Protein 5KWO (pdb70)

Secondary structure (DSSP, 8-state):
-EEE---HHHHHHHHHH--EEE--

Nearest PDB structures (foldseek):
  6mtg-assembly1_B  TM=2.189E-01  e=7.912E+00  Escherichia coli K-12
  5kwo-assembly1_A  TM=7.601E-01  e=1.491E-02  synthetic construct
  5kwo-assembly1_A  TM=8.272E-01  e=1.924E-02  synthetic construct
  5kwo-assembly1_A  TM=7.836E-01  e=5.535E-03  synthetic construct
  6mtg-assembly1_B  TM=2.533E-01  e=7.912E+00  Escherichia coli K-12

Radius of gyration: 7.18 Å; Cα contacts (8 Å, |Δi|>4): 30; chains: 1; bounding box: 12×17×10 Å

Foldseek 3Di:
DAEACDDPVVQVVCVVPDPYHYDD

Solvent-accessible surface area: 2407 Å² total

Structure (mmCIF, N/CA/C/O backbone):
data_5KWO
#
_entry.id   5KWO
#
loop_
_atom_site.group_PDB
_atom_site.id
_atom_site.type_symbol
_atom_site.label_atom_id
_atom_site.label_alt_id
_atom_site.label_comp_id
_atom_site.label_asym_id
_atom_site.label_entity_id
_atom_site.label_seq_id
_atom_site.pdbx_PDB_ins_code
_atom_site.Cartn_x
_atom_site.Cartn_y
_atom_site.Cartn_z
_atom_site.occupancy
_atom_site.B_iso_or_equiv
_atom_site.auth_seq_id
_atom_site.auth_comp_id
_atom_site.auth_asym_id
_atom_site.auth_atom_id
_atom_site.pdbx_PDB_model_num
ATOM 1 N N . CYS A 1 1 ? -5.073 9.573 2.777 1.00 0.00 1 CYS A N 1
ATOM 2 C CA . CYS A 1 1 ? -4.411 8.292 2.815 1.00 0.00 1 CYS A CA 1
ATOM 3 C C . CYS A 1 1 ? -5.249 7.262 2.075 1.00 0.00 1 CYS A C 1
ATOM 4 O O . CYS A 1 1 ? -6.481 7.287 2.154 1.00 0.00 1 CYS A O 1
ATOM 13 N N . GLN A 1 2 ? -4.592 6.393 1.323 1.00 0.00 2 GLN A N 1
ATOM 14 C CA . GLN A 1 2 ? -5.274 5.334 0.581 1.00 0.00 2 GLN A CA 1
ATOM 15 C C . GLN A 1 2 ? -5.211 4.049 1.394 1.00 0.00 2 GLN A C 1
ATOM 16 O O . GLN A 1 2 ? -4.568 4.015 2.437 1.00 0.00 2 GLN A O 1
ATOM 30 N N . THR A 1 3 ? -5.904 3.036 0.984 1.00 0.00 3 THR A N 1
ATOM 31 C CA . THR A 1 3 ? -5.890 1.771 1.681 1.00 0.00 3 THR A CA 1
ATOM 32 C C . THR A 1 3 ? -5.850 0.615 0.686 1.00 0.00 3 THR A C 1
ATOM 33 O O . THR A 1 3 ? -6.677 0.533 -0.209 1.00 0.00 3 THR A O 1
ATOM 44 N N . TRP A 1 4 ? -4.881 -0.256 0.847 1.00 0.00 4 TRP A N 1
ATOM 45 C CA . TRP A 1 4 ? -4.699 -1.387 -0.041 1.00 0.00 4 TRP A CA 1
ATOM 46 C C . TRP A 1 4 ? -4.784 -2.621 0.792 1.00 0.00 4 TRP A C 1
ATOM 47 O O . TRP A 1 4 ? -4.156 -2.694 1.851 1.00 0.00 4 TRP A O 1
ATOM 68 N N . ARG A 1 5 ? -5.550 -3.576 0.363 1.00 0.00 5 ARG A N 1
ATOM 69 C CA . ARG A 1 5 ? -5.732 -4.785 1.125 1.00 0.00 5 ARG A CA 1
ATOM 70 C C . ARG A 1 5 ? -5.559 -5.993 0.247 1.00 0.00 5 ARG A C 1
ATOM 71 O O . ARG A 1 5 ? -5.939 -5.980 -0.929 1.00 0.00 5 ARG A O 1
ATOM 116 N N . VAL A 1 7 ? -2.891 -7.223 -0.955 1.00 0.00 7 VAL A N 1
ATOM 117 C CA . VAL A 1 7 ? -1.870 -7.057 -1.956 1.00 0.00 7 VAL A CA 1
ATOM 118 C C . VAL A 1 7 ? -0.571 -7.634 -1.432 1.00 0.00 7 VAL A C 1
ATOM 119 O O . VAL A 1 7 ? -0.440 -7.867 -0.229 1.00 0.00 7 VAL A O 1
ATOM 132 N N . SER A 1 8 ? 0.350 -7.892 -2.310 1.00 0.00 8 SER A N 1
ATOM 133 C CA . SER A 1 8 ? 1.620 -8.422 -1.926 1.00 0.00 8 SER A CA 1
ATOM 134 C C . SER A 1 8 ? 2.538 -7.297 -1.419 1.00 0.00 8 SER A C 1
ATOM 135 O O . SER A 1 8 ? 2.411 -6.148 -1.862 1.00 0.00 8 SER A O 1
ATOM 143 N N . PRO A 1 9 ? 3.453 -7.615 -0.475 1.00 0.00 9 PRO A N 1
ATOM 144 C CA . PRO A 1 9 ? 4.364 -6.645 0.149 1.00 0.00 9 PRO A CA 1
ATOM 145 C C . PRO A 1 9 ? 5.074 -5.702 -0.830 1.00 0.00 9 PRO A C 1
ATOM 146 O O . PRO A 1 9 ? 4.981 -4.502 -0.675 1.00 0.00 9 PRO A O 1
ATOM 157 N N . GLU A 1 10 ? 5.756 -6.231 -1.851 1.00 0.00 10 GLU A N 1
ATOM 158 C CA . GLU A 1 10 ? 6.459 -5.351 -2.800 1.00 0.00 10 GLU A CA 1
ATOM 159 C C . GLU A 1 10 ? 5.505 -4.459 -3.589 1.00 0.00 10 GLU A C 1
ATOM 160 O O . GLU A 1 10 ? 5.795 -3.290 -3.806 1.00 0.00 10 GLU A O 1
ATOM 172 N N . GLU A 1 11 ? 4.365 -5.011 -3.988 1.00 0.00 11 GLU A N 1
ATOM 173 C CA . GLU A 1 11 ? 3.292 -4.254 -4.661 1.00 0.00 11 GLU A CA 1
ATOM 174 C C . GLU A 1 11 ? 2.911 -3.082 -3.750 1.00 0.00 11 GLU A C 1
ATOM 175 O O . GLU A 1 11 ? 2.882 -1.910 -4.160 1.00 0.00 11 GLU A O 1
ATOM 187 N N . CYS A 1 12 ? 2.700 -3.428 -2.501 1.00 0.00 12 CYS A N 1
ATOM 188 C CA . CYS A 1 12 ? 2.370 -2.500 -1.456 1.00 0.00 12 CYS A CA 1
ATOM 189 C C . CYS A 1 12 ? 3.472 -1.445 -1.286 1.00 0.00 12 CYS A C 1
ATOM 190 O O . CYS A 1 12 ? 3.183 -0.272 -1.133 1.00 0.00 12 CYS A O 1
ATOM 197 N N . ARG A 1 13 ? 4.727 -1.877 -1.338 1.00 0.00 13 ARG A N 1
ATOM 198 C CA . ARG A 1 13 ? 5.888 -0.986 -1.227 1.00 0.00 13 ARG A CA 1
ATOM 199 C C . ARG A 1 13 ? 5.876 0.055 -2.328 1.00 0.00 13 ARG A C 1
ATOM 200 O O . ARG A 1 13 ? 6.144 1.228 -2.086 1.00 0.00 13 ARG A O 1
ATOM 221 N N . LYS A 1 14 ? 5.534 -0.380 -3.521 1.00 0.00 14 LYS A N 1
ATOM 222 C CA . LYS A 1 14 ? 5.440 0.506 -4.668 1.00 0.00 14 LYS A CA 1
ATOM 223 C C . LYS A 1 14 ? 4.340 1.528 -4.430 1.00 0.00 14 LYS A C 1
ATOM 224 O O . LYS A 1 14 ? 4.513 2.726 -4.708 1.00 0.00 14 LYS A O 1
ATOM 243 N N . TYR A 1 15 ? 3.225 1.060 -3.871 1.00 0.00 15 TYR A N 1
ATOM 244 C CA . TYR A 1 15 ? 2.125 1.948 -3.516 1.00 0.00 15 TYR A CA 1
ATOM 245 C C . TYR A 1 15 ? 2.558 2.951 -2.456 1.00 0.00 15 TYR A C 1
ATOM 246 O O . TYR A 1 15 ? 2.166 4.110 -2.510 1.00 0.00 15 TYR A O 1
ATOM 264 N N . LYS A 1 16 ? 3.366 2.501 -1.500 1.00 0.00 16 LYS A N 1
ATOM 265 C CA . LYS A 1 16 ? 3.865 3.375 -0.441 1.00 0.00 16 LYS A CA 1
ATOM 266 C C . LYS A 1 16 ? 4.658 4.496 -1.049 1.00 0.00 16 LYS A C 1
ATOM 267 O O . LYS A 1 16 ? 4.317 5.640 -0.894 1.00 0.00 16 LYS A O 1
ATOM 286 N N . GLU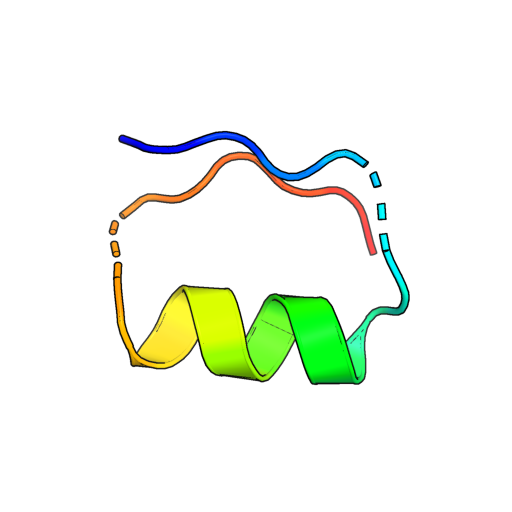 A 1 17 ? 5.673 4.140 -1.804 1.00 0.00 17 GLU A N 1
ATOM 287 C CA . GLU A 1 17 ? 6.582 5.114 -2.376 1.00 0.00 17 GLU A CA 1
ATOM 288 C C . GLU A 1 17 ? 5.871 6.086 -3.313 1.00 0.00 17 GLU A C 1
ATOM 289 O O . GLU A 1 17 ? 6.178 7.285 -3.327 1.00 0.00 17 GLU A O 1
ATOM 301 N N . GLU A 1 18 ? 4.910 5.585 -4.058 1.00 0.00 18 GLU A N 1
ATOM 302 C CA . GLU A 1 18 ? 4.201 6.396 -5.023 1.00 0.00 18 GLU A CA 1
ATOM 303 C C . GLU A 1 18 ? 3.092 7.272 -4.395 1.00 0.00 18 GLU A C 1
ATOM 304 O O . GLU A 1 18 ? 2.882 8.415 -4.825 1.00 0.00 18 GLU A O 1
ATOM 316 N N . TYR A 1 19 ? 2.407 6.773 -3.382 1.00 0.00 19 TYR A N 1
ATOM 317 C CA . TYR A 1 19 ? 1.267 7.510 -2.830 1.00 0.00 19 TYR A CA 1
ATOM 318 C C . TYR A 1 19 ? 1.530 8.137 -1.449 1.00 0.00 19 TYR A C 1
ATOM 319 O O . TYR A 1 19 ? 0.752 8.984 -1.001 1.00 0.00 19 TYR A O 1
ATOM 351 N N . CYS A 1 21 ? 1.118 8.190 2.196 1.00 0.00 21 CYS A N 1
ATOM 352 C CA . CYS A 1 21 ? 0.327 7.626 3.274 1.00 0.00 21 CYS A CA 1
ATOM 353 C C . CYS A 1 21 ? -0.708 6.649 2.746 1.00 0.00 21 CYS A C 1
ATOM 354 O O . CYS A 1 21 ? -1.733 7.052 2.168 1.00 0.00 21 CYS A O 1
ATOM 361 N N . VAL A 1 22 ? -0.440 5.366 2.899 1.00 0.00 22 VAL A N 1
ATOM 362 C CA . VAL A 1 22 ? -1.358 4.340 2.468 1.00 0.00 22 VAL A CA 1
ATOM 363 C C . VAL A 1 22 ? -1.443 3.236 3.522 1.00 0.00 22 VAL A C 1
ATOM 364 O O . VAL A 1 22 ? -0.433 2.789 4.046 1.00 0.00 22 VAL A O 1
ATOM 377 N N . ARG A 1 23 ? -2.639 2.846 3.855 1.00 0.00 23 ARG A N 1
ATOM 378 C CA . ARG A 1 23 ? -2.868 1.805 4.832 1.00 0.00 23 ARG A CA 1
ATOM 379 C C . ARG A 1 23 ? -2.781 0.463 4.141 1.00 0.00 23 ARG A C 1
ATOM 380 O O . ARG A 1 23 ? -3.603 0.145 3.277 1.00 0.00 23 ARG A O 1
ATOM 401 N N . CYS A 1 24 ? -1.770 -0.287 4.464 1.00 0.00 24 CYS A N 1
ATOM 402 C CA . CYS A 1 24 ? -1.524 -1.532 3.802 1.00 0.00 24 CYS A CA 1
ATOM 403 C C . CYS A 1 24 ? -0.816 -2.517 4.742 1.00 0.00 24 CYS A C 1
ATOM 404 O O . CYS A 1 24 ? -0.043 -2.102 5.621 1.00 0.00 24 CYS A O 1
ATOM 411 N N . THR A 1 25 ? -1.092 -3.791 4.587 1.00 0.00 25 THR A N 1
ATOM 412 C CA . THR A 1 25 ? -0.494 -4.811 5.412 1.00 0.00 25 THR A CA 1
ATOM 413 C C . THR A 1 25 ? 0.492 -5.638 4.585 1.00 0.00 25 THR A C 1
ATOM 414 O O . THR A 1 25 ? 0.157 -6.076 3.483 1.00 0.00 25 THR A O 1
ATOM 425 N N . GLU A 1 26 ? 1.682 -5.828 5.120 1.00 0.00 26 GLU A N 1
ATOM 426 C CA . GLU A 1 26 ? 2.723 -6.595 4.462 1.00 0.00 26 GLU A CA 1
ATOM 427 C C . GLU A 1 26 ? 2.461 -8.070 4.732 1.00 0.00 26 GLU A C 1
ATOM 428 O O . GLU A 1 26 ? 1.957 -8.794 3.855 1.00 0.00 26 GLU A O 1
ATOM 441 N N . CYS A 1 1 ? -5.247 9.054 1.589 1.00 0.00 1 CYS A N 2
ATOM 442 C CA . CYS A 1 1 ? -4.698 7.885 2.246 1.00 0.00 1 CYS A CA 2
ATOM 443 C C . CYS A 1 1 ? -5.542 6.669 1.927 1.00 0.00 1 CYS A C 2
ATOM 444 O O . CYS A 1 1 ? -6.607 6.468 2.511 1.00 0.00 1 CYS A O 2
ATOM 453 N N . GLN A 1 2 ? -5.093 5.880 0.968 1.00 0.00 2 GLN A N 2
ATOM 454 C CA . GLN A 1 2 ? -5.817 4.694 0.548 1.00 0.00 2 GLN A CA 2
ATOM 455 C C . GLN A 1 2 ? -5.426 3.521 1.433 1.00 0.00 2 GLN A C 2
ATOM 456 O O . GLN A 1 2 ? -4.400 3.574 2.098 1.00 0.00 2 GLN A O 2
ATOM 470 N N . THR A 1 3 ? -6.236 2.497 1.458 1.00 0.00 3 THR A N 2
ATOM 471 C CA . THR A 1 3 ? -5.964 1.318 2.245 1.00 0.00 3 THR A CA 2
ATOM 472 C C . THR A 1 3 ? -5.927 0.096 1.329 1.00 0.00 3 THR A C 2
ATOM 473 O O . THR A 1 3 ? -6.940 -0.282 0.726 1.00 0.00 3 THR A O 2
ATOM 484 N N . TRP A 1 4 ? -4.764 -0.477 1.205 1.00 0.00 4 TRP A N 2
ATOM 485 C CA . TRP A 1 4 ? -4.528 -1.607 0.345 1.00 0.00 4 TRP A CA 2
ATOM 486 C C . TRP A 1 4 ? -4.532 -2.873 1.183 1.00 0.00 4 TRP A C 2
ATOM 487 O O . TRP A 1 4 ? -3.636 -3.083 2.012 1.00 0.00 4 TRP A O 2
ATOM 508 N N . ARG A 1 5 ? -5.528 -3.699 0.988 1.00 0.00 5 ARG A N 2
ATOM 509 C CA . ARG A 1 5 ? -5.670 -4.910 1.772 1.00 0.00 5 ARG A CA 2
ATOM 510 C C . ARG A 1 5 ? -5.420 -6.121 0.916 1.00 0.00 5 ARG A C 2
ATOM 511 O O . ARG A 1 5 ? -5.991 -6.237 -0.159 1.00 0.00 5 ARG A O 2
ATOM 556 N N . VAL A 1 7 ? -2.700 -7.103 -0.741 1.00 0.00 7 VAL A N 2
ATOM 557 C CA . VAL A 1 7 ? -2.015 -6.809 -1.956 1.00 0.00 7 VAL A CA 2
ATOM 558 C C . VAL A 1 7 ? -0.639 -7.443 -1.884 1.00 0.00 7 VAL A C 2
ATOM 559 O O . VAL A 1 7 ? -0.160 -7.776 -0.770 1.00 0.00 7 VAL A O 2
ATOM 572 N N . SER A 1 8 ? -0.026 -7.628 -3.020 1.00 0.00 8 SER A N 2
ATOM 573 C CA . SER A 1 8 ? 1.276 -8.243 -3.108 1.00 0.00 8 SER A CA 2
ATOM 574 C C . SER A 1 8 ? 2.329 -7.373 -2.380 1.00 0.00 8 SER A C 2
ATOM 575 O O . SER A 1 8 ? 2.276 -6.161 -2.469 1.00 0.00 8 SER A O 2
ATOM 583 N N . PRO A 1 9 ? 3.256 -7.991 -1.614 1.00 0.00 9 PRO A N 2
ATOM 584 C CA . PRO A 1 9 ? 4.313 -7.278 -0.852 1.00 0.00 9 PRO A CA 2
ATOM 585 C C . PRO A 1 9 ? 5.078 -6.224 -1.666 1.00 0.00 9 PRO A C 2
ATOM 586 O O . PRO A 1 9 ? 5.224 -5.077 -1.220 1.00 0.00 9 PRO A O 2
ATOM 597 N N . GLU A 1 10 ? 5.537 -6.590 -2.859 1.00 0.00 10 GLU A N 2
ATOM 598 C CA . GLU A 1 10 ? 6.293 -5.655 -3.683 1.00 0.00 10 GLU A CA 2
ATOM 599 C C . GLU A 1 10 ? 5.393 -4.505 -4.113 1.00 0.00 10 GLU A C 2
ATOM 600 O O . GLU A 1 10 ? 5.776 -3.336 -4.005 1.00 0.00 10 GLU A O 2
ATOM 612 N N . GLU A 1 11 ? 4.176 -4.849 -4.546 1.00 0.00 11 GLU A N 2
ATOM 613 C CA . GLU A 1 11 ? 3.135 -3.865 -4.855 1.00 0.00 11 GLU A CA 2
ATOM 614 C C . GLU A 1 11 ? 2.915 -2.945 -3.670 1.00 0.00 11 GLU A C 2
ATOM 615 O O . GLU A 1 11 ? 2.859 -1.739 -3.820 1.00 0.00 11 GLU A O 2
ATOM 627 N N . CYS A 1 12 ? 2.828 -3.542 -2.497 1.00 0.00 12 CYS A N 2
ATOM 628 C CA . CYS A 1 12 ? 2.608 -2.837 -1.253 1.00 0.00 12 CYS A CA 2
ATOM 629 C C . CYS A 1 12 ? 3.664 -1.762 -1.039 1.00 0.00 12 CYS A C 2
ATOM 630 O O . CYS A 1 12 ? 3.326 -0.605 -0.736 1.00 0.00 12 CYS A O 2
ATOM 637 N N . ARG A 1 13 ? 4.944 -2.115 -1.225 1.00 0.00 13 ARG A N 2
ATOM 638 C CA . ARG A 1 13 ? 5.989 -1.116 -1.099 1.00 0.00 13 ARG A CA 2
ATOM 639 C C . ARG A 1 13 ? 5.824 -0.037 -2.156 1.00 0.00 13 ARG A C 2
ATOM 640 O O . ARG A 1 13 ? 5.949 1.141 -1.849 1.00 0.00 13 ARG A O 2
ATOM 661 N N . LYS A 1 14 ? 5.499 -0.443 -3.382 1.00 0.00 14 LYS A N 2
ATOM 662 C CA . LYS A 1 14 ? 5.296 0.504 -4.481 1.00 0.00 14 LYS A CA 2
ATOM 663 C C . LYS A 1 14 ? 4.215 1.519 -4.119 1.00 0.00 14 LYS A C 2
ATOM 664 O O . LYS A 1 14 ? 4.356 2.708 -4.389 1.00 0.00 14 LYS A O 2
ATOM 683 N N . TYR A 1 15 ? 3.157 1.047 -3.488 1.00 0.00 15 TYR A N 2
ATOM 684 C CA . TYR A 1 15 ? 2.072 1.911 -3.069 1.00 0.00 15 TYR A CA 2
ATOM 685 C C . TYR A 1 15 ? 2.552 2.883 -1.986 1.00 0.00 15 TYR A C 2
ATOM 686 O O . TYR A 1 15 ? 2.333 4.097 -2.088 1.00 0.00 15 TYR A O 2
ATOM 704 N N . LYS A 1 16 ? 3.240 2.350 -0.977 1.00 0.00 16 LYS A N 2
ATOM 705 C CA . LYS A 1 16 ? 3.734 3.157 0.150 1.00 0.00 16 LYS A CA 2
ATOM 706 C C . LYS A 1 16 ? 4.743 4.202 -0.314 1.00 0.00 16 LYS A C 2
ATOM 707 O O . LYS A 1 16 ? 4.708 5.357 0.109 1.00 0.00 16 LYS A O 2
ATOM 726 N N . GLU A 1 17 ? 5.621 3.791 -1.184 1.00 0.00 17 GLU A N 2
ATOM 727 C CA . GLU A 1 17 ? 6.713 4.619 -1.624 1.00 0.00 17 GLU A CA 2
ATOM 728 C C . GLU A 1 17 ? 6.269 5.658 -2.668 1.00 0.00 17 GLU A C 2
ATOM 729 O O . GLU A 1 17 ? 6.806 6.768 -2.710 1.00 0.00 17 GLU A O 2
ATOM 741 N N . GLU A 1 18 ? 5.281 5.322 -3.483 1.00 0.00 18 GLU A N 2
ATOM 742 C CA . GLU A 1 18 ? 4.810 6.250 -4.499 1.00 0.00 18 GLU A CA 2
ATOM 743 C C . GLU A 1 18 ? 3.750 7.220 -3.944 1.00 0.00 18 GLU A C 2
ATOM 744 O O . GLU A 1 18 ? 3.919 8.438 -4.018 1.00 0.00 18 GLU A O 2
ATOM 756 N N . TYR A 1 19 ? 2.690 6.688 -3.355 1.00 0.00 19 TYR A N 2
ATOM 757 C CA . TYR A 1 19 ? 1.564 7.527 -2.932 1.00 0.00 19 TYR A CA 2
ATOM 758 C C . TYR A 1 19 ? 1.856 8.333 -1.677 1.00 0.00 19 TYR A C 2
ATOM 759 O O . TYR A 1 19 ? 1.443 9.485 -1.565 1.00 0.00 19 TYR A O 2
ATOM 791 N N . CYS A 1 21 ? 0.977 8.579 2.008 1.00 0.00 21 CYS A N 2
ATOM 792 C CA . CYS A 1 21 ? 0.096 8.145 3.068 1.00 0.00 21 CYS A CA 2
ATOM 793 C C . CYS A 1 21 ? -0.863 7.088 2.563 1.00 0.00 21 CYS A C 2
ATOM 794 O O . CYS A 1 21 ? -1.874 7.396 1.953 1.00 0.00 21 CYS A O 2
ATOM 801 N N . VAL A 1 22 ? -0.514 5.849 2.748 1.00 0.00 22 VAL A N 2
ATOM 802 C CA . VAL A 1 22 ? -1.373 4.750 2.391 1.00 0.00 22 VAL A CA 2
ATOM 803 C C . VAL A 1 22 ? -1.243 3.659 3.414 1.00 0.00 22 VAL A C 2
ATOM 804 O O . VAL A 1 22 ? -0.158 3.418 3.950 1.00 0.00 22 VAL A O 2
ATOM 817 N N . ARG A 1 23 ? -2.327 3.039 3.707 1.00 0.00 23 ARG A N 2
ATOM 818 C CA . ARG A 1 23 ? -2.343 1.929 4.594 1.00 0.00 23 ARG A CA 2
ATOM 819 C C . ARG A 1 23 ? -2.191 0.720 3.728 1.00 0.00 23 ARG A C 2
ATOM 820 O O . ARG A 1 23 ? -2.811 0.642 2.675 1.00 0.00 23 ARG A O 2
ATOM 841 N N . CYS A 1 24 ? -1.386 -0.183 4.113 1.00 0.00 24 CYS A N 2
ATOM 842 C CA . CYS A 1 24 ? -1.155 -1.328 3.308 1.00 0.00 24 CYS A CA 2
ATOM 843 C C . CYS A 1 24 ? -0.857 -2.494 4.198 1.00 0.00 24 CYS A C 2
ATOM 844 O O . CYS A 1 24 ? -0.060 -2.377 5.140 1.00 0.00 24 CYS A O 2
ATOM 851 N N . THR A 1 25 ? -1.506 -3.596 3.942 1.00 0.00 25 THR A N 2
ATOM 852 C CA . THR A 1 25 ? -1.338 -4.766 4.737 1.00 0.00 25 THR A CA 2
ATOM 853 C C . THR A 1 25 ? -0.011 -5.468 4.428 1.00 0.00 25 THR A C 2
ATOM 854 O O . THR A 1 25 ? 0.060 -6.322 3.518 1.00 0.00 25 THR A O 2
ATOM 865 N N . GLU A 1 26 ? 1.015 -5.061 5.150 1.00 0.00 26 GLU A N 2
ATOM 866 C CA . GLU A 1 26 ? 2.370 -5.589 5.098 1.00 0.00 26 GLU A CA 2
ATOM 867 C C . GLU A 1 26 ? 3.212 -4.652 5.955 1.00 0.00 26 GLU A C 2
ATOM 868 O O . GLU A 1 26 ? 3.870 -3.751 5.418 1.00 0.00 26 GLU A O 2
ATOM 881 N N . CYS A 1 1 ? -6.000 8.130 3.805 1.00 0.00 1 CYS A N 3
ATOM 882 C CA . CYS A 1 1 ? -4.972 7.484 3.021 1.00 0.00 1 CYS A CA 3
ATOM 883 C C . CYS A 1 1 ? -5.510 6.150 2.519 1.00 0.00 1 CYS A C 3
ATOM 884 O O . CYS A 1 1 ? -6.341 5.536 3.186 1.00 0.00 1 CYS A O 3
ATOM 893 N N . GLN A 1 2 ? -5.107 5.720 1.320 1.00 0.00 2 GLN A N 3
ATOM 894 C CA . GLN A 1 2 ? -5.587 4.442 0.797 1.00 0.00 2 GLN A CA 3
ATOM 895 C C . GLN A 1 2 ? -5.065 3.291 1.625 1.00 0.00 2 GLN A C 3
ATOM 896 O O . GLN A 1 2 ? -3.895 3.269 2.024 1.00 0.00 2 GLN A O 3
ATOM 910 N N . THR A 1 3 ? -5.937 2.386 1.922 1.00 0.00 3 THR A N 3
ATOM 911 C CA . THR A 1 3 ? -5.605 1.226 2.666 1.00 0.00 3 THR A CA 3
ATOM 912 C C . THR A 1 3 ? -5.636 0.026 1.715 1.00 0.00 3 THR A C 3
ATOM 913 O O . THR A 1 3 ? -6.685 -0.354 1.203 1.00 0.00 3 THR A O 3
ATOM 924 N N . TRP A 1 4 ? -4.491 -0.512 1.457 1.00 0.00 4 TRP A N 3
ATOM 925 C CA . TRP A 1 4 ? -4.322 -1.575 0.503 1.00 0.00 4 TRP A CA 3
ATOM 926 C C . TRP A 1 4 ? -4.415 -2.922 1.178 1.00 0.00 4 TRP A C 3
ATOM 927 O O . TRP A 1 4 ? -3.592 -3.264 2.027 1.00 0.00 4 TRP A O 3
ATOM 948 N N . ARG A 1 5 ? -5.404 -3.678 0.827 1.00 0.00 5 ARG A N 3
ATOM 949 C CA . ARG A 1 5 ? -5.584 -4.984 1.398 1.00 0.00 5 ARG A CA 3
ATOM 950 C C . ARG A 1 5 ? -5.275 -6.062 0.389 1.00 0.00 5 ARG A C 3
ATOM 951 O O . ARG A 1 5 ? -5.522 -5.890 -0.814 1.00 0.00 5 ARG A O 3
ATOM 996 N N . VAL A 1 7 ? -2.423 -7.041 -0.689 1.00 0.00 7 VAL A N 3
ATOM 997 C CA . VAL A 1 7 ? -1.401 -6.651 -1.631 1.00 0.00 7 VAL A CA 3
ATOM 998 C C . VAL A 1 7 ? -0.072 -7.286 -1.294 1.00 0.00 7 VAL A C 3
ATOM 999 O O . VAL A 1 7 ? 0.252 -7.484 -0.116 1.00 0.00 7 VAL A O 3
ATOM 1012 N N . SER A 1 8 ? 0.664 -7.635 -2.320 1.00 0.00 8 SER A N 3
ATOM 1013 C CA . SER A 1 8 ? 1.984 -8.188 -2.186 1.00 0.00 8 SER A CA 3
ATOM 1014 C C . SER A 1 8 ? 2.923 -7.116 -1.616 1.00 0.00 8 SER A C 3
ATOM 1015 O O . SER A 1 8 ? 2.712 -5.922 -1.867 1.00 0.00 8 SER A O 3
ATOM 1023 N N . PRO A 1 9 ? 3.967 -7.513 -0.855 1.00 0.00 9 PRO A N 3
ATOM 1024 C CA . PRO A 1 9 ? 4.917 -6.569 -0.244 1.00 0.00 9 PRO A CA 3
ATOM 1025 C C . PRO A 1 9 ? 5.568 -5.643 -1.278 1.00 0.00 9 PRO A C 3
ATOM 1026 O O . PRO A 1 9 ? 5.781 -4.457 -1.014 1.00 0.00 9 PRO A O 3
ATOM 1037 N N . GLU A 1 10 ? 5.831 -6.181 -2.468 1.00 0.00 10 GLU A N 3
ATOM 1038 C CA . GLU A 1 10 ? 6.440 -5.413 -3.539 1.00 0.00 10 GLU A CA 3
ATOM 1039 C C . GLU A 1 10 ? 5.490 -4.329 -4.029 1.00 0.00 10 GLU A C 3
ATOM 1040 O O . GLU A 1 10 ? 5.864 -3.152 -4.080 1.00 0.00 10 GLU A O 3
ATOM 1052 N N . GLU A 1 11 ? 4.253 -4.722 -4.351 1.00 0.00 11 GLU A N 3
ATOM 1053 C CA . GLU A 1 11 ? 3.227 -3.772 -4.768 1.00 0.00 11 GLU A CA 3
ATOM 1054 C C . GLU A 1 11 ? 2.961 -2.758 -3.668 1.00 0.00 11 GLU A C 3
ATOM 1055 O O . GLU A 1 11 ? 2.817 -1.587 -3.934 1.00 0.00 11 GLU A O 3
ATOM 1067 N N . CYS A 1 12 ? 2.933 -3.222 -2.432 1.00 0.00 12 CYS A N 3
ATOM 1068 C CA . CYS A 1 12 ? 2.741 -2.340 -1.288 1.00 0.00 12 CYS A CA 3
ATOM 1069 C C . CYS A 1 12 ? 3.827 -1.265 -1.236 1.00 0.00 12 CYS A C 3
ATOM 1070 O O . CYS A 1 12 ? 3.519 -0.077 -1.200 1.00 0.00 12 CYS A O 3
ATOM 1077 N N . ARG A 1 13 ? 5.097 -1.694 -1.287 1.00 0.00 13 ARG A N 3
ATOM 1078 C CA . ARG A 1 13 ? 6.252 -0.783 -1.284 1.00 0.00 13 ARG A CA 3
ATOM 1079 C C . ARG A 1 13 ? 6.120 0.232 -2.427 1.00 0.00 13 ARG A C 3
ATOM 1080 O O . ARG A 1 13 ? 6.358 1.422 -2.252 1.00 0.00 13 ARG A O 3
ATOM 1101 N N . LYS A 1 14 ? 5.696 -0.273 -3.556 1.00 0.00 14 LYS A N 3
ATOM 1102 C CA . LYS A 1 14 ? 5.448 0.486 -4.768 1.00 0.00 14 LYS A CA 3
ATOM 1103 C C . LYS A 1 14 ? 4.408 1.587 -4.528 1.00 0.00 14 LYS A C 3
ATOM 1104 O O . LYS A 1 14 ? 4.686 2.766 -4.743 1.00 0.00 14 LYS A O 3
ATOM 1123 N N . TYR A 1 15 ? 3.236 1.203 -4.030 1.00 0.00 15 TYR A N 3
ATOM 1124 C CA . TYR A 1 15 ? 2.152 2.155 -3.793 1.00 0.00 15 TYR A CA 3
ATOM 1125 C C . TYR A 1 15 ? 2.548 3.166 -2.727 1.00 0.00 15 TYR A C 3
ATOM 1126 O O . TYR A 1 15 ? 2.212 4.353 -2.823 1.00 0.00 15 TYR A O 3
ATOM 1144 N N . LYS A 1 16 ? 3.283 2.703 -1.728 1.00 0.00 16 LYS A N 3
ATOM 1145 C CA . LYS A 1 16 ? 3.750 3.567 -0.659 1.00 0.00 16 LYS A CA 3
ATOM 1146 C C . LYS A 1 16 ? 4.694 4.628 -1.183 1.00 0.00 16 LYS A C 3
ATOM 1147 O O . LYS A 1 16 ? 4.525 5.794 -0.879 1.00 0.00 16 LYS A O 3
ATOM 1166 N N . GLU A 1 17 ? 5.645 4.225 -2.011 1.00 0.00 17 GLU A N 3
ATOM 1167 C CA . GLU A 1 17 ? 6.606 5.162 -2.586 1.00 0.00 17 GLU A CA 3
ATOM 1168 C C . GLU A 1 17 ? 5.950 6.079 -3.622 1.00 0.00 17 GLU A C 3
ATOM 1169 O O . GLU A 1 17 ? 6.404 7.212 -3.844 1.00 0.00 17 GLU A O 3
ATOM 1181 N N . GLU A 1 18 ? 4.907 5.582 -4.257 1.00 0.00 18 GLU A N 3
ATOM 1182 C CA . GLU A 1 18 ? 4.176 6.332 -5.257 1.00 0.00 18 GLU A CA 3
ATOM 1183 C C . GLU A 1 18 ? 3.311 7.419 -4.619 1.00 0.00 18 GLU A C 3
ATOM 1184 O O . GLU A 1 18 ? 3.413 8.598 -4.969 1.00 0.00 18 GLU A O 3
ATOM 1196 N N . TYR A 1 19 ? 2.493 7.033 -3.675 1.00 0.00 19 TYR A N 3
ATOM 1197 C CA . TYR A 1 19 ? 1.541 7.955 -3.086 1.00 0.00 19 TYR A CA 3
ATOM 1198 C C . TYR A 1 19 ? 2.075 8.712 -1.893 1.00 0.00 19 TYR A C 3
ATOM 1199 O O . TYR A 1 19 ? 1.932 9.934 -1.814 1.00 0.00 19 TYR A O 3
ATOM 1231 N N . CYS A 1 21 ? 1.367 8.582 1.920 1.00 0.00 21 CYS A N 3
ATOM 1232 C CA . CYS 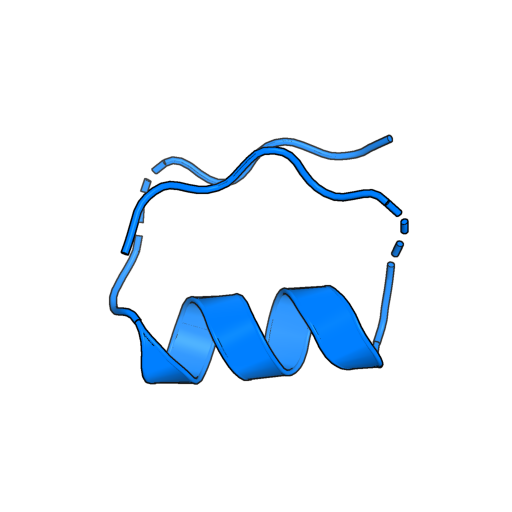A 1 21 ? 0.603 8.013 2.983 1.00 0.00 21 CYS A CA 3
ATOM 1233 C C . CYS A 1 21 ? -0.425 7.058 2.436 1.00 0.00 21 CYS A C 3
ATOM 1234 O O . CYS A 1 21 ? -1.458 7.471 1.902 1.00 0.00 21 CYS A O 3
ATOM 1241 N N . VAL A 1 22 ? -0.086 5.801 2.480 1.00 0.00 22 VAL A N 3
ATOM 1242 C CA . VAL A 1 22 ? -0.958 4.702 2.155 1.00 0.00 22 VAL A CA 3
ATOM 1243 C C . VAL A 1 22 ? -0.555 3.543 3.035 1.00 0.00 22 VAL A C 3
ATOM 1244 O O . VAL A 1 22 ? 0.653 3.315 3.263 1.00 0.00 22 VAL A O 3
ATOM 1257 N N . ARG A 1 23 ? -1.515 2.849 3.556 1.00 0.00 23 ARG A N 3
ATOM 1258 C CA . ARG A 1 23 ? -1.249 1.787 4.473 1.00 0.00 23 ARG A CA 3
ATOM 1259 C C . ARG A 1 23 ? -1.673 0.480 3.857 1.00 0.00 23 ARG A C 3
ATOM 1260 O O . ARG A 1 23 ? -2.697 0.415 3.210 1.00 0.00 23 ARG A O 3
ATOM 1281 N N . CYS A 1 24 ? -0.894 -0.536 4.038 1.00 0.00 24 CYS A N 3
ATOM 1282 C CA . CYS A 1 24 ? -1.246 -1.835 3.543 1.00 0.00 24 CYS A CA 3
ATOM 1283 C C . CYS A 1 24 ? -1.661 -2.694 4.710 1.00 0.00 24 CYS A C 3
ATOM 1284 O O . CYS A 1 24 ? -1.274 -2.436 5.842 1.00 0.00 24 CYS A O 3
ATOM 1291 N N . THR A 1 25 ? -2.489 -3.654 4.469 1.00 0.00 25 THR A N 3
ATOM 1292 C CA . THR A 1 25 ? -2.859 -4.581 5.481 1.00 0.00 25 THR A CA 3
ATOM 1293 C C . THR A 1 25 ? -2.226 -5.925 5.152 1.00 0.00 25 THR A C 3
ATOM 1294 O O . THR A 1 25 ? -2.772 -6.727 4.378 1.00 0.00 25 THR A O 3
ATOM 1305 N N . GLU A 1 26 ? -1.040 -6.106 5.651 1.00 0.00 26 GLU A N 3
ATOM 1306 C CA . GLU A 1 26 ? -0.285 -7.294 5.427 1.00 0.00 26 GLU A CA 3
ATOM 1307 C C . GLU A 1 26 ? -0.547 -8.239 6.578 1.00 0.00 26 GLU A C 3
ATOM 1308 O O . GLU A 1 26 ? -1.441 -9.111 6.457 1.00 0.00 26 GLU A O 3
ATOM 1321 N N . CYS A 1 1 ? -5.139 8.070 3.974 1.00 0.00 1 CYS A N 4
ATOM 1322 C CA . CYS A 1 1 ? -4.293 7.113 3.274 1.00 0.00 1 CYS A CA 4
ATOM 1323 C C . CYS A 1 1 ? -5.118 5.964 2.703 1.00 0.00 1 CYS A C 4
ATOM 1324 O O . CYS A 1 1 ? -5.900 5.348 3.427 1.00 0.00 1 CYS A O 4
ATOM 1333 N N . GLN A 1 2 ? -4.956 5.670 1.402 1.00 0.00 2 GLN A N 4
ATOM 1334 C CA . GLN A 1 2 ? -5.639 4.521 0.791 1.00 0.00 2 GLN A CA 4
ATOM 1335 C C . GLN A 1 2 ? -5.172 3.243 1.460 1.00 0.00 2 GLN A C 4
ATOM 1336 O O . GLN A 1 2 ? -3.981 2.989 1.542 1.00 0.00 2 GLN A O 4
ATOM 1350 N N . THR A 1 3 ? -6.089 2.478 1.968 1.00 0.00 3 THR A N 4
ATOM 1351 C CA . THR A 1 3 ? -5.754 1.262 2.651 1.00 0.00 3 THR A CA 4
ATOM 1352 C C . THR A 1 3 ? -5.853 0.079 1.684 1.00 0.00 3 THR A C 4
ATOM 1353 O O . THR A 1 3 ? -6.874 -0.099 1.001 1.00 0.00 3 THR A O 4
ATOM 1364 N N . TRP A 1 4 ? -4.797 -0.686 1.602 1.00 0.00 4 TRP A N 4
ATOM 1365 C CA . TRP A 1 4 ? -4.729 -1.813 0.707 1.00 0.00 4 TRP A CA 4
ATOM 1366 C C . TRP A 1 4 ? -4.647 -3.084 1.522 1.00 0.00 4 TRP A C 4
ATOM 1367 O O . TRP A 1 4 ? -3.656 -3.306 2.227 1.00 0.00 4 TRP A O 4
ATOM 1388 N N . ARG A 1 5 ? -5.660 -3.903 1.462 1.00 0.00 5 ARG A N 4
ATOM 1389 C CA . ARG A 1 5 ? -5.617 -5.166 2.153 1.00 0.00 5 ARG A CA 4
ATOM 1390 C C . ARG A 1 5 ? -5.279 -6.267 1.174 1.00 0.00 5 ARG A C 4
ATOM 1391 O O . ARG A 1 5 ? -5.918 -6.386 0.118 1.00 0.00 5 ARG A O 4
ATOM 1436 N N . VAL A 1 7 ? -2.256 -6.999 -0.600 1.00 0.00 7 VAL A N 4
ATOM 1437 C CA . VAL A 1 7 ? -1.478 -6.689 -1.757 1.00 0.00 7 VAL A CA 4
ATOM 1438 C C . VAL A 1 7 ? -0.141 -7.365 -1.549 1.00 0.00 7 VAL A C 4
ATOM 1439 O O . VAL A 1 7 ? 0.173 -7.751 -0.402 1.00 0.00 7 VAL A O 4
ATOM 1452 N N . SER A 1 8 ? 0.620 -7.559 -2.588 1.00 0.00 8 SER A N 4
ATOM 1453 C CA . SER A 1 8 ? 1.891 -8.202 -2.423 1.00 0.00 8 SER A CA 4
ATOM 1454 C C . SER A 1 8 ? 2.928 -7.192 -1.888 1.00 0.00 8 SER A C 4
ATOM 1455 O O . SER A 1 8 ? 2.732 -5.965 -2.038 1.00 0.00 8 SER A O 4
ATOM 1463 N N . PRO A 1 9 ? 4.023 -7.680 -1.243 1.00 0.00 9 PRO A N 4
ATOM 1464 C CA . PRO A 1 9 ? 5.041 -6.821 -0.605 1.00 0.00 9 PRO A CA 4
ATOM 1465 C C . PRO A 1 9 ? 5.552 -5.701 -1.512 1.00 0.00 9 PRO A C 4
ATOM 1466 O O . PRO A 1 9 ? 5.622 -4.539 -1.106 1.00 0.00 9 PRO A O 4
ATOM 1477 N N . GLU A 1 10 ? 5.853 -6.038 -2.755 1.00 0.00 10 GLU A N 4
ATOM 1478 C CA . GLU A 1 10 ? 6.402 -5.060 -3.673 1.00 0.00 10 GLU A CA 4
ATOM 1479 C C . GLU A 1 10 ? 5.373 -4.047 -4.115 1.00 0.00 10 GLU A C 4
ATOM 1480 O O . GLU A 1 10 ? 5.713 -2.893 -4.351 1.00 0.00 10 GLU A O 4
ATOM 1492 N N . GLU A 1 11 ? 4.113 -4.459 -4.199 1.00 0.00 11 GLU A N 4
ATOM 1493 C CA . GLU A 1 11 ? 3.049 -3.522 -4.531 1.00 0.00 11 GLU A CA 4
ATOM 1494 C C . GLU A 1 11 ? 2.925 -2.534 -3.403 1.00 0.00 11 GLU A C 4
ATOM 1495 O O . GLU A 1 11 ? 2.892 -1.336 -3.627 1.00 0.00 11 GLU A O 4
ATOM 1507 N N . CYS A 1 12 ? 2.928 -3.063 -2.185 1.00 0.00 12 CYS A N 4
ATOM 1508 C CA . CYS A 1 12 ? 2.896 -2.257 -0.974 1.00 0.00 12 CYS A CA 4
ATOM 1509 C C . CYS A 1 12 ? 4.038 -1.245 -0.977 1.00 0.00 12 CYS A C 4
ATOM 1510 O O . CYS A 1 12 ? 3.812 -0.051 -0.762 1.00 0.00 12 CYS A O 4
ATOM 1517 N N . ARG A 1 13 ? 5.256 -1.723 -1.268 1.00 0.00 13 ARG A N 4
ATOM 1518 C CA . ARG A 1 13 ? 6.425 -0.864 -1.363 1.00 0.00 13 ARG A CA 4
ATOM 1519 C C . ARG A 1 13 ? 6.178 0.277 -2.347 1.00 0.00 13 ARG A C 4
ATOM 1520 O O . ARG A 1 13 ? 6.342 1.458 -2.010 1.00 0.00 13 ARG A O 4
ATOM 1541 N N . LYS A 1 14 ? 5.763 -0.087 -3.548 1.00 0.00 14 LYS A N 4
ATOM 1542 C CA . LYS A 1 14 ? 5.542 0.868 -4.602 1.00 0.00 14 LYS A CA 4
ATOM 1543 C C . LYS A 1 14 ? 4.460 1.860 -4.236 1.00 0.00 14 LYS A C 4
ATOM 1544 O O . LYS A 1 14 ? 4.601 3.021 -4.500 1.00 0.00 14 LYS A O 4
ATOM 1563 N N . TYR A 1 15 ? 3.414 1.411 -3.576 1.00 0.00 15 TYR A N 4
ATOM 1564 C CA . TYR A 1 15 ? 2.359 2.315 -3.146 1.00 0.00 15 TYR A CA 4
ATOM 1565 C C . TYR A 1 15 ? 2.885 3.286 -2.087 1.00 0.00 15 TYR A C 4
ATOM 1566 O O . TYR A 1 15 ? 2.633 4.504 -2.160 1.00 0.00 15 TYR A O 4
ATOM 1584 N N . LYS A 1 16 ? 3.665 2.754 -1.147 1.00 0.00 16 LYS A N 4
ATOM 1585 C CA . LYS A 1 16 ? 4.228 3.539 -0.046 1.00 0.00 16 LYS A CA 4
ATOM 1586 C C . LYS A 1 16 ? 5.330 4.476 -0.506 1.00 0.00 16 LYS A C 4
ATOM 1587 O O . LYS A 1 16 ? 5.719 5.374 0.228 1.00 0.00 16 LYS A O 4
ATOM 1606 N N . GLU A 1 17 ? 5.883 4.227 -1.665 1.00 0.00 17 GLU A N 4
ATOM 1607 C CA . GLU A 1 17 ? 6.874 5.129 -2.213 1.00 0.00 17 GLU A CA 4
ATOM 1608 C C . GLU A 1 17 ? 6.290 6.067 -3.275 1.00 0.00 17 GLU A C 4
ATOM 1609 O O . GLU A 1 17 ? 6.737 7.198 -3.413 1.00 0.00 17 GLU A O 4
ATOM 1621 N N . GLU A 1 18 ? 5.293 5.602 -4.003 1.00 0.00 18 GLU A N 4
ATOM 1622 C CA . GLU A 1 18 ? 4.698 6.378 -5.084 1.00 0.00 18 GLU A CA 4
ATOM 1623 C C . GLU A 1 18 ? 3.577 7.293 -4.581 1.00 0.00 18 GLU A C 4
ATOM 1624 O O . GLU A 1 18 ? 3.656 8.515 -4.712 1.00 0.00 18 GLU A O 4
ATOM 1636 N N . TYR A 1 19 ? 2.542 6.703 -3.989 1.00 0.00 19 TYR A N 4
ATOM 1637 C CA . TYR A 1 19 ? 1.366 7.476 -3.597 1.00 0.00 19 TYR A CA 4
ATOM 1638 C C . TYR A 1 19 ? 1.629 8.240 -2.331 1.00 0.00 19 TYR A C 4
ATOM 1639 O O . TYR A 1 19 ? 1.103 9.335 -2.120 1.00 0.00 19 TYR A O 4
ATOM 1671 N N . CYS A 1 21 ? 0.858 8.548 1.076 1.00 0.00 21 CYS A N 4
ATOM 1672 C CA . CYS A 1 21 ? -0.099 8.258 2.125 1.00 0.00 21 CYS A CA 4
ATOM 1673 C C . CYS A 1 21 ? -1.004 7.094 1.737 1.00 0.00 21 CYS A C 4
ATOM 1674 O O . CYS A 1 21 ? -2.065 7.263 1.128 1.00 0.00 21 CYS A O 4
ATOM 1681 N N . VAL A 1 22 ? -0.559 5.908 2.076 1.00 0.00 22 VAL A N 4
ATOM 1682 C CA . VAL A 1 22 ? -1.302 4.687 1.879 1.00 0.00 22 VAL A CA 4
ATOM 1683 C C . VAL A 1 22 ? -1.080 3.794 3.087 1.00 0.00 22 VAL A C 4
ATOM 1684 O O . VAL A 1 22 ? -0.144 4.016 3.857 1.00 0.00 22 VAL A O 4
ATOM 1697 N N . ARG A 1 23 ? -1.943 2.850 3.284 1.00 0.00 23 ARG A N 4
ATOM 1698 C CA . ARG A 1 23 ? -1.813 1.915 4.371 1.00 0.00 23 ARG A CA 4
ATOM 1699 C C . ARG A 1 23 ? -1.765 0.518 3.829 1.00 0.00 23 ARG A C 4
ATOM 1700 O O . ARG A 1 23 ? -2.629 0.124 3.050 1.00 0.00 23 ARG A O 4
ATOM 1721 N N . CYS A 1 24 ? -0.780 -0.216 4.217 1.00 0.00 24 CYS A N 4
ATOM 1722 C CA . CYS A 1 24 ? -0.672 -1.587 3.804 1.00 0.00 24 CYS A CA 4
ATOM 1723 C C . CYS A 1 24 ? -1.214 -2.470 4.884 1.00 0.00 24 CYS A C 4
ATOM 1724 O O . CYS A 1 24 ? -0.970 -2.239 6.072 1.00 0.00 24 CYS A O 4
ATOM 1731 N N . THR A 1 25 ? -2.009 -3.407 4.505 1.00 0.00 25 THR A N 4
ATOM 1732 C CA . THR A 1 25 ? -2.499 -4.382 5.402 1.00 0.00 25 THR A CA 4
ATOM 1733 C C . THR A 1 25 ? -2.422 -5.737 4.701 1.00 0.00 25 THR A C 4
ATOM 1734 O O . THR A 1 25 ? -3.310 -6.125 3.940 1.00 0.00 25 THR A O 4
ATOM 1745 N N . GLU A 1 26 ? -1.304 -6.376 4.869 1.00 0.00 26 GLU A N 4
ATOM 1746 C CA . GLU A 1 26 ? -1.030 -7.633 4.238 1.00 0.00 26 GLU A CA 4
ATOM 1747 C C . GLU A 1 26 ? -1.407 -8.758 5.174 1.00 0.00 26 GLU A C 4
ATOM 1748 O O . GLU A 1 26 ? -0.580 -9.127 6.033 1.00 0.00 26 GLU A O 4
ATOM 1761 N N . CYS A 1 1 ? -5.802 8.440 3.641 1.00 0.00 1 CYS A N 5
ATOM 1762 C CA . CYS A 1 1 ? -4.735 7.622 3.107 1.00 0.00 1 CYS A CA 5
ATOM 1763 C C . CYS A 1 1 ? -5.313 6.283 2.689 1.00 0.00 1 CYS A C 5
ATOM 1764 O O . CYS A 1 1 ? -6.061 5.668 3.457 1.00 0.00 1 CYS A O 5
ATOM 1773 N N . GLN A 1 2 ? -4.997 5.846 1.478 1.00 0.00 2 GLN A N 5
ATOM 1774 C CA . GLN A 1 2 ? -5.541 4.612 0.927 1.00 0.00 2 GLN A CA 5
ATOM 1775 C C . GLN A 1 2 ? -5.148 3.391 1.729 1.00 0.00 2 GLN A C 5
ATOM 1776 O O . GLN A 1 2 ? -4.010 3.273 2.194 1.00 0.00 2 GLN A O 5
ATOM 1790 N N . THR A 1 3 ? -6.092 2.520 1.923 1.00 0.00 3 THR A N 5
ATOM 1791 C CA . THR A 1 3 ? -5.846 1.279 2.577 1.00 0.00 3 THR A CA 5
ATOM 1792 C C . THR A 1 3 ? -5.772 0.184 1.497 1.00 0.00 3 THR A C 5
ATOM 1793 O O . THR A 1 3 ? -6.571 0.186 0.528 1.00 0.00 3 THR A O 5
ATOM 1804 N N . TRP A 1 4 ? -4.799 -0.691 1.609 1.00 0.00 4 TRP A N 5
ATOM 1805 C CA . TRP A 1 4 ? -4.596 -1.729 0.625 1.00 0.00 4 TRP A CA 5
ATOM 1806 C C . TRP A 1 4 ? -4.685 -3.109 1.257 1.00 0.00 4 TRP A C 5
ATOM 1807 O O . TRP A 1 4 ? -3.806 -3.505 2.024 1.00 0.00 4 TRP A O 5
ATOM 1828 N N . ARG A 1 5 ? -5.725 -3.835 0.956 1.00 0.00 5 ARG A N 5
ATOM 1829 C CA . ARG A 1 5 ? -5.851 -5.199 1.439 1.00 0.00 5 ARG A CA 5
ATOM 1830 C C . ARG A 1 5 ? -5.365 -6.177 0.392 1.00 0.00 5 ARG A C 5
ATOM 1831 O O . ARG A 1 5 ? -5.519 -5.931 -0.808 1.00 0.00 5 ARG A O 5
ATOM 1876 N N . VAL A 1 7 ? -2.476 -6.970 -0.781 1.00 0.00 7 VAL A N 5
ATOM 1877 C CA . VAL A 1 7 ? -1.494 -6.528 -1.740 1.00 0.00 7 VAL A CA 5
ATOM 1878 C C . VAL A 1 7 ? -0.161 -7.196 -1.498 1.00 0.00 7 VAL A C 5
ATOM 1879 O O . VAL A 1 7 ? 0.214 -7.459 -0.340 1.00 0.00 7 VAL A O 5
ATOM 1892 N N . SER A 1 8 ? 0.526 -7.485 -2.571 1.00 0.00 8 SER A N 5
ATOM 1893 C CA . SER A 1 8 ? 1.808 -8.124 -2.519 1.00 0.00 8 SER A CA 5
ATOM 1894 C C . SER A 1 8 ? 2.852 -7.146 -1.959 1.00 0.00 8 SER A C 5
ATOM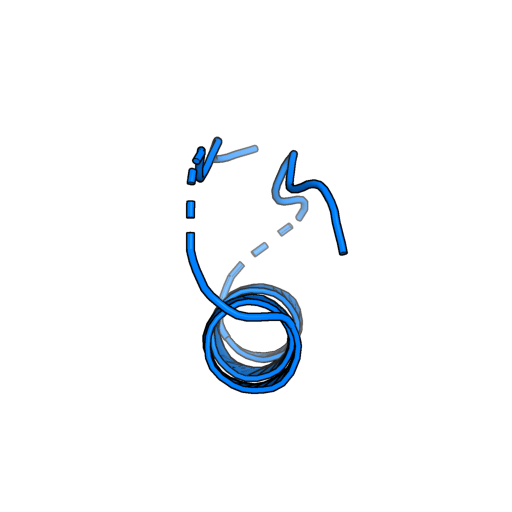 1895 O O . SER A 1 8 ? 2.734 -5.933 -2.186 1.00 0.00 8 SER A O 5
ATOM 1903 N N . PRO A 1 9 ? 3.862 -7.650 -1.201 1.00 0.00 9 PRO A N 5
ATOM 1904 C CA . PRO A 1 9 ? 4.919 -6.827 -0.590 1.00 0.00 9 PRO A CA 5
ATOM 1905 C C . PRO A 1 9 ? 5.512 -5.775 -1.545 1.00 0.00 9 PRO A C 5
ATOM 1906 O O . PRO A 1 9 ? 5.579 -4.592 -1.198 1.00 0.00 9 PRO A O 5
ATOM 1917 N N . GLU A 1 10 ? 5.895 -6.206 -2.748 1.00 0.00 10 GLU A N 5
ATOM 1918 C CA . GLU A 1 10 ? 6.469 -5.315 -3.751 1.00 0.00 10 GLU A CA 5
ATOM 1919 C C . GLU A 1 10 ? 5.485 -4.201 -4.105 1.00 0.00 10 GLU A C 5
ATOM 1920 O O . GLU A 1 10 ? 5.825 -3.024 -4.005 1.00 0.00 10 GLU A O 5
ATOM 1932 N N . GLU A 1 11 ? 4.262 -4.583 -4.495 1.00 0.00 11 GLU A N 5
ATOM 1933 C CA . GLU A 1 11 ? 3.197 -3.623 -4.792 1.00 0.00 11 GLU A CA 5
ATOM 1934 C C . GLU A 1 11 ? 2.958 -2.679 -3.640 1.00 0.00 11 GLU A C 5
ATOM 1935 O O . GLU A 1 11 ? 2.892 -1.485 -3.840 1.00 0.00 11 GLU A O 5
ATOM 1947 N N . CYS A 1 12 ? 2.876 -3.220 -2.442 1.00 0.00 12 CYS A N 5
ATOM 1948 C CA . CYS A 1 12 ? 2.646 -2.431 -1.242 1.00 0.00 12 CYS A CA 5
ATOM 1949 C C . CYS A 1 12 ? 3.725 -1.365 -1.048 1.00 0.00 12 CYS A C 5
ATOM 1950 O O . CYS A 1 12 ? 3.409 -0.184 -0.852 1.00 0.00 12 CYS A O 5
ATOM 1957 N N . ARG A 1 13 ? 4.993 -1.764 -1.153 1.00 0.00 13 ARG A N 5
ATOM 1958 C CA . ARG A 1 13 ? 6.099 -0.822 -0.989 1.00 0.00 13 ARG A CA 5
ATOM 1959 C C . ARG A 1 13 ? 6.072 0.204 -2.107 1.00 0.00 13 ARG A C 5
ATOM 1960 O O . ARG A 1 13 ? 6.345 1.381 -1.888 1.00 0.00 13 ARG A O 5
ATOM 1981 N N . LYS A 1 14 ? 5.717 -0.259 -3.291 1.00 0.00 14 LYS A N 5
ATOM 1982 C CA . LYS A 1 14 ? 5.590 0.571 -4.475 1.00 0.00 14 LYS A CA 5
ATOM 1983 C C . LYS A 1 14 ? 4.479 1.610 -4.302 1.00 0.00 14 LYS A C 5
ATOM 1984 O O . LYS A 1 14 ? 4.678 2.781 -4.603 1.00 0.00 14 LYS A O 5
ATOM 2003 N N . TYR A 1 15 ? 3.330 1.189 -3.783 1.00 0.00 15 TYR A N 5
ATOM 2004 C CA . TYR A 1 15 ? 2.235 2.114 -3.516 1.00 0.00 15 TYR A CA 5
ATOM 2005 C C . TYR A 1 15 ? 2.676 3.159 -2.502 1.00 0.00 15 TYR A C 5
ATOM 2006 O O . TYR A 1 15 ? 2.464 4.349 -2.698 1.00 0.00 15 TYR A O 5
ATOM 2024 N N . LYS A 1 16 ? 3.339 2.710 -1.450 1.00 0.00 16 LYS A N 5
ATOM 2025 C CA . LYS A 1 16 ? 3.859 3.604 -0.414 1.00 0.00 16 LYS A CA 5
ATOM 2026 C C . LYS A 1 16 ? 4.872 4.587 -1.001 1.00 0.00 16 LYS A C 5
ATOM 2027 O O . LYS A 1 16 ? 4.859 5.770 -0.685 1.00 0.00 16 LYS A O 5
ATOM 2046 N N . GLU A 1 17 ? 5.686 4.091 -1.897 1.00 0.00 17 GLU A N 5
ATOM 2047 C CA . GLU A 1 17 ? 6.716 4.861 -2.563 1.00 0.00 17 GLU A CA 5
ATOM 2048 C C . GLU A 1 17 ? 6.116 5.963 -3.454 1.00 0.00 17 GLU A C 5
ATOM 2049 O O . GLU A 1 17 ? 6.500 7.135 -3.354 1.00 0.00 17 GLU A O 5
ATOM 2061 N N . GLU A 1 18 ? 5.178 5.587 -4.305 1.00 0.00 18 GLU A N 5
ATOM 2062 C CA . GLU A 1 18 ? 4.627 6.511 -5.293 1.00 0.00 18 GLU A CA 5
ATOM 2063 C C . GLU A 1 18 ? 3.545 7.417 -4.708 1.00 0.00 18 GLU A C 5
ATOM 2064 O O . GLU A 1 18 ? 3.522 8.620 -4.963 1.00 0.00 18 GLU A O 5
ATOM 2076 N N . TYR A 1 19 ? 2.679 6.845 -3.908 1.00 0.00 19 TYR A N 5
ATOM 2077 C CA . TYR A 1 19 ? 1.510 7.561 -3.415 1.00 0.00 19 TYR A CA 5
ATOM 2078 C C . TYR A 1 19 ? 1.809 8.398 -2.188 1.00 0.00 19 TYR A C 5
ATOM 2079 O O . TYR A 1 19 ? 1.302 9.512 -2.057 1.00 0.00 19 TYR A O 5
ATOM 2111 N N . CYS A 1 21 ? 1.264 8.509 1.623 1.00 0.00 21 CYS A N 5
ATOM 2112 C CA . CYS A 1 21 ? 0.598 7.993 2.787 1.00 0.00 21 CYS A CA 5
ATOM 2113 C C . CYS A 1 21 ? -0.452 6.977 2.389 1.00 0.00 21 CYS A C 5
ATOM 2114 O O . CYS A 1 21 ? -1.531 7.342 1.909 1.00 0.00 21 CYS A O 5
ATOM 2121 N N . VAL A 1 22 ? -0.117 5.715 2.534 1.00 0.00 22 VAL A N 5
ATOM 2122 C CA . VAL A 1 22 ? -1.019 4.607 2.270 1.00 0.00 22 VAL A CA 5
ATOM 2123 C C . VAL A 1 22 ? -0.706 3.485 3.255 1.00 0.00 22 VAL A C 5
ATOM 2124 O O . VAL A 1 22 ? 0.434 3.363 3.719 1.00 0.00 22 VAL A O 5
ATOM 2137 N N . ARG A 1 23 ? -1.682 2.690 3.575 1.00 0.00 23 ARG A N 5
ATOM 2138 C CA . ARG A 1 23 ? -1.511 1.641 4.543 1.00 0.00 23 ARG A CA 5
ATOM 2139 C C . ARG A 1 23 ? -2.002 0.326 4.011 1.00 0.00 23 ARG A C 5
ATOM 2140 O O . ARG A 1 23 ? -3.134 0.204 3.577 1.00 0.00 23 ARG A O 5
ATOM 2161 N N . CYS A 1 24 ? -1.152 -0.640 4.027 1.00 0.00 24 CYS A N 5
ATOM 2162 C CA . CYS A 1 24 ? -1.500 -1.942 3.558 1.00 0.00 24 CYS A CA 5
ATOM 2163 C C . CYS A 1 24 ? -1.870 -2.802 4.734 1.00 0.00 24 CYS A C 5
ATOM 2164 O O . CYS A 1 24 ? -1.459 -2.526 5.878 1.00 0.00 24 CYS A O 5
ATOM 2171 N N . THR A 1 25 ? -2.670 -3.794 4.489 1.00 0.00 25 THR A N 5
ATOM 2172 C CA . THR A 1 25 ? -2.869 -4.806 5.444 1.00 0.00 25 THR A CA 5
ATOM 2173 C C . THR A 1 25 ? -1.659 -5.729 5.276 1.00 0.00 25 THR A C 5
ATOM 2174 O O . THR A 1 25 ? -1.573 -6.501 4.304 1.00 0.00 25 THR A O 5
ATOM 2185 N N . GLU A 1 26 ? -0.685 -5.511 6.137 1.00 0.00 26 GLU A N 5
ATOM 2186 C CA . GLU A 1 26 ? 0.621 -6.132 6.070 1.00 0.00 26 GLU A CA 5
ATOM 2187 C C . GLU A 1 26 ? 0.528 -7.655 6.112 1.00 0.00 26 GLU A C 5
ATOM 2188 O O . GLU A 1 26 ? 0.713 -8.292 5.064 1.00 0.00 26 GLU A O 5
ATOM 2201 N N . CYS A 1 1 ? -5.721 9.519 2.286 1.00 0.00 1 CYS A N 6
ATOM 2202 C CA . CYS A 1 1 ? -4.871 8.355 2.419 1.00 0.00 1 CYS A CA 6
ATOM 2203 C C . CYS A 1 1 ? -5.605 7.152 1.857 1.00 0.00 1 CYS A C 6
ATOM 2204 O O . CYS A 1 1 ? -6.828 7.204 1.677 1.00 0.00 1 CYS A O 6
ATOM 2213 N N . GLN A 1 2 ? -4.888 6.097 1.529 1.00 0.00 2 GLN A N 6
ATOM 2214 C CA . GLN A 1 2 ? -5.517 4.901 0.996 1.00 0.00 2 GLN A CA 6
ATOM 2215 C C . GLN A 1 2 ? -5.156 3.692 1.820 1.00 0.00 2 GLN A C 6
ATOM 2216 O O . GLN A 1 2 ? -4.135 3.683 2.489 1.00 0.00 2 GLN A O 6
ATOM 2230 N N . THR A 1 3 ? -6.004 2.703 1.798 1.00 0.00 3 THR A N 6
ATOM 2231 C CA . THR A 1 3 ? -5.763 1.477 2.506 1.00 0.00 3 THR A CA 6
ATOM 2232 C C . THR A 1 3 ? -5.667 0.341 1.486 1.00 0.00 3 THR A C 6
ATOM 2233 O O . THR A 1 3 ? -6.451 0.291 0.525 1.00 0.00 3 THR A O 6
ATOM 2244 N N . TRP A 1 4 ? -4.709 -0.525 1.663 1.00 0.00 4 TRP A N 6
ATOM 2245 C CA . TRP A 1 4 ? -4.483 -1.623 0.755 1.00 0.00 4 TRP A CA 6
ATOM 2246 C C . TRP A 1 4 ? -4.575 -2.921 1.510 1.00 0.00 4 TRP A C 6
ATOM 2247 O O . TRP A 1 4 ? -3.946 -3.072 2.548 1.00 0.00 4 TRP A O 6
ATOM 2268 N N . ARG A 1 5 ? -5.357 -3.836 1.011 1.00 0.00 5 ARG A N 6
ATOM 2269 C CA . ARG A 1 5 ? -5.539 -5.124 1.642 1.00 0.00 5 ARG A CA 6
ATOM 2270 C C . ARG A 1 5 ? -5.344 -6.213 0.606 1.00 0.00 5 ARG A C 6
ATOM 2271 O O . ARG A 1 5 ? -5.918 -6.144 -0.490 1.00 0.00 5 ARG A O 6
ATOM 2316 N N . VAL A 1 7 ? -2.179 -7.265 -0.735 1.00 0.00 7 VAL A N 6
ATOM 2317 C CA . VAL A 1 7 ? -1.189 -6.783 -1.661 1.00 0.00 7 VAL A CA 6
ATOM 2318 C C . VAL A 1 7 ? 0.119 -7.489 -1.381 1.00 0.00 7 VAL A C 6
ATOM 2319 O O . VAL A 1 7 ? 0.365 -7.919 -0.249 1.00 0.00 7 VAL A O 6
ATOM 2332 N N . SER A 1 8 ? 0.916 -7.651 -2.386 1.00 0.00 8 SER A N 6
ATOM 2333 C CA . SER A 1 8 ? 2.205 -8.296 -2.254 1.00 0.00 8 SER A CA 6
ATOM 2334 C C . SER A 1 8 ? 3.218 -7.259 -1.716 1.00 0.00 8 SER A C 6
ATOM 2335 O O . SER A 1 8 ? 2.996 -6.064 -1.887 1.00 0.00 8 SER A O 6
ATOM 2343 N N . PRO A 1 9 ? 4.321 -7.685 -1.043 1.00 0.00 9 PRO A N 6
ATOM 2344 C CA . PRO A 1 9 ? 5.352 -6.757 -0.505 1.00 0.00 9 PRO A CA 6
ATOM 2345 C C . PRO A 1 9 ? 5.862 -5.750 -1.559 1.00 0.00 9 PRO A C 6
ATOM 2346 O O . PRO A 1 9 ? 6.006 -4.553 -1.272 1.00 0.00 9 PRO A O 6
ATOM 2357 N N . GLU A 1 10 ? 6.084 -6.234 -2.784 1.00 0.00 10 GLU A N 6
ATOM 2358 C CA . GLU A 1 10 ? 6.523 -5.383 -3.896 1.00 0.00 10 GLU A CA 6
ATOM 2359 C C . GLU A 1 10 ? 5.503 -4.294 -4.171 1.00 0.00 10 GLU A C 6
ATOM 2360 O O . GLU A 1 10 ? 5.863 -3.125 -4.351 1.00 0.00 10 GLU A O 6
ATOM 2372 N N . GLU A 1 11 ? 4.235 -4.682 -4.174 1.00 0.00 11 GLU A N 6
ATOM 2373 C CA . GLU A 1 11 ? 3.137 -3.758 -4.397 1.00 0.00 11 GLU A CA 6
ATOM 2374 C C . GLU A 1 11 ? 3.032 -2.812 -3.224 1.00 0.00 11 GLU A C 6
ATOM 2375 O O . GLU A 1 11 ? 2.835 -1.634 -3.398 1.00 0.00 11 GLU A O 6
ATOM 2387 N N . CYS A 1 12 ? 3.190 -3.360 -2.041 1.00 0.00 12 CYS A N 6
ATOM 2388 C CA . CYS A 1 12 ? 3.102 -2.624 -0.793 1.00 0.00 12 CYS A CA 6
ATOM 2389 C C . CYS A 1 12 ? 4.078 -1.450 -0.796 1.00 0.00 12 CYS A C 6
ATOM 2390 O O . CYS A 1 12 ? 3.676 -0.277 -0.589 1.00 0.00 12 CYS A O 6
ATOM 2397 N N . ARG A 1 13 ? 5.346 -1.737 -1.092 1.00 0.00 13 ARG A N 6
ATOM 2398 C CA . ARG A 1 13 ? 6.332 -0.690 -1.151 1.00 0.00 13 ARG A CA 6
ATOM 2399 C C . ARG A 1 13 ? 6.053 0.215 -2.336 1.00 0.00 13 ARG A C 6
ATOM 2400 O O . ARG A 1 13 ? 6.207 1.415 -2.228 1.00 0.00 13 ARG A O 6
ATOM 2421 N N . LYS A 1 14 ? 5.595 -0.365 -3.444 1.00 0.00 14 LYS A N 6
ATOM 2422 C CA . LYS A 1 14 ? 5.220 0.408 -4.622 1.00 0.00 14 LYS A CA 6
ATOM 2423 C C . LYS A 1 14 ? 4.172 1.455 -4.275 1.00 0.00 14 LYS A C 6
ATOM 2424 O O . LYS A 1 14 ? 4.336 2.607 -4.614 1.00 0.00 14 LYS A O 6
ATOM 2443 N N . TYR A 1 15 ? 3.124 1.055 -3.579 1.00 0.00 15 TYR A N 6
ATOM 2444 C CA . TYR A 1 15 ? 2.081 1.986 -3.183 1.00 0.00 15 TYR A CA 6
ATOM 2445 C C . TYR A 1 15 ? 2.620 3.035 -2.230 1.00 0.00 15 TYR A C 6
ATOM 2446 O O . TYR A 1 15 ? 2.236 4.211 -2.308 1.00 0.00 15 TYR A O 6
ATOM 2464 N N . LYS A 1 16 ? 3.516 2.625 -1.342 1.00 0.00 16 LYS A N 6
ATOM 2465 C CA . LYS A 1 16 ? 4.164 3.568 -0.443 1.00 0.00 16 LYS A CA 6
ATOM 2466 C C . LYS A 1 16 ? 4.994 4.581 -1.218 1.00 0.00 16 LYS A C 6
ATOM 2467 O O . LYS A 1 16 ? 4.876 5.768 -0.993 1.00 0.00 16 LYS A O 6
ATOM 2486 N N . GLU A 1 17 ? 5.786 4.103 -2.150 1.00 0.00 17 GLU A N 6
ATOM 2487 C CA . GLU A 1 17 ? 6.620 4.954 -2.987 1.00 0.00 17 GLU A CA 6
ATOM 2488 C C . GLU A 1 17 ? 5.769 5.859 -3.869 1.00 0.00 17 GLU A C 6
ATOM 2489 O O . GLU A 1 17 ? 6.017 7.059 -3.968 1.00 0.00 17 GLU A O 6
ATOM 2501 N N . GLU A 1 18 ? 4.759 5.275 -4.476 1.00 0.00 18 GLU A N 6
ATOM 2502 C CA . GLU A 1 18 ? 3.903 5.949 -5.430 1.00 0.00 18 GLU A CA 6
ATOM 2503 C C . GLU A 1 18 ? 3.070 7.052 -4.773 1.00 0.00 18 GLU A C 6
ATOM 2504 O O . GLU A 1 18 ? 3.024 8.182 -5.267 1.00 0.00 18 GLU A O 6
ATOM 2516 N N . TYR A 1 19 ? 2.438 6.736 -3.667 1.00 0.00 19 TYR A N 6
ATOM 2517 C CA . TYR A 1 19 ? 1.494 7.661 -3.071 1.00 0.00 19 TYR A CA 6
ATOM 2518 C C . TYR A 1 19 ? 2.014 8.393 -1.836 1.00 0.00 19 TYR A C 6
ATOM 2519 O O . TYR A 1 19 ? 2.089 9.625 -1.829 1.00 0.00 19 TYR A O 6
ATOM 2551 N N . CYS A 1 21 ? 0.948 8.452 2.042 1.00 0.00 21 CYS A N 6
ATOM 2552 C CA . CYS A 1 21 ? 0.099 8.041 3.145 1.00 0.00 21 CYS A CA 6
ATOM 2553 C C . CYS A 1 21 ? -0.837 6.919 2.718 1.00 0.00 21 CYS A C 6
ATOM 2554 O O . CYS A 1 21 ? -1.935 7.161 2.180 1.00 0.00 21 CYS A O 6
ATOM 2561 N N . VAL A 1 22 ? -0.394 5.699 2.906 1.00 0.00 22 VAL A N 6
ATOM 2562 C CA . VAL A 1 22 ? -1.157 4.535 2.549 1.00 0.00 22 VAL A CA 6
ATOM 2563 C C . VAL A 1 22 ? -0.966 3.433 3.588 1.00 0.00 22 VAL A C 6
ATOM 2564 O O . VAL A 1 22 ? 0.172 3.068 3.937 1.00 0.00 22 VAL A O 6
ATOM 2577 N N . ARG A 1 23 ? -2.062 2.938 4.102 1.00 0.00 23 ARG A N 6
ATOM 2578 C CA . ARG A 1 23 ? -2.024 1.861 5.053 1.00 0.00 23 ARG A CA 6
ATOM 2579 C C . ARG A 1 23 ? -1.992 0.565 4.303 1.00 0.00 23 ARG A C 6
ATOM 2580 O O . ARG A 1 23 ? -2.981 0.160 3.687 1.00 0.00 23 ARG A O 6
ATOM 2601 N N . CYS A 1 24 ? -0.872 -0.051 4.310 1.00 0.00 24 CYS A N 6
ATOM 2602 C CA . CYS A 1 24 ? -0.688 -1.273 3.613 1.00 0.00 24 CYS A CA 6
ATOM 2603 C C . CYS A 1 24 ? -0.852 -2.439 4.561 1.00 0.00 24 CYS A C 6
ATOM 2604 O O . CYS A 1 24 ? -0.044 -2.637 5.471 1.00 0.00 24 CYS A O 6
ATOM 2611 N N . THR A 1 25 ? -1.910 -3.171 4.392 1.00 0.00 25 THR A N 6
ATOM 2612 C CA . THR A 1 25 ? -2.166 -4.313 5.192 1.00 0.00 25 THR A CA 6
ATOM 2613 C C . THR A 1 25 ? -1.942 -5.561 4.346 1.00 0.00 25 THR A C 6
ATOM 2614 O O . THR A 1 25 ? -2.621 -5.762 3.320 1.00 0.00 25 THR A O 6
ATOM 2625 N N . GLU A 1 26 ? -1.003 -6.367 4.733 1.00 0.00 26 GLU A N 6
ATOM 2626 C CA . GLU A 1 26 ? -0.765 -7.605 4.059 1.00 0.00 26 GLU A CA 6
ATOM 2627 C C . GLU A 1 26 ? -1.436 -8.657 4.920 1.00 0.00 26 GLU A C 6
ATOM 2628 O O . GLU A 1 26 ? -2.581 -9.010 4.643 1.00 0.00 26 GLU A O 6
ATOM 2641 N N . CYS A 1 1 ? -4.960 8.373 3.726 1.00 0.00 1 CYS A N 7
ATOM 2642 C CA . CYS A 1 1 ? -4.032 7.331 3.344 1.00 0.00 1 CYS A CA 7
ATOM 2643 C C . CYS A 1 1 ? -4.815 6.134 2.819 1.00 0.00 1 CYS A C 7
ATOM 2644 O O . CYS A 1 1 ? -5.604 5.531 3.558 1.00 0.00 1 CYS A O 7
ATOM 2653 N N . GLN A 1 2 ? -4.652 5.830 1.536 1.00 0.00 2 GLN A N 7
ATOM 2654 C CA . GLN A 1 2 ? -5.325 4.693 0.896 1.00 0.00 2 GLN A CA 7
ATOM 2655 C C . GLN A 1 2 ? -4.940 3.381 1.552 1.00 0.00 2 GLN A C 7
ATOM 2656 O O . GLN A 1 2 ? -3.784 3.176 1.878 1.00 0.00 2 GLN A O 7
ATOM 2670 N N . THR A 1 3 ? -5.901 2.524 1.780 1.00 0.00 3 THR A N 7
ATOM 2671 C CA . THR A 1 3 ? -5.625 1.231 2.354 1.00 0.00 3 THR A CA 7
ATOM 2672 C C . THR A 1 3 ? -5.707 0.147 1.282 1.00 0.00 3 THR A C 7
ATOM 2673 O O . THR A 1 3 ? -6.744 -0.053 0.649 1.00 0.00 3 THR A O 7
ATOM 2684 N N . TRP A 1 4 ? -4.615 -0.509 1.065 1.00 0.00 4 TRP A N 7
ATOM 2685 C CA . TRP A 1 4 ? -4.524 -1.539 0.081 1.00 0.00 4 TRP A CA 7
ATOM 2686 C C . TRP A 1 4 ? -4.645 -2.863 0.768 1.00 0.00 4 TRP A C 7
ATOM 2687 O O . TRP A 1 4 ? -3.751 -3.284 1.528 1.00 0.00 4 TRP A O 7
ATOM 2708 N N . ARG A 1 5 ? -5.737 -3.508 0.548 1.00 0.00 5 ARG A N 7
ATOM 2709 C CA . ARG A 1 5 ? -6.012 -4.731 1.218 1.00 0.00 5 ARG A CA 7
ATOM 2710 C C . ARG A 1 5 ? -5.670 -5.911 0.339 1.00 0.00 5 ARG A C 7
ATOM 2711 O O . ARG A 1 5 ? -6.213 -6.064 -0.751 1.00 0.00 5 ARG A O 7
ATOM 2756 N N . VAL A 1 7 ? -2.183 -6.977 -0.574 1.00 0.00 7 VAL A N 7
ATOM 2757 C CA . VAL A 1 7 ? -1.119 -6.608 -1.486 1.00 0.00 7 VAL A CA 7
ATOM 2758 C C . VAL A 1 7 ? 0.212 -7.103 -0.952 1.00 0.00 7 VAL A C 7
ATOM 2759 O O . VAL A 1 7 ? 0.448 -7.056 0.260 1.00 0.00 7 VAL A O 7
ATOM 2772 N N . SER A 1 8 ? 1.054 -7.582 -1.829 1.00 0.00 8 SER A N 7
ATOM 2773 C CA . SER A 1 8 ? 2.350 -8.104 -1.449 1.00 0.00 8 SER A CA 7
ATOM 2774 C C . SER A 1 8 ? 3.305 -6.952 -1.046 1.00 0.00 8 SER A C 7
ATOM 2775 O O . SER A 1 8 ? 3.025 -5.783 -1.368 1.00 0.00 8 SER A O 7
ATOM 2783 N N . PRO A 1 9 ? 4.407 -7.255 -0.299 1.00 0.00 9 PRO A N 7
ATOM 2784 C CA . PRO A 1 9 ? 5.400 -6.256 0.138 1.00 0.00 9 PRO A CA 7
ATOM 2785 C C . PRO A 1 9 ? 5.829 -5.279 -0.957 1.00 0.00 9 PRO A C 7
ATOM 2786 O O . PRO A 1 9 ? 5.858 -4.070 -0.725 1.00 0.00 9 PRO A O 7
ATOM 2797 N N . GLU A 1 10 ? 6.121 -5.785 -2.157 1.00 0.00 10 GLU A N 7
ATOM 2798 C CA . GLU A 1 10 ? 6.541 -4.904 -3.240 1.00 0.00 10 GLU A CA 7
ATOM 2799 C C . GLU A 1 10 ? 5.422 -4.029 -3.724 1.00 0.00 10 GLU A C 7
ATOM 2800 O O . GLU A 1 10 ? 5.654 -2.873 -4.053 1.00 0.00 10 GLU A O 7
ATOM 2812 N N . GLU A 1 11 ? 4.209 -4.569 -3.754 1.00 0.00 11 GLU A N 7
ATOM 2813 C CA . GLU A 1 11 ? 3.050 -3.784 -4.142 1.00 0.00 11 GLU A CA 7
ATOM 2814 C C . GLU A 1 11 ? 2.879 -2.660 -3.163 1.00 0.00 11 GLU A C 7
ATOM 2815 O O . GLU A 1 11 ? 2.788 -1.507 -3.548 1.00 0.00 11 GLU A O 7
ATOM 2827 N N . CYS A 1 12 ? 2.888 -3.011 -1.890 1.00 0.00 12 CYS A N 7
ATOM 2828 C CA . CYS A 1 12 ? 2.749 -2.049 -0.816 1.00 0.00 12 CYS A CA 7
ATOM 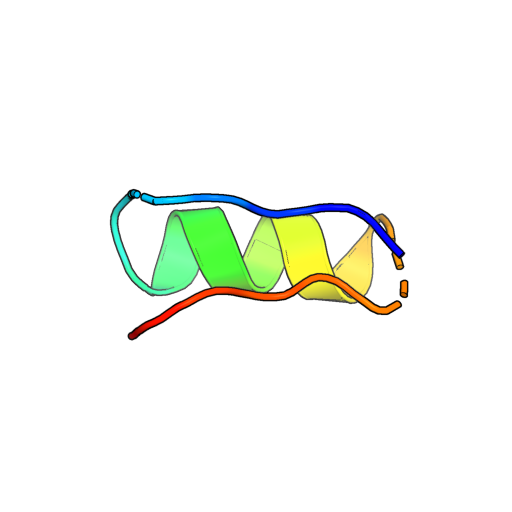2829 C C . CYS A 1 12 ? 3.833 -0.979 -0.913 1.00 0.00 12 CYS A C 7
ATOM 2830 O O . CYS A 1 12 ? 3.536 0.216 -0.870 1.00 0.00 12 CYS A O 7
ATOM 2837 N N . ARG A 1 13 ? 5.073 -1.417 -1.118 1.00 0.00 13 ARG A N 7
ATOM 2838 C CA . ARG A 1 13 ? 6.208 -0.520 -1.239 1.00 0.00 13 ARG A CA 7
ATOM 2839 C C . ARG A 1 13 ? 6.015 0.427 -2.414 1.00 0.00 13 ARG A C 7
ATOM 2840 O O . ARG A 1 13 ? 6.239 1.626 -2.295 1.00 0.00 13 ARG A O 7
ATOM 2861 N N . LYS A 1 14 ? 5.561 -0.108 -3.529 1.00 0.00 14 LYS A N 7
ATOM 2862 C CA . LYS A 1 14 ? 5.381 0.683 -4.720 1.00 0.00 14 LYS A CA 7
ATOM 2863 C C . LYS A 1 14 ? 4.172 1.629 -4.592 1.00 0.00 14 LYS A C 7
ATOM 2864 O O . LYS A 1 14 ? 4.170 2.732 -5.147 1.00 0.00 14 LYS A O 7
ATOM 2883 N N . TYR A 1 15 ? 3.158 1.217 -3.844 1.00 0.00 15 TYR A N 7
ATOM 2884 C CA . TYR A 1 15 ? 2.041 2.108 -3.561 1.00 0.00 15 TYR A CA 7
ATOM 2885 C C . TYR A 1 15 ? 2.510 3.253 -2.670 1.00 0.00 15 TYR A C 7
ATOM 2886 O O . TYR A 1 15 ? 2.049 4.379 -2.805 1.00 0.00 15 TYR A O 7
ATOM 2904 N N . LYS A 1 16 ? 3.445 2.962 -1.774 1.00 0.00 16 LYS A N 7
ATOM 2905 C CA . LYS A 1 16 ? 4.055 3.993 -0.934 1.00 0.00 16 LYS A CA 7
ATOM 2906 C C . LYS A 1 16 ? 4.903 4.904 -1.793 1.00 0.00 16 LYS A C 7
ATOM 2907 O O . LYS A 1 16 ? 4.901 6.102 -1.623 1.00 0.00 16 LYS A O 7
ATOM 2926 N N . GLU A 1 17 ? 5.641 4.306 -2.701 1.00 0.00 17 GLU A N 7
ATOM 2927 C CA . GLU A 1 17 ? 6.476 5.012 -3.671 1.00 0.00 17 G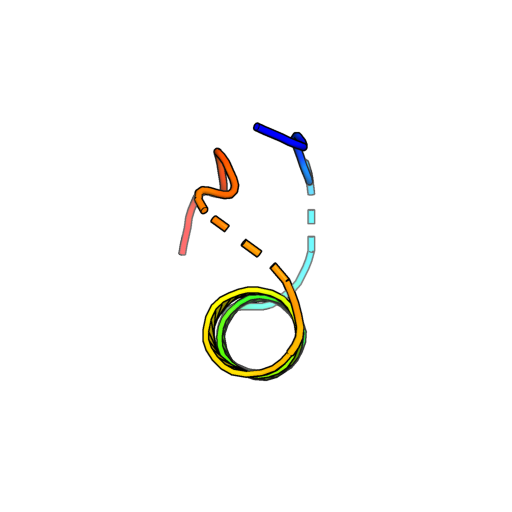LU A CA 7
ATOM 2928 C C . GLU A 1 17 ? 5.632 6.020 -4.462 1.00 0.00 17 GLU A C 7
ATOM 2929 O O . GLU A 1 17 ? 6.054 7.162 -4.712 1.00 0.00 17 GLU A O 7
ATOM 2941 N N . GLU A 1 18 ? 4.453 5.596 -4.825 1.00 0.00 18 GLU A N 7
ATOM 2942 C CA . GLU A 1 18 ? 3.548 6.404 -5.582 1.00 0.00 18 GLU A CA 7
ATOM 2943 C C . GLU A 1 18 ? 2.775 7.416 -4.711 1.00 0.00 18 GLU A C 7
ATOM 2944 O O . GLU A 1 18 ? 2.836 8.614 -4.956 1.00 0.00 18 GLU A O 7
ATOM 2956 N N . TYR A 1 19 ? 2.087 6.949 -3.693 1.00 0.00 19 TYR A N 7
ATOM 2957 C CA . TYR A 1 19 ? 1.142 7.809 -2.977 1.00 0.00 19 TYR A CA 7
ATOM 2958 C C . TYR A 1 19 ? 1.628 8.350 -1.634 1.00 0.00 19 TYR A C 7
ATOM 2959 O O . TYR A 1 19 ? 0.930 9.156 -1.021 1.00 0.00 19 TYR A O 7
ATOM 2991 N N . CYS A 1 21 ? 1.649 8.160 1.881 1.00 0.00 21 CYS A N 7
ATOM 2992 C CA . CYS A 1 21 ? 1.017 7.519 3.006 1.00 0.00 21 CYS A CA 7
ATOM 2993 C C . CYS A 1 21 ? -0.070 6.583 2.539 1.00 0.00 21 CYS A C 7
ATOM 2994 O O . CYS A 1 21 ? -1.134 7.020 2.076 1.00 0.00 21 CYS A O 7
ATOM 3001 N N . VAL A 1 22 ? 0.193 5.305 2.621 1.00 0.00 22 VAL A N 7
ATOM 3002 C CA . VAL A 1 22 ? -0.785 4.300 2.300 1.00 0.00 22 VAL A CA 7
ATOM 3003 C C . VAL A 1 22 ? -0.702 3.188 3.327 1.00 0.00 22 VAL A C 7
ATOM 3004 O O . VAL A 1 22 ? 0.366 2.937 3.892 1.00 0.00 22 VAL A O 7
ATOM 3017 N N . ARG A 1 23 ? -1.804 2.564 3.586 1.00 0.00 23 ARG A N 7
ATOM 3018 C CA . ARG A 1 23 ? -1.898 1.522 4.575 1.00 0.00 23 ARG A CA 7
ATOM 3019 C C . ARG A 1 23 ? -2.045 0.213 3.834 1.00 0.00 23 ARG A C 7
ATOM 3020 O O . ARG A 1 23 ? -2.755 0.157 2.849 1.00 0.00 23 ARG A O 7
ATOM 3041 N N . CYS A 1 24 ? -1.380 -0.810 4.266 1.00 0.00 24 CYS A N 7
ATOM 3042 C CA . CYS A 1 24 ? -1.439 -2.072 3.570 1.00 0.00 24 CYS A CA 7
ATOM 3043 C C . CYS A 1 24 ? -1.876 -3.174 4.508 1.00 0.00 24 CYS A C 7
ATOM 3044 O O . CYS A 1 24 ? -1.459 -3.212 5.662 1.00 0.00 24 CYS A O 7
ATOM 3051 N N . THR A 1 25 ? -2.724 -4.040 4.038 1.00 0.00 25 THR A N 7
ATOM 3052 C CA . THR A 1 25 ? -3.113 -5.183 4.806 1.00 0.00 25 THR A CA 7
ATOM 3053 C C . THR A 1 25 ? -2.136 -6.319 4.521 1.00 0.00 25 THR A C 7
ATOM 3054 O O . THR A 1 25 ? -2.093 -6.868 3.394 1.00 0.00 25 THR A O 7
ATOM 3065 N N . GLU A 1 26 ? -1.331 -6.613 5.500 1.00 0.00 26 GLU A N 7
ATOM 3066 C CA . GLU A 1 26 ? -0.334 -7.624 5.393 1.00 0.00 26 GLU A CA 7
ATOM 3067 C C . GLU A 1 26 ? -0.929 -8.965 5.810 1.00 0.00 26 GLU A C 7
ATOM 3068 O O . GLU A 1 26 ? -1.029 -9.230 7.018 1.00 0.00 26 GLU A O 7
ATOM 3081 N N . CYS A 1 1 ? -5.831 7.951 3.750 1.00 0.00 1 CYS A N 8
ATOM 3082 C CA . CYS A 1 1 ? -4.844 7.236 2.965 1.00 0.00 1 CYS A CA 8
ATOM 3083 C C . CYS A 1 1 ? -5.448 5.898 2.552 1.00 0.00 1 CYS A C 8
ATOM 3084 O O . CYS A 1 1 ? -6.141 5.268 3.361 1.00 0.00 1 CYS A O 8
ATOM 3093 N N . GLN A 1 2 ? -5.223 5.476 1.303 1.00 0.00 2 GLN A N 8
ATOM 3094 C CA . GLN A 1 2 ? -5.761 4.209 0.801 1.00 0.00 2 GLN A CA 8
ATOM 3095 C C . GLN A 1 2 ? -5.250 3.059 1.621 1.00 0.00 2 GLN A C 8
ATOM 3096 O O . GLN A 1 2 ? -4.054 2.976 1.924 1.00 0.00 2 GLN A O 8
ATOM 3110 N N . THR A 1 3 ? -6.135 2.209 1.996 1.00 0.00 3 THR A N 8
ATOM 3111 C CA . THR A 1 3 ? -5.800 1.085 2.779 1.00 0.00 3 THR A CA 8
ATOM 3112 C C . THR A 1 3 ? -5.834 -0.168 1.921 1.00 0.00 3 THR A C 8
ATOM 3113 O O . THR A 1 3 ? -6.905 -0.694 1.587 1.00 0.00 3 THR A O 8
ATOM 3124 N N . TRP A 1 4 ? -4.666 -0.592 1.530 1.00 0.00 4 TRP A N 8
ATOM 3125 C CA . TRP A 1 4 ? -4.484 -1.762 0.724 1.00 0.00 4 TRP A CA 8
ATOM 3126 C C . TRP A 1 4 ? -4.552 -2.946 1.642 1.00 0.00 4 TRP A C 8
ATOM 3127 O O . TRP A 1 4 ? -4.017 -2.900 2.756 1.00 0.00 4 TRP A O 8
ATOM 3148 N N . ARG A 1 5 ? -5.237 -3.962 1.228 1.00 0.00 5 ARG A N 8
ATOM 3149 C CA . ARG A 1 5 ? -5.419 -5.133 2.044 1.00 0.00 5 ARG A CA 8
ATOM 3150 C C . ARG A 1 5 ? -5.232 -6.382 1.220 1.00 0.00 5 ARG A C 8
ATOM 3151 O O . ARG A 1 5 ? -6.107 -6.740 0.430 1.00 0.00 5 ARG A O 8
ATOM 3196 N N . VAL A 1 7 ? -2.039 -7.356 -0.633 1.00 0.00 7 VAL A N 8
ATOM 3197 C CA . VAL A 1 7 ? -1.281 -7.058 -1.846 1.00 0.00 7 VAL A CA 8
ATOM 3198 C C . VAL A 1 7 ? 0.111 -7.679 -1.767 1.00 0.00 7 VAL A C 8
ATOM 3199 O O . VAL A 1 7 ? 0.498 -8.216 -0.738 1.00 0.00 7 VAL A O 8
ATOM 3212 N N . SER A 1 8 ? 0.855 -7.628 -2.825 1.00 0.00 8 SER A N 8
ATOM 3213 C CA . SER A 1 8 ? 2.187 -8.164 -2.786 1.00 0.00 8 SER A CA 8
ATOM 3214 C C . SER A 1 8 ? 3.113 -7.104 -2.165 1.00 0.00 8 SER A C 8
ATOM 3215 O O . SER A 1 8 ? 2.874 -5.905 -2.352 1.00 0.00 8 SER A O 8
ATOM 3223 N N . PRO A 1 9 ? 4.136 -7.515 -1.382 1.00 0.00 9 PRO A N 8
ATOM 3224 C CA . PRO A 1 9 ? 5.112 -6.584 -0.764 1.00 0.00 9 PRO A CA 8
ATOM 3225 C C . PRO A 1 9 ? 5.689 -5.586 -1.778 1.00 0.00 9 PRO A C 8
ATOM 3226 O O . PRO A 1 9 ? 5.845 -4.398 -1.476 1.00 0.00 9 PRO A O 8
ATOM 3237 N N . GLU A 1 10 ? 5.958 -6.083 -2.987 1.00 0.00 10 GLU A N 8
ATOM 3238 C CA . GLU A 1 10 ? 6.444 -5.275 -4.107 1.00 0.00 10 GLU A CA 8
ATOM 3239 C C . GLU A 1 10 ? 5.480 -4.134 -4.385 1.00 0.00 10 GLU A C 8
ATOM 3240 O O . GLU A 1 10 ? 5.863 -2.961 -4.395 1.00 0.00 10 GLU A O 8
ATOM 3252 N N . GLU A 1 11 ? 4.220 -4.500 -4.568 1.00 0.00 11 GLU A N 8
ATOM 3253 C CA . GLU A 1 11 ? 3.167 -3.564 -4.876 1.00 0.00 11 GLU A CA 8
ATOM 3254 C C . GLU A 1 11 ? 3.009 -2.581 -3.742 1.00 0.00 11 GLU A C 8
ATOM 3255 O O . GLU A 1 11 ? 2.979 -1.390 -3.967 1.00 0.00 11 GLU A O 8
ATOM 3267 N N . CYS A 1 12 ? 2.966 -3.098 -2.521 1.00 0.00 12 CYS A N 8
ATOM 3268 C CA . CYS A 1 12 ? 2.838 -2.268 -1.329 1.00 0.00 12 CYS A CA 8
ATOM 3269 C C . CYS A 1 12 ? 3.942 -1.223 -1.255 1.00 0.00 12 CYS A C 8
ATOM 3270 O O . CYS A 1 12 ? 3.667 -0.042 -1.048 1.00 0.00 12 CYS A O 8
ATOM 3277 N N . ARG A 1 13 ? 5.183 -1.645 -1.474 1.00 0.00 13 ARG A N 8
ATOM 3278 C CA . ARG A 1 13 ? 6.308 -0.739 -1.391 1.00 0.00 13 ARG A CA 8
ATOM 3279 C C . ARG A 1 13 ? 6.206 0.310 -2.490 1.00 0.00 13 ARG A C 8
ATOM 3280 O O . ARG A 1 13 ? 6.470 1.487 -2.254 1.00 0.00 13 ARG A O 8
ATOM 3301 N N . LYS A 1 14 ? 5.783 -0.129 -3.669 1.00 0.00 14 LYS A N 8
ATOM 3302 C CA . LYS A 1 14 ? 5.561 0.755 -4.797 1.00 0.00 14 LYS A CA 8
ATOM 3303 C C . LYS A 1 14 ? 4.500 1.797 -4.453 1.00 0.00 14 LYS A C 8
ATOM 3304 O O . LYS A 1 14 ? 4.713 2.981 -4.659 1.00 0.00 14 LYS A O 8
ATOM 3323 N N . TYR A 1 15 ? 3.385 1.358 -3.896 1.00 0.00 15 TYR A N 8
ATOM 3324 C CA . TYR A 1 15 ? 2.308 2.268 -3.533 1.00 0.00 15 TYR A CA 8
ATOM 3325 C C . TYR A 1 15 ? 2.772 3.254 -2.472 1.00 0.00 15 TYR A C 8
ATOM 3326 O O . TYR A 1 15 ? 2.466 4.446 -2.552 1.00 0.00 15 TYR A O 8
ATOM 3344 N N . LYS A 1 16 ? 3.541 2.761 -1.510 1.00 0.00 16 LYS A N 8
ATOM 3345 C CA . LYS A 1 16 ? 4.101 3.588 -0.443 1.00 0.00 16 LYS A CA 8
ATOM 3346 C C . LYS A 1 16 ? 5.024 4.661 -0.992 1.00 0.00 16 LYS A C 8
ATOM 3347 O O . LYS A 1 16 ? 4.917 5.823 -0.631 1.00 0.00 16 LYS A O 8
ATOM 3366 N N . GLU A 1 17 ? 5.903 4.282 -1.875 1.00 0.00 17 GLU A N 8
ATOM 3367 C CA . GLU A 1 17 ? 6.867 5.216 -2.426 1.00 0.00 17 GLU A CA 8
ATOM 3368 C C . GLU A 1 17 ? 6.253 6.111 -3.507 1.00 0.00 17 GLU A C 8
ATOM 3369 O O . GLU A 1 17 ? 6.785 7.185 -3.822 1.00 0.00 17 GLU A O 8
ATOM 3381 N N . GLU A 1 18 ? 5.150 5.686 -4.074 1.00 0.00 18 GLU A N 8
ATOM 3382 C CA . GLU A 1 18 ? 4.531 6.450 -5.127 1.00 0.00 18 GLU A CA 8
ATOM 3383 C C . GLU A 1 18 ? 3.483 7.433 -4.589 1.00 0.00 18 GLU A C 8
ATOM 3384 O O . GLU A 1 18 ? 3.514 8.621 -4.912 1.00 0.00 18 GLU A O 8
ATOM 3396 N N . TYR A 1 19 ? 2.582 6.950 -3.755 1.00 0.00 19 TYR A N 8
ATOM 3397 C CA . TYR A 1 19 ? 1.461 7.768 -3.292 1.00 0.00 19 TYR A CA 8
ATOM 3398 C C . TYR A 1 19 ? 1.734 8.460 -1.975 1.00 0.00 19 TYR A C 8
ATOM 3399 O O . TYR A 1 19 ? 0.955 9.323 -1.552 1.00 0.00 19 TYR A O 8
ATOM 3431 N N . CYS A 1 21 ? 1.440 8.421 1.663 1.00 0.00 21 CYS A N 8
ATOM 3432 C CA . CYS A 1 21 ? 0.752 7.767 2.742 1.00 0.00 21 CYS A CA 8
ATOM 3433 C C . CYS A 1 21 ? -0.289 6.799 2.219 1.00 0.00 21 CYS A C 8
ATOM 3434 O O . CYS A 1 21 ? -1.314 7.207 1.686 1.00 0.00 21 CYS A O 8
ATOM 3441 N N . VAL A 1 22 ? 0.006 5.530 2.326 1.00 0.00 22 VAL A N 8
ATOM 3442 C CA . VAL A 1 22 ? -0.929 4.469 2.027 1.00 0.00 22 VAL A CA 8
ATOM 3443 C C . VAL A 1 22 ? -0.754 3.434 3.108 1.00 0.00 22 VAL A C 8
ATOM 3444 O O . VAL A 1 22 ? 0.341 3.301 3.658 1.00 0.00 22 VAL A O 8
ATOM 3457 N N . ARG A 1 23 ? -1.787 2.734 3.440 1.00 0.00 23 ARG A N 8
ATOM 3458 C CA . ARG A 1 23 ? -1.701 1.796 4.525 1.00 0.00 23 ARG A CA 8
ATOM 3459 C C . ARG A 1 23 ? -1.861 0.400 4.019 1.00 0.00 23 ARG A C 8
ATOM 3460 O O . ARG A 1 23 ? -2.937 0.024 3.586 1.00 0.00 23 ARG A O 8
ATOM 3481 N N . CYS A 1 24 ? -0.817 -0.366 4.055 1.00 0.00 24 CYS A N 8
ATOM 3482 C CA . CYS A 1 24 ? -0.913 -1.750 3.680 1.00 0.00 24 CYS A CA 8
ATOM 3483 C C . CYS A 1 24 ? -1.265 -2.522 4.927 1.00 0.00 24 CYS A C 8
ATOM 3484 O O . CYS A 1 24 ? -0.458 -2.642 5.854 1.00 0.00 24 CYS A O 8
ATOM 3491 N N . THR A 1 25 ? -2.460 -3.000 4.972 1.00 0.00 25 THR A N 8
ATOM 3492 C CA . THR A 1 25 ? -2.950 -3.715 6.096 1.00 0.00 25 THR A CA 8
ATOM 3493 C C . THR A 1 25 ? -3.177 -5.130 5.645 1.00 0.00 25 THR A C 8
ATOM 3494 O O . THR A 1 25 ? -4.193 -5.441 5.036 1.00 0.00 25 THR A O 8
ATOM 3505 N N . GLU A 1 26 ? -2.199 -5.942 5.880 1.00 0.00 26 GLU A N 8
ATOM 3506 C CA . GLU A 1 26 ? -2.170 -7.275 5.375 1.00 0.00 26 GLU A CA 8
ATOM 3507 C C . GLU A 1 26 ? -2.633 -8.241 6.431 1.00 0.00 26 GLU A C 8
ATOM 3508 O O . GLU A 1 26 ? -1.814 -8.662 7.266 1.00 0.00 26 GLU A O 8
ATOM 3521 N N . CYS A 1 1 ? -5.169 8.897 3.721 1.00 0.00 1 CYS A N 9
ATOM 3522 C CA . CYS A 1 1 ? -4.527 7.637 3.397 1.00 0.00 1 CYS A CA 9
ATOM 3523 C C . CYS A 1 1 ? -5.482 6.659 2.746 1.00 0.00 1 CYS A C 9
ATOM 3524 O O . CYS A 1 1 ? -6.615 6.477 3.206 1.00 0.00 1 CYS A O 9
ATOM 3533 N N . GLN A 1 2 ? -5.038 6.036 1.666 1.00 0.00 2 GLN A N 9
ATOM 3534 C CA . GLN A 1 2 ? -5.815 4.982 1.010 1.00 0.00 2 GLN A CA 9
ATOM 3535 C C . GLN A 1 2 ? -5.603 3.705 1.786 1.00 0.00 2 GLN A C 9
ATOM 3536 O O . GLN A 1 2 ? -4.702 3.645 2.620 1.00 0.00 2 GLN A O 9
ATOM 3550 N N . THR A 1 3 ? -6.385 2.712 1.535 1.00 0.00 3 THR A N 9
ATOM 3551 C CA . THR A 1 3 ? -6.238 1.470 2.228 1.00 0.00 3 THR A CA 9
ATOM 3552 C C . THR A 1 3 ? -6.109 0.329 1.211 1.00 0.00 3 THR A C 9
ATOM 3553 O O . THR A 1 3 ? -7.047 0.039 0.459 1.00 0.00 3 THR A O 9
ATOM 3564 N N . TRP A 1 4 ? -4.937 -0.249 1.136 1.00 0.00 4 TRP A N 9
ATOM 3565 C CA . TRP A 1 4 ? -4.680 -1.359 0.245 1.00 0.00 4 TRP A CA 9
ATOM 3566 C C . TRP A 1 4 ? -4.778 -2.618 1.049 1.00 0.00 4 TRP A C 9
ATOM 3567 O O . TRP A 1 4 ? -4.156 -2.726 2.114 1.00 0.00 4 TRP A O 9
ATOM 3588 N N . ARG A 1 5 ? -5.556 -3.552 0.593 1.00 0.00 5 ARG A N 9
ATOM 3589 C CA . ARG A 1 5 ? -5.758 -4.769 1.329 1.00 0.00 5 ARG A CA 9
ATOM 3590 C C . ARG A 1 5 ? -5.492 -5.958 0.451 1.00 0.00 5 ARG A C 9
ATOM 3591 O O . ARG A 1 5 ? -6.026 -6.050 -0.657 1.00 0.00 5 ARG A O 9
ATOM 3636 N N . VAL A 1 7 ? -2.649 -6.882 -1.044 1.00 0.00 7 VAL A N 9
ATOM 3637 C CA . VAL A 1 7 ? -1.787 -6.658 -2.170 1.00 0.00 7 VAL A CA 9
ATOM 3638 C C . VAL A 1 7 ? -0.487 -7.389 -1.880 1.00 0.00 7 VAL A C 9
ATOM 3639 O O . VAL A 1 7 ? -0.194 -7.675 -0.700 1.00 0.00 7 VAL A O 9
ATOM 3652 N N . SER A 1 8 ? 0.275 -7.715 -2.892 1.00 0.00 8 SER A N 9
ATOM 3653 C CA . SER A 1 8 ? 1.496 -8.445 -2.663 1.00 0.00 8 SER A CA 9
ATOM 3654 C C . SER A 1 8 ? 2.568 -7.505 -2.083 1.00 0.00 8 SER A C 9
ATOM 3655 O O . SER A 1 8 ? 2.497 -6.286 -2.307 1.00 0.00 8 SER A O 9
ATOM 3663 N N . PRO A 1 9 ? 3.533 -8.045 -1.291 1.00 0.00 9 PRO A N 9
ATOM 3664 C CA . PRO A 1 9 ? 4.610 -7.261 -0.642 1.00 0.00 9 PRO A CA 9
ATOM 3665 C C . PRO A 1 9 ? 5.248 -6.195 -1.549 1.00 0.00 9 PRO A C 9
ATOM 3666 O O . PRO A 1 9 ? 5.373 -5.026 -1.156 1.00 0.00 9 PRO A O 9
ATOM 3677 N N . GLU A 1 10 ? 5.602 -6.590 -2.764 1.00 0.00 10 GLU A N 9
ATOM 3678 C CA . GLU A 1 10 ? 6.256 -5.697 -3.704 1.00 0.00 10 GLU A CA 9
ATOM 3679 C C . GLU A 1 10 ? 5.328 -4.537 -4.082 1.00 0.00 10 GLU A C 9
ATOM 3680 O O . GLU A 1 10 ? 5.736 -3.373 -4.048 1.00 0.00 10 GLU A O 9
ATOM 3692 N N . GLU A 1 11 ? 4.068 -4.862 -4.400 1.00 0.00 11 GLU A N 9
ATOM 3693 C CA . GLU A 1 11 ? 3.074 -3.848 -4.763 1.00 0.00 11 GLU A CA 9
ATOM 3694 C C . GLU A 1 11 ? 2.885 -2.906 -3.603 1.00 0.00 11 GLU A C 9
ATOM 3695 O O . GLU A 1 11 ? 2.918 -1.704 -3.764 1.00 0.00 11 GLU A O 9
ATOM 3707 N N . CYS A 1 12 ? 2.736 -3.495 -2.430 1.00 0.00 12 CYS A N 9
ATOM 3708 C CA . CYS A 1 12 ? 2.519 -2.785 -1.181 1.00 0.00 12 CYS A CA 9
ATOM 3709 C C . CYS A 1 12 ? 3.584 -1.709 -0.970 1.00 0.00 12 CYS A C 9
ATOM 3710 O O . CYS A 1 12 ? 3.269 -0.520 -0.762 1.00 0.00 12 CYS A O 9
ATOM 3717 N N . ARG A 1 13 ? 4.836 -2.119 -1.080 1.00 0.00 13 ARG A N 9
ATOM 3718 C CA . ARG A 1 13 ? 5.955 -1.228 -0.897 1.00 0.00 13 ARG A CA 9
ATOM 3719 C C . ARG A 1 13 ? 5.991 -0.157 -1.968 1.00 0.00 13 ARG A C 9
ATOM 3720 O O . ARG A 1 13 ? 6.232 1.009 -1.672 1.00 0.00 13 ARG A O 9
ATOM 3741 N N . LYS A 1 14 ? 5.704 -0.543 -3.200 1.00 0.00 14 LYS A N 9
ATOM 3742 C CA . LYS A 1 14 ? 5.671 0.402 -4.296 1.00 0.00 14 LYS A CA 9
ATOM 3743 C C . LYS A 1 14 ? 4.544 1.425 -4.128 1.00 0.00 14 LYS A C 9
ATOM 3744 O O . LYS A 1 14 ? 4.732 2.597 -4.419 1.00 0.00 14 LYS A O 9
ATOM 3763 N N . TYR A 1 15 ? 3.400 0.995 -3.604 1.00 0.00 15 TYR A N 9
ATOM 3764 C CA . TYR A 1 15 ? 2.291 1.913 -3.343 1.00 0.00 15 TYR A CA 9
ATOM 3765 C C . TYR A 1 15 ? 2.669 2.912 -2.258 1.00 0.00 15 TYR A C 9
ATOM 3766 O O . TYR A 1 15 ? 2.392 4.114 -2.381 1.00 0.00 15 TYR A O 9
ATOM 3784 N N . LYS A 1 16 ? 3.321 2.424 -1.212 1.00 0.00 16 LYS A N 9
ATOM 3785 C CA . LYS A 1 16 ? 3.764 3.284 -0.117 1.00 0.00 16 LYS A CA 9
ATOM 3786 C C . LYS A 1 16 ? 4.825 4.256 -0.590 1.00 0.00 16 LYS A C 9
ATOM 3787 O O . LYS A 1 16 ? 4.843 5.419 -0.190 1.00 0.00 16 LYS A O 9
ATOM 3806 N N . GLU A 1 17 ? 5.697 3.774 -1.436 1.00 0.00 17 GLU A N 9
ATOM 3807 C CA . GLU A 1 17 ? 6.788 4.559 -1.960 1.00 0.00 17 GLU A CA 9
ATOM 3808 C C . GLU A 1 17 ? 6.278 5.625 -2.933 1.00 0.00 17 GLU A C 9
ATOM 3809 O O . GLU A 1 17 ? 6.746 6.766 -2.920 1.00 0.00 17 GLU A O 9
ATOM 3821 N N . GLU A 1 18 ? 5.303 5.260 -3.737 1.00 0.00 18 GLU A N 9
ATOM 3822 C CA . GLU A 1 18 ? 4.801 6.133 -4.775 1.00 0.00 18 GLU A CA 9
ATOM 3823 C C . GLU A 1 18 ? 3.787 7.154 -4.258 1.00 0.00 18 GLU A C 9
ATOM 3824 O O . GLU A 1 18 ? 4.010 8.362 -4.346 1.00 0.00 18 GLU A O 9
ATOM 3836 N N . TYR A 1 19 ? 2.687 6.667 -3.708 1.00 0.00 19 TYR A N 9
ATOM 3837 C CA . TYR A 1 19 ? 1.572 7.536 -3.345 1.00 0.00 19 TYR A CA 9
ATOM 3838 C C . TYR A 1 19 ? 1.855 8.356 -2.107 1.00 0.00 19 TYR A C 9
ATOM 3839 O O . TYR A 1 19 ? 1.689 9.574 -2.113 1.00 0.00 19 TYR A O 9
ATOM 3871 N N . CYS A 1 21 ? 0.645 8.652 1.577 1.00 0.00 21 CYS A N 9
ATOM 3872 C CA . CYS A 1 21 ? -0.279 8.356 2.646 1.00 0.00 21 CYS A CA 9
ATOM 3873 C C . CYS A 1 21 ? -1.216 7.235 2.214 1.00 0.00 21 CYS A C 9
ATOM 3874 O O . CYS A 1 21 ? -2.272 7.462 1.608 1.00 0.00 21 CYS A O 9
ATOM 3881 N N . VAL A 1 22 ? -0.798 6.018 2.481 1.00 0.00 22 VAL A N 9
ATOM 3882 C CA . VAL A 1 22 ? -1.552 4.832 2.173 1.00 0.00 22 VAL A CA 9
ATOM 3883 C C . VAL A 1 22 ? -1.291 3.798 3.258 1.00 0.00 22 VAL A C 9
ATOM 3884 O O . VAL A 1 22 ? -0.197 3.730 3.801 1.00 0.00 22 VAL A O 9
ATOM 3897 N N . ARG A 1 23 ? -2.290 3.057 3.606 1.00 0.00 23 ARG A N 9
ATOM 3898 C CA . ARG A 1 23 ? -2.149 1.987 4.563 1.00 0.00 23 ARG A CA 9
ATOM 3899 C C . ARG A 1 23 ? -2.207 0.702 3.790 1.00 0.00 23 ARG A C 9
ATOM 3900 O O . ARG A 1 23 ? -2.931 0.616 2.791 1.00 0.00 23 ARG A O 9
ATOM 3921 N N . CYS A 1 24 ? -1.464 -0.276 4.201 1.00 0.00 24 CYS A N 9
ATOM 3922 C CA . CYS A 1 24 ? -1.305 -1.453 3.402 1.00 0.00 24 CYS A CA 9
ATOM 3923 C C . CYS A 1 24 ? -1.138 -2.686 4.290 1.00 0.00 24 CYS A C 9
ATOM 3924 O O . CYS A 1 24 ? -1.004 -2.559 5.508 1.00 0.00 24 CYS A O 9
ATOM 3931 N N . THR A 1 25 ? -1.176 -3.863 3.686 1.00 0.00 25 THR A N 9
ATOM 3932 C CA . THR A 1 25 ? -1.044 -5.109 4.399 1.00 0.00 25 THR A CA 9
ATOM 3933 C C . THR A 1 25 ? 0.450 -5.503 4.508 1.00 0.00 25 THR A C 9
ATOM 3934 O O . THR A 1 25 ? 1.013 -6.075 3.563 1.00 0.00 25 THR A O 9
ATOM 3945 N N . GLU A 1 26 ? 1.093 -5.141 5.603 1.00 0.00 26 GLU A N 9
ATOM 3946 C CA . GLU A 1 26 ? 2.479 -5.524 5.833 1.00 0.00 26 GLU A CA 9
ATOM 3947 C C . GLU A 1 26 ? 2.567 -6.351 7.087 1.00 0.00 26 GLU A C 9
ATOM 3948 O O . GLU A 1 26 ? 2.654 -7.570 6.998 1.00 0.00 26 GLU A O 9
ATOM 3961 N N . CYS A 1 1 ? -6.043 8.719 3.659 1.00 0.00 1 CYS A N 10
ATOM 3962 C CA . CYS A 1 1 ? -5.021 7.994 2.921 1.00 0.00 1 CYS A CA 10
ATOM 3963 C C . CYS A 1 1 ? -5.628 6.722 2.334 1.00 0.00 1 CYS A C 10
ATOM 3964 O O . CYS A 1 1 ? -6.696 6.283 2.785 1.00 0.00 1 CYS A O 10
ATOM 3973 N 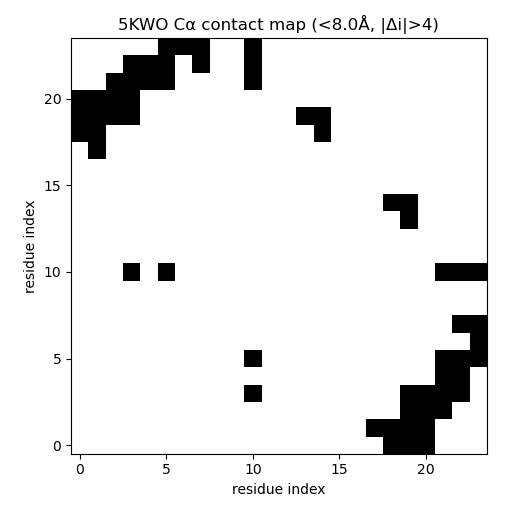N . GLN A 1 2 ? -4.980 6.148 1.313 1.00 0.00 2 GLN A N 10
ATOM 3974 C CA . GLN A 1 2 ? -5.454 4.902 0.687 1.00 0.00 2 GLN A CA 10
ATOM 3975 C C . GLN A 1 2 ? -5.317 3.722 1.636 1.00 0.00 2 GLN A C 10
ATOM 3976 O O . GLN A 1 2 ? -4.623 3.807 2.645 1.00 0.00 2 GLN A O 10
ATOM 3990 N N . THR A 1 3 ? -5.973 2.648 1.318 1.00 0.00 3 THR A N 10
ATOM 3991 C CA . THR A 1 3 ? -5.937 1.448 2.105 1.00 0.00 3 THR A CA 10
ATOM 3992 C C . THR A 1 3 ? -5.831 0.252 1.158 1.00 0.00 3 THR A C 10
ATOM 3993 O O . THR A 1 3 ? -6.787 -0.081 0.465 1.00 0.00 3 THR A O 10
ATOM 4004 N N . TRP A 1 4 ? -4.668 -0.339 1.096 1.00 0.00 4 TRP A N 10
ATOM 4005 C CA . TRP A 1 4 ? -4.417 -1.457 0.222 1.00 0.00 4 TRP A CA 10
ATOM 4006 C C . TRP A 1 4 ? -4.525 -2.728 1.007 1.00 0.00 4 TRP A C 10
ATOM 4007 O O . TRP A 1 4 ? -3.682 -3.019 1.862 1.00 0.00 4 TRP A O 10
ATOM 4028 N N . ARG A 1 5 ? -5.553 -3.474 0.748 1.00 0.00 5 ARG A N 10
ATOM 4029 C CA . ARG A 1 5 ? -5.761 -4.702 1.444 1.00 0.00 5 ARG A CA 10
ATOM 4030 C C . ARG A 1 5 ? -5.695 -5.870 0.507 1.00 0.00 5 ARG A C 10
ATOM 4031 O O . ARG A 1 5 ? -6.389 -5.916 -0.514 1.00 0.00 5 ARG A O 10
ATOM 4076 N N . VAL A 1 7 ? -2.591 -7.147 -0.911 1.00 0.00 7 VAL A N 10
ATOM 4077 C CA . VAL A 1 7 ? -1.608 -6.856 -1.920 1.00 0.00 7 VAL A CA 10
ATOM 4078 C C . VAL A 1 7 ? -0.307 -7.463 -1.450 1.00 0.00 7 VAL A C 10
ATOM 4079 O O . VAL A 1 7 ? -0.130 -7.668 -0.238 1.00 0.00 7 VAL A O 10
ATOM 4092 N N . SER A 1 8 ? 0.577 -7.772 -2.354 1.00 0.00 8 SER A N 10
ATOM 4093 C CA . SER A 1 8 ? 1.838 -8.352 -1.963 1.00 0.00 8 SER A CA 10
ATOM 4094 C C . SER A 1 8 ? 2.785 -7.251 -1.459 1.00 0.00 8 SER A C 10
ATOM 4095 O O . SER A 1 8 ? 2.645 -6.097 -1.872 1.00 0.00 8 SER A O 10
ATOM 4103 N N . PRO A 1 9 ? 3.729 -7.577 -0.537 1.00 0.00 9 PRO A N 10
ATOM 4104 C CA . PRO A 1 9 ? 4.732 -6.620 -0.009 1.00 0.00 9 PRO A CA 10
ATOM 4105 C C . PRO A 1 9 ? 5.437 -5.790 -1.106 1.00 0.00 9 PRO A C 10
ATOM 4106 O O . PRO A 1 9 ? 5.732 -4.612 -0.905 1.00 0.00 9 PRO A O 10
ATOM 4117 N N . GLU A 1 10 ? 5.679 -6.403 -2.258 1.00 0.00 10 GLU A N 10
ATOM 4118 C CA . GLU A 1 10 ? 6.283 -5.715 -3.397 1.00 0.00 10 GLU A CA 10
ATOM 4119 C C . GLU A 1 10 ? 5.367 -4.582 -3.893 1.00 0.00 10 GLU A C 10
ATOM 4120 O O . GLU A 1 10 ? 5.792 -3.407 -3.997 1.00 0.00 10 GLU A O 10
ATOM 4132 N N . GLU A 1 11 ? 4.104 -4.931 -4.146 1.00 0.00 11 GLU A N 10
ATOM 4133 C CA . GLU A 1 11 ? 3.099 -3.961 -4.570 1.00 0.00 11 GLU A CA 10
ATOM 4134 C C . GLU A 1 11 ? 2.934 -2.926 -3.489 1.00 0.00 11 GLU A C 10
ATOM 4135 O O . GLU A 1 11 ? 2.890 -1.737 -3.759 1.00 0.00 11 GLU A O 10
ATOM 4147 N N . CYS A 1 12 ? 2.891 -3.410 -2.260 1.00 0.00 12 CYS A N 10
ATOM 4148 C CA . CYS A 1 12 ? 2.739 -2.597 -1.079 1.00 0.00 12 CYS A CA 10
ATOM 4149 C C . CYS A 1 12 ? 3.820 -1.525 -1.039 1.00 0.00 12 CYS A C 10
ATOM 4150 O O . CYS A 1 12 ? 3.519 -0.343 -0.866 1.00 0.00 12 CYS A O 10
ATOM 4157 N N . ARG A 1 13 ? 5.071 -1.931 -1.271 1.00 0.00 13 ARG A N 10
ATOM 4158 C CA . ARG A 1 13 ? 6.181 -1.004 -1.279 1.00 0.00 13 ARG A CA 10
ATOM 4159 C C . ARG A 1 13 ? 6.011 0.025 -2.375 1.00 0.00 13 ARG A C 10
ATOM 4160 O O . ARG A 1 13 ? 6.195 1.224 -2.131 1.00 0.00 13 ARG A O 10
ATOM 4181 N N . LYS A 1 14 ? 5.649 -0.427 -3.567 1.00 0.00 14 LYS A N 10
ATOM 4182 C CA . LYS A 1 14 ? 5.488 0.489 -4.673 1.00 0.00 14 LYS A CA 10
ATOM 4183 C C . LYS A 1 14 ? 4.363 1.496 -4.411 1.00 0.00 14 LYS A C 10
ATOM 4184 O O . LYS A 1 14 ? 4.544 2.679 -4.645 1.00 0.00 14 LYS A O 10
ATOM 4203 N N . TYR A 1 15 ? 3.242 1.034 -3.865 1.00 0.00 15 TYR A N 10
ATOM 4204 C CA . TYR A 1 15 ? 2.128 1.931 -3.529 1.00 0.00 15 TYR A CA 10
ATOM 4205 C C . TYR A 1 15 ? 2.541 2.942 -2.451 1.00 0.00 15 TYR A C 10
ATOM 4206 O O . TYR A 1 15 ? 2.214 4.141 -2.541 1.00 0.00 15 TYR A O 10
ATOM 4224 N N . LYS A 1 16 ? 3.260 2.455 -1.443 1.00 0.00 16 LYS A N 10
ATOM 4225 C CA . LYS A 1 16 ? 3.782 3.293 -0.361 1.00 0.00 16 LYS A CA 10
ATOM 4226 C C . LYS A 1 16 ? 4.708 4.368 -0.896 1.00 0.00 16 LYS A C 10
ATOM 4227 O O . LYS A 1 16 ? 4.609 5.532 -0.513 1.00 0.00 16 LYS A O 10
ATOM 4246 N N . GLU A 1 17 ? 5.592 3.972 -1.782 1.00 0.00 17 GLU A N 10
ATOM 4247 C CA . GLU A 1 17 ? 6.564 4.868 -2.377 1.00 0.00 17 GLU A CA 10
ATOM 4248 C C . GLU A 1 17 ? 5.848 5.884 -3.272 1.00 0.00 17 GLU A C 10
ATOM 4249 O O . GLU A 1 17 ? 6.120 7.087 -3.215 1.00 0.00 17 GLU A O 10
ATOM 4261 N N . GLU A 1 18 ? 4.906 5.380 -4.045 1.00 0.00 18 GLU A N 10
ATOM 4262 C CA . GLU A 1 18 ? 4.186 6.143 -5.040 1.00 0.00 18 GLU A CA 10
ATOM 4263 C C . GLU A 1 18 ? 3.354 7.259 -4.406 1.00 0.00 18 GLU A C 10
ATOM 4264 O O . GLU A 1 18 ? 3.606 8.451 -4.632 1.00 0.00 18 GLU A O 10
ATOM 4276 N N . TYR A 1 19 ? 2.426 6.874 -3.561 1.00 0.00 19 TYR A N 10
ATOM 4277 C CA . TYR A 1 19 ? 1.438 7.808 -3.052 1.00 0.00 19 TYR A CA 10
ATOM 4278 C C . TYR A 1 19 ? 1.859 8.515 -1.776 1.00 0.00 19 TYR A C 10
ATOM 4279 O O . TYR A 1 19 ? 1.440 9.646 -1.525 1.00 0.00 19 TYR A O 10
ATOM 4311 N N . CYS A 1 21 ? 1.313 8.451 1.930 1.00 0.00 21 CYS A N 10
ATOM 4312 C CA . CYS A 1 21 ? 0.546 7.936 3.031 1.00 0.00 21 CYS A CA 10
ATOM 4313 C C . CYS A 1 21 ? -0.503 6.982 2.542 1.00 0.00 21 CYS A C 10
ATOM 4314 O O . CYS A 1 21 ? -1.478 7.384 1.903 1.00 0.00 21 CYS A O 10
ATOM 4321 N N . VAL A 1 22 ? -0.292 5.722 2.793 1.00 0.00 22 VAL A N 10
ATOM 4322 C CA . VAL A 1 22 ? -1.240 4.703 2.455 1.00 0.00 22 VAL A CA 10
ATOM 4323 C C . VAL A 1 22 ? -1.222 3.663 3.560 1.00 0.00 22 VAL A C 10
ATOM 4324 O O . VAL A 1 22 ? -0.215 3.525 4.259 1.00 0.00 22 VAL A O 10
ATOM 4337 N N . ARG A 1 23 ? -2.325 3.016 3.771 1.00 0.00 23 ARG A N 10
ATOM 4338 C CA . ARG A 1 23 ? -2.405 1.918 4.699 1.00 0.00 23 ARG A CA 10
ATOM 4339 C C . ARG A 1 23 ? -2.301 0.664 3.871 1.00 0.00 23 ARG A C 10
ATOM 4340 O O . ARG A 1 23 ? -2.822 0.631 2.760 1.00 0.00 23 ARG A O 10
ATOM 4361 N N . CYS A 1 24 ? -1.632 -0.329 4.355 1.00 0.00 24 CYS A N 10
ATOM 4362 C CA . CYS A 1 24 ? -1.376 -1.502 3.561 1.00 0.00 24 CYS A CA 10
ATOM 4363 C C . CYS A 1 24 ? -1.270 -2.738 4.439 1.00 0.00 24 CYS A C 10
ATOM 4364 O O . CYS A 1 24 ? -0.837 -2.653 5.595 1.00 0.00 24 CYS A O 10
ATOM 4371 N N . THR A 1 25 ? -1.720 -3.861 3.924 1.00 0.00 25 THR A N 10
ATOM 4372 C CA . THR A 1 25 ? -1.626 -5.112 4.622 1.00 0.00 25 THR A CA 10
ATOM 4373 C C . THR A 1 25 ? -0.368 -5.865 4.198 1.00 0.00 25 THR A C 10
ATOM 4374 O O . THR A 1 25 ? -0.321 -6.442 3.097 1.00 0.00 25 THR A O 10
ATOM 4385 N N . GLU A 1 26 ? 0.645 -5.809 5.026 1.00 0.00 26 GLU A N 10
ATOM 4386 C CA . GLU A 1 26 ? 1.874 -6.509 4.780 1.00 0.00 26 GLU A CA 10
ATOM 4387 C C . GLU A 1 26 ? 2.096 -7.483 5.927 1.00 0.00 26 GLU A C 10
ATOM 4388 O O . GLU A 1 26 ? 1.645 -8.629 5.831 1.00 0.00 26 GLU A O 10
ATOM 4401 N N . CYS A 1 1 ? -5.370 8.873 2.837 1.00 0.00 1 CYS A N 11
ATOM 4402 C CA . CYS A 1 1 ? -4.387 7.809 2.799 1.00 0.00 1 CYS A CA 11
ATOM 4403 C C . CYS A 1 1 ? -5.092 6.485 2.514 1.00 0.00 1 CYS A C 11
ATOM 4404 O O . CYS A 1 1 ? -5.793 5.953 3.376 1.00 0.00 1 CYS A O 11
ATOM 4413 N N . GLN A 1 2 ? -4.946 5.983 1.290 1.00 0.00 2 GLN A N 11
ATOM 4414 C CA . GLN A 1 2 ? -5.592 4.734 0.868 1.00 0.00 2 GLN A CA 11
ATOM 4415 C C . GLN A 1 2 ? -5.096 3.536 1.646 1.00 0.00 2 GLN A C 11
ATOM 4416 O O . GLN A 1 2 ? -3.957 3.498 2.062 1.00 0.00 2 GLN A O 11
ATOM 4430 N N . THR A 1 3 ? -5.962 2.587 1.861 1.00 0.00 3 THR A N 11
ATOM 4431 C CA . THR A 1 3 ? -5.594 1.359 2.498 1.00 0.00 3 THR A CA 11
ATOM 4432 C C . THR A 1 3 ? -5.657 0.236 1.469 1.00 0.00 3 THR A C 11
ATOM 4433 O O . THR A 1 3 ? -6.679 0.046 0.803 1.00 0.00 3 THR A O 11
ATOM 4444 N N . TRP A 1 4 ? -4.571 -0.458 1.312 1.00 0.00 4 TRP A N 11
ATOM 4445 C CA . TRP A 1 4 ? -4.481 -1.548 0.380 1.00 0.00 4 TRP A CA 11
ATOM 4446 C C . TRP A 1 4 ? -4.528 -2.849 1.161 1.00 0.00 4 TRP A C 11
ATOM 4447 O O . TRP A 1 4 ? -3.599 -3.166 1.910 1.00 0.00 4 TRP A O 11
ATOM 4468 N N . ARG A 1 5 ? -5.598 -3.583 1.021 1.00 0.00 5 ARG A N 11
ATOM 4469 C CA . ARG A 1 5 ? -5.774 -4.806 1.781 1.00 0.00 5 ARG A CA 11
ATOM 4470 C C . ARG A 1 5 ? -5.516 -6.028 0.932 1.00 0.00 5 ARG A C 11
ATOM 4471 O O . ARG A 1 5 ? -6.259 -6.297 -0.017 1.00 0.00 5 ARG A O 11
ATOM 4516 N N . VAL A 1 7 ? -2.374 -7.095 -0.706 1.00 0.00 7 VAL A N 11
ATOM 4517 C CA . VAL A 1 7 ? -1.615 -6.783 -1.895 1.00 0.00 7 VAL A CA 11
ATOM 4518 C C . VAL A 1 7 ? -0.229 -7.359 -1.754 1.00 0.00 7 VAL A C 11
ATOM 4519 O O . VAL A 1 7 ? 0.212 -7.611 -0.639 1.00 0.00 7 VAL A O 11
ATOM 4532 N N . SER A 1 8 ? 0.435 -7.564 -2.866 1.00 0.00 8 SER A N 11
ATOM 4533 C CA . SER A 1 8 ? 1.762 -8.134 -2.897 1.00 0.00 8 SER A CA 11
ATOM 4534 C C . SER A 1 8 ? 2.749 -7.209 -2.166 1.00 0.00 8 SER A C 11
ATOM 4535 O O . SER A 1 8 ? 2.778 -6.020 -2.431 1.00 0.00 8 SER A O 11
ATOM 4543 N N . PRO A 1 9 ? 3.553 -7.763 -1.229 1.00 0.00 9 PRO A N 11
ATOM 4544 C CA . PRO A 1 9 ? 4.520 -7.007 -0.393 1.00 0.00 9 PRO A CA 11
ATOM 4545 C C . PRO A 1 9 ? 5.381 -5.991 -1.174 1.00 0.00 9 PRO A C 11
ATOM 4546 O O . PRO A 1 9 ? 5.537 -4.824 -0.753 1.00 0.00 9 PRO A O 11
ATOM 4557 N N . GLU A 1 10 ? 5.928 -6.420 -2.297 1.00 0.00 10 GLU A N 11
ATOM 4558 C CA . GLU A 1 10 ? 6.748 -5.553 -3.119 1.00 0.00 10 GLU A CA 11
ATOM 4559 C C . GLU A 1 10 ? 5.901 -4.417 -3.696 1.00 0.00 10 GLU A C 11
ATOM 4560 O O . GLU A 1 10 ? 6.275 -3.243 -3.612 1.00 0.00 10 GLU A O 11
ATOM 4572 N N . GLU A 1 11 ? 4.740 -4.764 -4.223 1.00 0.00 11 GLU A N 11
ATOM 4573 C CA . GLU A 1 11 ? 3.830 -3.782 -4.787 1.00 0.00 11 GLU A CA 11
ATOM 4574 C C . GLU A 1 11 ? 3.354 -2.844 -3.675 1.00 0.00 11 GLU A C 11
ATOM 4575 O O . GLU A 1 11 ? 3.215 -1.668 -3.883 1.00 0.00 11 GLU A O 11
ATOM 4587 N N . CYS A 1 12 ? 3.166 -3.407 -2.494 1.00 0.00 12 CYS A N 11
ATOM 4588 C CA . CYS A 1 12 ? 2.789 -2.690 -1.279 1.00 0.00 12 CYS A CA 11
ATOM 4589 C C . CYS A 1 12 ? 3.765 -1.550 -0.978 1.00 0.00 12 CYS A C 11
ATOM 4590 O O . CYS A 1 12 ? 3.354 -0.387 -0.844 1.00 0.00 12 CYS A O 11
ATOM 4597 N N . ARG A 1 13 ? 5.060 -1.865 -0.899 1.00 0.00 13 ARG A N 11
ATOM 4598 C CA . ARG A 1 13 ? 6.058 -0.824 -0.639 1.00 0.00 13 ARG A CA 11
ATOM 4599 C C . ARG A 1 13 ? 6.130 0.168 -1.811 1.00 0.00 13 ARG A C 11
ATOM 4600 O O . ARG A 1 13 ? 6.317 1.377 -1.618 1.00 0.00 13 ARG A O 11
ATOM 4621 N N . LYS A 1 14 ? 5.905 -0.339 -3.016 1.00 0.00 14 LYS A N 11
ATOM 4622 C CA . LYS A 1 14 ? 5.833 0.506 -4.196 1.00 0.00 14 LYS A CA 11
ATOM 4623 C C . LYS A 1 14 ? 4.628 1.466 -4.119 1.00 0.00 14 LYS A C 11
ATOM 4624 O O . LYS A 1 14 ? 4.738 2.630 -4.511 1.00 0.00 14 LYS A O 11
ATOM 4643 N N . TYR A 1 15 ? 3.497 0.991 -3.585 1.00 0.00 15 TYR A N 11
ATOM 4644 C CA . TYR A 1 15 ? 2.319 1.842 -3.379 1.00 0.00 15 TYR A CA 11
ATOM 4645 C C . TYR A 1 15 ? 2.626 2.914 -2.361 1.00 0.00 15 TYR A C 11
ATOM 4646 O O . TYR A 1 15 ? 2.206 4.066 -2.517 1.00 0.00 15 TYR A O 11
ATOM 4664 N N . LYS A 1 16 ? 3.361 2.535 -1.320 1.00 0.00 16 LYS A N 11
ATOM 4665 C CA . LYS A 1 16 ? 3.778 3.477 -0.289 1.00 0.00 16 LYS A CA 11
ATOM 4666 C C . LYS A 1 16 ? 4.618 4.585 -0.883 1.00 0.00 16 LYS A C 11
ATOM 4667 O O . LYS A 1 16 ? 4.479 5.739 -0.514 1.00 0.00 16 LYS A O 11
ATOM 4686 N N . GLU A 1 17 ? 5.479 4.218 -1.797 1.00 0.00 17 GLU A N 11
ATOM 4687 C CA . GLU A 1 17 ? 6.321 5.172 -2.491 1.00 0.00 17 GLU A CA 11
ATOM 4688 C C . GLU A 1 17 ? 5.477 6.064 -3.420 1.00 0.00 17 GLU A C 11
ATOM 4689 O O . GLU A 1 17 ? 5.632 7.287 -3.450 1.00 0.00 17 GLU A O 11
ATOM 4701 N N . GLU A 1 18 ? 4.565 5.432 -4.126 1.00 0.00 18 GLU A N 11
ATOM 4702 C CA . GLU A 1 18 ? 3.721 6.072 -5.122 1.00 0.00 18 GLU A CA 11
ATOM 4703 C C . GLU A 1 18 ? 2.760 7.094 -4.508 1.00 0.00 18 GLU A C 11
ATOM 4704 O O . GLU A 1 18 ? 2.802 8.279 -4.843 1.00 0.00 18 GLU A O 11
ATOM 4716 N N . TYR A 1 19 ? 1.940 6.652 -3.587 1.00 0.00 19 TYR A N 11
ATOM 4717 C CA . TYR A 1 19 ? 0.862 7.488 -3.091 1.00 0.00 19 TYR A CA 11
ATOM 4718 C C . TYR A 1 19 ? 1.233 8.236 -1.813 1.00 0.00 19 TYR A C 11
ATOM 4719 O O . TYR A 1 19 ? 0.420 8.984 -1.272 1.00 0.00 19 TYR A O 11
ATOM 4751 N N . CYS A 1 21 ? 1.266 8.653 1.585 1.00 0.00 21 CYS A N 11
ATOM 4752 C CA . CYS A 1 21 ? 0.624 8.191 2.786 1.00 0.00 21 CYS A CA 11
ATOM 4753 C C . CYS A 1 21 ? -0.440 7.182 2.432 1.00 0.00 21 CYS A C 11
ATOM 4754 O O . CYS A 1 21 ? -1.497 7.543 1.914 1.00 0.00 21 CYS A O 11
ATOM 4761 N N . VAL A 1 22 ? -0.146 5.924 2.656 1.00 0.00 22 VAL A N 11
ATOM 4762 C CA . VAL A 1 22 ? -1.087 4.845 2.432 1.00 0.00 22 VAL A CA 11
ATOM 4763 C C . VAL A 1 22 ? -0.892 3.781 3.475 1.00 0.00 22 VAL A C 11
ATOM 4764 O O . VAL A 1 22 ? 0.169 3.696 4.099 1.00 0.00 22 VAL A O 11
ATOM 4777 N N . ARG A 1 23 ? -1.899 2.997 3.670 1.00 0.00 23 ARG A N 11
ATOM 4778 C CA . ARG A 1 23 ? -1.870 1.928 4.617 1.00 0.00 23 ARG A CA 11
ATOM 4779 C C . ARG A 1 23 ? -1.873 0.638 3.843 1.00 0.00 23 ARG A C 11
ATOM 4780 O O . ARG A 1 23 ? -2.482 0.556 2.778 1.00 0.00 23 ARG A O 11
ATOM 4801 N N . CYS A 1 24 ? -1.210 -0.343 4.334 1.00 0.00 24 CYS A N 11
ATOM 4802 C CA . CYS A 1 24 ? -1.093 -1.574 3.629 1.00 0.00 24 CYS A CA 11
ATOM 4803 C C . CYS A 1 24 ? -1.301 -2.728 4.573 1.00 0.00 24 CYS A C 11
ATOM 4804 O O . CYS A 1 24 ? -0.681 -2.797 5.635 1.00 0.00 24 CYS A O 11
ATOM 4811 N N . THR A 1 25 ? -2.196 -3.603 4.227 1.00 0.00 25 THR A N 11
ATOM 4812 C CA . THR A 1 25 ? -2.442 -4.755 5.012 1.00 0.00 25 THR A CA 11
ATOM 4813 C C . THR A 1 25 ? -1.819 -5.966 4.308 1.00 0.00 25 THR A C 11
ATOM 4814 O O . THR A 1 25 ? -2.383 -6.500 3.339 1.00 0.00 25 THR A O 11
ATOM 4825 N N . GLU A 1 26 ? -0.628 -6.306 4.746 1.00 0.00 26 GLU A N 11
ATOM 4826 C CA . GLU A 1 26 ? 0.158 -7.417 4.255 1.00 0.00 26 GLU A CA 11
ATOM 4827 C C . GLU A 1 26 ? 1.292 -7.636 5.243 1.00 0.00 26 GLU A C 11
ATOM 4828 O O . GLU A 1 26 ? 1.182 -8.528 6.089 1.00 0.00 26 GLU A O 11
ATOM 4841 N N . CYS A 1 1 ? -5.409 7.887 4.484 1.00 0.00 1 CYS A N 12
ATOM 4842 C CA . CYS A 1 1 ? -4.445 7.091 3.752 1.00 0.00 1 CYS A CA 12
ATOM 4843 C C . CYS A 1 1 ? -5.122 5.795 3.327 1.00 0.00 1 CYS A C 12
ATOM 4844 O O . CYS A 1 1 ? -5.696 5.094 4.168 1.00 0.00 1 CYS A O 12
ATOM 4853 N N . GLN A 1 2 ? -5.094 5.498 2.025 1.00 0.00 2 GLN A N 12
ATOM 4854 C CA . GLN A 1 2 ? -5.765 4.319 1.467 1.00 0.00 2 GLN A CA 12
ATOM 4855 C C . GLN A 1 2 ? -5.240 3.025 2.061 1.00 0.00 2 GLN A C 12
ATOM 4856 O O . GLN A 1 2 ? -4.062 2.915 2.376 1.00 0.00 2 GLN A O 12
ATOM 4870 N N . THR A 1 3 ? -6.118 2.073 2.233 1.00 0.00 3 THR A N 12
ATOM 4871 C CA . THR A 1 3 ? -5.771 0.799 2.789 1.00 0.00 3 THR A CA 12
ATOM 4872 C C . THR A 1 3 ? -5.777 -0.268 1.685 1.00 0.00 3 THR A C 12
ATOM 4873 O O . THR A 1 3 ? -6.826 -0.595 1.123 1.00 0.00 3 THR A O 12
ATOM 4884 N N . TRP A 1 4 ? -4.613 -0.779 1.374 1.00 0.00 4 TRP A N 12
ATOM 4885 C CA . TRP A 1 4 ? -4.450 -1.757 0.316 1.00 0.00 4 TRP A CA 12
ATOM 4886 C C . TRP A 1 4 ? -4.316 -3.136 0.912 1.00 0.00 4 TRP A C 12
ATOM 4887 O O . TRP A 1 4 ? -3.381 -3.399 1.673 1.00 0.00 4 TRP A O 12
ATOM 4908 N N . ARG A 1 5 ? -5.225 -4.011 0.598 1.00 0.00 5 ARG A N 12
ATOM 4909 C CA . ARG A 1 5 ? -5.163 -5.351 1.115 1.00 0.00 5 ARG A CA 12
ATOM 4910 C C . ARG A 1 5 ? -5.052 -6.329 -0.036 1.00 0.00 5 ARG A C 12
ATOM 4911 O O . ARG A 1 5 ? -5.396 -5.986 -1.170 1.00 0.00 5 ARG A O 12
ATOM 4956 N N . VAL A 1 7 ? -2.314 -7.395 -1.349 1.00 0.00 7 VAL A N 12
ATOM 4957 C CA . VAL A 1 7 ? -1.303 -6.825 -2.188 1.00 0.00 7 VAL A CA 12
ATOM 4958 C C . VAL A 1 7 ? 0.030 -7.386 -1.776 1.00 0.00 7 VAL A C 12
ATOM 4959 O O . VAL A 1 7 ? 0.229 -7.714 -0.600 1.00 0.00 7 VAL A O 12
ATOM 4972 N N . SER A 1 8 ? 0.904 -7.541 -2.716 1.00 0.00 8 SER A N 12
ATOM 4973 C CA . SER A 1 8 ? 2.208 -8.080 -2.471 1.00 0.00 8 SER A CA 12
ATOM 4974 C C . SER A 1 8 ? 3.083 -7.048 -1.748 1.00 0.00 8 SER A C 12
ATOM 4975 O O . SER A 1 8 ? 2.747 -5.847 -1.739 1.00 0.00 8 SER A O 12
ATOM 4983 N N . PRO A 1 9 ? 4.210 -7.476 -1.121 1.00 0.00 9 PRO A N 12
ATOM 4984 C CA . PRO A 1 9 ? 5.143 -6.549 -0.483 1.00 0.00 9 PRO A CA 12
ATOM 4985 C C . PRO A 1 9 ? 5.667 -5.550 -1.510 1.00 0.00 9 PRO A C 12
ATOM 4986 O O . PRO A 1 9 ? 5.909 -4.373 -1.194 1.00 0.00 9 PRO A O 12
ATOM 4997 N N . GLU A 1 10 ? 5.780 -6.027 -2.751 1.00 0.00 10 GLU A N 12
ATOM 4998 C CA . GLU A 1 10 ? 6.228 -5.226 -3.863 1.00 0.00 10 GLU A CA 12
ATOM 4999 C C . GLU A 1 10 ? 5.203 -4.159 -4.193 1.00 0.00 10 GLU A C 12
ATOM 5000 O O . GLU A 1 10 ? 5.548 -2.987 -4.255 1.00 0.00 10 GLU A O 12
ATOM 5012 N N . GLU A 1 11 ? 3.929 -4.560 -4.368 1.00 0.00 11 GLU A N 12
ATOM 5013 C CA . GLU A 1 11 ? 2.853 -3.590 -4.605 1.00 0.00 11 GLU A CA 12
ATOM 5014 C C . GLU A 1 11 ? 2.767 -2.598 -3.464 1.00 0.00 11 GLU A C 12
ATOM 5015 O O . GLU A 1 11 ? 2.676 -1.409 -3.696 1.00 0.00 11 GLU A O 12
ATOM 5027 N N . CYS A 1 12 ? 2.842 -3.104 -2.242 1.00 0.00 12 CYS A N 12
ATOM 5028 C CA . CYS A 1 12 ? 2.805 -2.273 -1.042 1.00 0.00 12 CYS A CA 12
ATOM 5029 C C . CYS A 1 12 ? 3.887 -1.183 -1.105 1.00 0.00 12 CYS A C 12
ATOM 5030 O O . CYS A 1 12 ? 3.586 0.017 -0.990 1.00 0.00 12 CYS A O 12
ATOM 5037 N N . ARG A 1 13 ? 5.132 -1.599 -1.372 1.00 0.00 13 ARG A N 12
ATOM 5038 C CA . ARG A 1 13 ? 6.262 -0.681 -1.470 1.00 0.00 13 ARG A CA 12
ATOM 5039 C C . ARG A 1 13 ? 6.020 0.309 -2.597 1.00 0.00 13 ARG A C 12
ATOM 5040 O O . ARG A 1 13 ? 6.219 1.500 -2.441 1.00 0.00 13 ARG A O 12
ATOM 5061 N N . LYS A 1 14 ? 5.558 -0.216 -3.698 1.00 0.00 14 LYS A N 12
ATOM 5062 C CA . LYS A 1 14 ? 5.259 0.528 -4.899 1.00 0.00 14 LYS A CA 12
ATOM 5063 C C . LYS A 1 14 ? 4.188 1.609 -4.672 1.00 0.00 14 LYS A C 12
ATOM 5064 O O . LYS A 1 14 ? 4.341 2.730 -5.154 1.00 0.00 14 LYS A O 12
ATOM 5083 N N . TYR A 1 15 ? 3.135 1.293 -3.920 1.00 0.00 15 TYR A N 12
ATOM 5084 C CA . TYR A 1 15 ? 2.096 2.286 -3.611 1.00 0.00 15 TYR A CA 12
ATOM 5085 C C . TYR A 1 15 ? 2.654 3.356 -2.689 1.00 0.00 15 TYR A C 12
ATOM 5086 O O . TYR A 1 15 ? 2.373 4.556 -2.856 1.00 0.00 15 TYR A O 12
ATOM 5104 N N . LYS A 1 16 ? 3.448 2.920 -1.717 1.00 0.00 16 LYS A N 12
ATOM 5105 C CA . LYS A 1 16 ? 4.094 3.833 -0.776 1.00 0.00 16 LYS A CA 12
ATOM 5106 C C . LYS A 1 16 ? 5.031 4.774 -1.524 1.00 0.00 16 LYS A C 12
ATOM 5107 O O . LYS A 1 16 ? 4.998 5.973 -1.330 1.00 0.00 16 LYS A O 12
ATOM 5126 N N . GLU A 1 17 ? 5.810 4.209 -2.415 1.00 0.00 17 GLU A N 12
ATOM 5127 C CA . GLU A 1 17 ? 6.763 4.940 -3.236 1.00 0.00 17 GLU A CA 12
ATOM 5128 C C . GLU A 1 17 ? 6.027 5.890 -4.203 1.00 0.00 17 GLU A C 12
ATOM 5129 O O . GLU A 1 17 ? 6.494 6.990 -4.496 1.00 0.00 17 GLU A O 12
ATOM 5141 N N . GLU A 1 18 ? 4.868 5.462 -4.654 1.00 0.00 18 GLU A N 12
ATOM 5142 C CA . GLU A 1 18 ? 4.054 6.216 -5.592 1.00 0.00 18 GLU A CA 12
ATOM 5143 C C . GLU A 1 18 ? 3.439 7.457 -4.936 1.00 0.00 18 GLU A C 12
ATOM 5144 O O . GLU A 1 18 ? 3.703 8.590 -5.346 1.00 0.00 18 GLU A O 12
ATOM 5156 N N . TYR A 1 19 ? 2.647 7.235 -3.909 1.00 0.00 19 TYR A N 12
ATOM 5157 C CA . TYR A 1 19 ? 1.846 8.302 -3.329 1.00 0.00 19 TYR A CA 12
ATOM 5158 C C . TYR A 1 19 ? 2.469 8.937 -2.093 1.00 0.00 19 TYR A C 12
ATOM 5159 O O . TYR A 1 19 ? 2.661 10.160 -2.039 1.00 0.00 19 TYR A O 12
ATOM 5191 N N . CYS A 1 21 ? 1.551 8.461 1.884 1.00 0.00 21 CYS A N 12
ATOM 5192 C CA . CYS A 1 21 ? 0.848 7.792 2.956 1.00 0.00 21 CYS A CA 12
ATOM 5193 C C . CYS A 1 21 ? -0.246 6.873 2.437 1.00 0.00 21 CYS A C 12
ATOM 5194 O O . CYS A 1 21 ? -1.323 7.324 2.015 1.00 0.00 21 CYS A O 12
ATOM 5201 N N . VAL A 1 22 ? 0.056 5.597 2.419 1.00 0.00 22 VAL A N 12
ATOM 5202 C CA . VAL A 1 22 ? -0.889 4.553 2.113 1.00 0.00 22 VAL A CA 12
ATOM 5203 C C . VAL A 1 22 ? -0.616 3.426 3.088 1.00 0.00 22 VAL A C 12
ATOM 5204 O O . VAL A 1 22 ? 0.532 3.231 3.506 1.00 0.00 22 VAL A O 12
ATOM 5217 N N . ARG A 1 23 ? -1.619 2.718 3.481 1.00 0.00 23 ARG A N 12
ATOM 5218 C CA . ARG A 1 23 ? -1.442 1.707 4.459 1.00 0.00 23 ARG A CA 12
ATOM 5219 C C . ARG A 1 23 ? -1.763 0.365 3.846 1.00 0.00 23 ARG A C 12
ATOM 5220 O O . ARG A 1 23 ? -2.796 0.199 3.210 1.00 0.00 23 ARG A O 12
ATOM 5241 N N . CYS A 1 24 ? -0.887 -0.569 4.004 1.00 0.00 24 CYS A N 12
ATOM 5242 C CA . CYS A 1 24 ? -1.103 -1.889 3.475 1.00 0.00 24 CYS A CA 12
ATOM 5243 C C . CYS A 1 24 ? -1.776 -2.755 4.538 1.00 0.00 24 CYS A C 12
ATOM 5244 O O . CYS A 1 24 ? -1.941 -2.317 5.687 1.00 0.00 24 CYS A O 12
ATOM 5251 N N . THR A 1 25 ? -2.214 -3.931 4.154 1.00 0.00 25 THR A N 12
ATOM 5252 C CA . THR A 1 25 ? -2.849 -4.845 5.064 1.00 0.00 25 THR A CA 12
ATOM 5253 C C . THR A 1 25 ? -1.860 -5.311 6.131 1.00 0.00 25 THR A C 12
ATOM 5254 O O . THR A 1 25 ? -0.662 -5.546 5.851 1.00 0.00 25 THR A O 12
ATOM 5265 N N . GLU A 1 26 ? -2.339 -5.382 7.337 1.00 0.00 26 GLU A N 12
ATOM 5266 C CA . GLU A 1 26 ? -1.559 -5.788 8.456 1.00 0.00 26 GLU A CA 12
ATOM 5267 C C . GLU A 1 26 ? -2.371 -6.779 9.234 1.00 0.00 26 GLU A C 12
ATOM 5268 O O . GLU A 1 26 ? -2.242 -7.980 8.973 1.00 0.00 26 GLU A O 12
ATOM 5281 N N . CYS A 1 1 ? -6.373 8.458 3.788 1.00 0.00 1 CYS A N 13
ATOM 5282 C CA . CYS A 1 1 ? -5.275 7.802 3.099 1.00 0.00 1 CYS A CA 13
ATOM 5283 C C . CYS A 1 1 ? -5.750 6.460 2.567 1.00 0.00 1 CYS A C 13
ATOM 5284 O O . CYS A 1 1 ? -6.590 5.806 3.192 1.00 0.00 1 CYS A O 13
ATOM 5293 N N . GLN A 1 2 ? -5.251 6.070 1.398 1.00 0.00 2 GLN A N 13
ATOM 5294 C CA . GLN A 1 2 ? -5.641 4.821 0.742 1.00 0.00 2 GLN A CA 13
ATOM 5295 C C . GLN A 1 2 ? -5.279 3.629 1.615 1.00 0.00 2 GLN A C 13
ATOM 5296 O O . GLN A 1 2 ? -4.308 3.674 2.358 1.00 0.00 2 GLN A O 13
ATOM 5310 N N . THR A 1 3 ? -6.062 2.599 1.552 1.00 0.00 3 THR A N 13
ATOM 5311 C CA . THR A 1 3 ? -5.797 1.395 2.290 1.00 0.00 3 THR A CA 13
ATOM 5312 C C . THR A 1 3 ? -5.732 0.225 1.303 1.00 0.00 3 THR A C 13
ATOM 5313 O O . THR A 1 3 ? -6.749 -0.191 0.742 1.00 0.00 3 THR A O 13
ATOM 5324 N N . TRP A 1 4 ? -4.537 -0.254 1.060 1.00 0.00 4 TRP A N 13
ATOM 5325 C CA . TRP A 1 4 ? -4.304 -1.309 0.100 1.00 0.00 4 TRP A CA 13
ATOM 5326 C C . TRP A 1 4 ? -4.485 -2.651 0.759 1.00 0.00 4 TRP A C 13
ATOM 5327 O O . TRP A 1 4 ? -3.714 -3.035 1.651 1.00 0.00 4 TRP A O 13
ATOM 5348 N N . ARG A 1 5 ? -5.504 -3.348 0.336 1.00 0.00 5 ARG A N 13
ATOM 5349 C CA . ARG A 1 5 ? -5.899 -4.600 0.932 1.00 0.00 5 ARG A CA 13
ATOM 5350 C C . ARG A 1 5 ? -5.404 -5.757 0.105 1.00 0.00 5 ARG A C 13
ATOM 5351 O O . ARG A 1 5 ? -5.522 -5.734 -1.121 1.00 0.00 5 ARG A O 13
ATOM 5396 N N . VAL A 1 7 ? -2.301 -7.013 -0.688 1.00 0.00 7 VAL A N 13
ATOM 5397 C CA . VAL A 1 7 ? -1.290 -6.714 -1.644 1.00 0.00 7 VAL A CA 13
ATOM 5398 C C . VAL A 1 7 ? -0.008 -7.372 -1.192 1.00 0.00 7 VAL A C 13
ATOM 5399 O O . VAL A 1 7 ? 0.214 -7.535 0.013 1.00 0.00 7 VAL A O 13
ATOM 5412 N N . SER A 1 8 ? 0.774 -7.814 -2.126 1.00 0.00 8 SER A N 13
ATOM 5413 C CA . SER A 1 8 ? 2.039 -8.435 -1.845 1.00 0.00 8 SER A CA 13
ATOM 5414 C C . SER A 1 8 ? 3.032 -7.328 -1.467 1.00 0.00 8 SER A C 13
ATOM 5415 O O . SER A 1 8 ? 2.820 -6.183 -1.859 1.00 0.00 8 SER A O 13
ATOM 5423 N N . PRO A 1 9 ? 4.098 -7.634 -0.701 1.00 0.00 9 PRO A N 13
ATOM 5424 C CA . PRO A 1 9 ? 5.116 -6.640 -0.285 1.00 0.00 9 PRO A CA 13
ATOM 5425 C C . PRO A 1 9 ? 5.632 -5.775 -1.446 1.00 0.00 9 PRO A C 13
ATOM 5426 O O . PRO A 1 9 ? 5.827 -4.569 -1.292 1.00 0.00 9 PRO A O 13
ATOM 5437 N N . GLU A 1 10 ? 5.804 -6.392 -2.611 1.00 0.00 10 GLU A N 13
ATOM 5438 C CA . GLU A 1 10 ? 6.260 -5.690 -3.812 1.00 0.00 10 GLU A CA 13
ATOM 5439 C C . GLU A 1 10 ? 5.258 -4.597 -4.169 1.00 0.00 10 GLU A C 13
ATOM 5440 O O . GLU A 1 10 ? 5.615 -3.412 -4.278 1.00 0.00 10 GLU A O 13
ATOM 5452 N N . GLU A 1 11 ? 3.998 -5.011 -4.283 1.00 0.00 11 GLU A N 13
ATOM 5453 C CA . GLU A 1 11 ? 2.880 -4.131 -4.610 1.00 0.00 11 GLU A CA 13
ATOM 5454 C C . GLU A 1 11 ? 2.743 -3.072 -3.525 1.00 0.00 11 GLU A C 13
ATOM 5455 O O . GLU A 1 11 ? 2.574 -1.893 -3.807 1.00 0.00 11 GLU A O 13
ATOM 5467 N N . CYS A 1 12 ? 2.855 -3.523 -2.294 1.00 0.00 12 CYS A N 13
ATOM 5468 C CA . CYS A 1 12 ? 2.742 -2.696 -1.112 1.00 0.00 12 CYS A CA 13
ATOM 5469 C C . CYS A 1 12 ? 3.722 -1.535 -1.165 1.00 0.00 12 CYS A C 13
ATOM 5470 O O . CYS A 1 12 ? 3.307 -0.368 -1.162 1.00 0.00 12 CYS A O 13
ATOM 5477 N N . ARG A 1 13 ? 5.015 -1.850 -1.280 1.00 0.00 13 ARG A N 13
ATOM 5478 C CA . ARG A 1 13 ? 6.047 -0.829 -1.313 1.00 0.00 13 ARG A CA 13
ATOM 5479 C C . ARG A 1 13 ? 5.868 0.065 -2.529 1.00 0.00 13 ARG A C 13
ATOM 5480 O O . ARG A 1 13 ? 6.086 1.268 -2.447 1.00 0.00 13 ARG A O 13
ATOM 5501 N N . LYS A 1 14 ? 5.446 -0.535 -3.639 1.00 0.00 14 LYS A N 13
ATOM 5502 C CA . LYS A 1 14 ? 5.202 0.190 -4.878 1.00 0.00 14 LYS A CA 13
ATOM 5503 C C . LYS A 1 14 ? 4.213 1.344 -4.634 1.00 0.00 14 LYS A C 13
ATOM 5504 O O . LYS A 1 14 ? 4.526 2.518 -4.910 1.00 0.00 14 LYS A O 13
ATOM 5523 N N . TYR A 1 15 ? 3.060 1.013 -4.065 1.00 0.00 15 TYR A N 13
ATOM 5524 C CA . TYR A 1 15 ? 2.032 2.002 -3.767 1.00 0.00 15 TYR A CA 13
ATOM 5525 C C . TYR A 1 15 ? 2.496 2.991 -2.704 1.00 0.00 15 TYR A C 13
ATOM 5526 O O . TYR A 1 15 ? 2.239 4.189 -2.813 1.00 0.00 15 TYR A O 13
ATOM 5544 N N . LYS A 1 16 ? 3.203 2.495 -1.696 1.00 0.00 16 LYS A N 13
ATOM 5545 C CA . LYS A 1 16 ? 3.722 3.344 -0.623 1.00 0.00 16 LYS A CA 13
ATOM 5546 C C . LYS A 1 16 ? 4.688 4.389 -1.166 1.00 0.00 16 LYS A C 13
ATOM 5547 O O . LYS A 1 16 ? 4.554 5.574 -0.881 1.00 0.00 16 LYS A O 13
ATOM 5566 N N . GLU A 1 17 ? 5.607 3.953 -1.991 1.00 0.00 17 GLU A N 13
ATOM 5567 C CA . GLU A 1 17 ? 6.620 4.819 -2.556 1.00 0.00 17 GLU A CA 13
ATOM 5568 C C . GLU A 1 17 ? 6.008 5.769 -3.598 1.00 0.00 17 GLU A C 13
ATOM 5569 O O . GLU A 1 17 ? 6.473 6.898 -3.779 1.00 0.00 17 GLU A O 13
ATOM 5581 N N . GLU A 1 18 ? 4.957 5.322 -4.257 1.00 0.00 18 GLU A N 13
ATOM 5582 C CA . GLU A 1 18 ? 4.291 6.132 -5.264 1.00 0.00 18 GLU A CA 13
ATOM 5583 C C . GLU A 1 18 ? 3.383 7.214 -4.622 1.00 0.00 18 GLU A C 13
ATOM 5584 O O . GLU A 1 18 ? 3.240 8.319 -5.160 1.00 0.00 18 GLU A O 13
ATOM 5596 N N . TYR A 1 19 ? 2.800 6.908 -3.474 1.00 0.00 19 TYR A N 13
ATOM 5597 C CA . TYR A 1 19 ? 1.888 7.841 -2.818 1.00 0.00 19 TYR A CA 13
ATOM 5598 C C . TYR A 1 19 ? 2.487 8.537 -1.604 1.00 0.00 19 TYR A C 13
ATOM 5599 O O . TYR A 1 19 ? 2.854 9.713 -1.675 1.00 0.00 19 TYR A O 13
ATOM 5631 N N . CYS A 1 21 ? 1.218 8.592 2.315 1.00 0.00 21 CYS A N 13
ATOM 5632 C CA . CYS A 1 21 ? 0.318 8.136 3.352 1.00 0.00 21 CYS A CA 13
ATOM 5633 C C . CYS A 1 21 ? -0.677 7.155 2.774 1.00 0.00 21 CYS A C 13
ATOM 5634 O O . CYS A 1 21 ? -1.694 7.547 2.180 1.00 0.00 21 CYS A O 13
ATOM 5641 N N . VAL A 1 22 ? -0.336 5.899 2.852 1.00 0.00 22 VAL A N 13
ATOM 5642 C CA . VAL A 1 22 ? -1.194 4.824 2.448 1.00 0.00 22 VAL A CA 13
ATOM 5643 C C . VAL A 1 22 ? -1.029 3.689 3.429 1.00 0.00 22 VAL A C 13
ATOM 5644 O O . VAL A 1 22 ? 0.065 3.461 3.957 1.00 0.00 22 VAL A O 13
ATOM 5657 N N . ARG A 1 23 ? -2.092 3.021 3.702 1.00 0.00 23 ARG A N 13
ATOM 5658 C CA . ARG A 1 23 ? -2.079 1.909 4.595 1.00 0.00 23 ARG A CA 13
ATOM 5659 C C . ARG A 1 23 ? -1.959 0.661 3.776 1.00 0.00 23 ARG A C 13
ATOM 5660 O O . ARG A 1 23 ? -2.478 0.595 2.662 1.00 0.00 23 ARG A O 13
ATOM 5681 N N . CYS A 1 24 ? -1.295 -0.301 4.289 1.00 0.00 24 CYS A N 13
ATOM 5682 C CA . CYS A 1 24 ? -1.060 -1.506 3.567 1.00 0.00 24 CYS A CA 13
ATOM 5683 C C . CYS A 1 24 ? -1.494 -2.681 4.412 1.00 0.00 24 CYS A C 13
ATOM 5684 O O . CYS A 1 24 ? -1.701 -2.538 5.618 1.00 0.00 24 CYS A O 13
ATOM 5691 N N . THR A 1 25 ? -1.675 -3.813 3.794 1.00 0.00 25 THR A N 13
ATOM 5692 C CA . THR A 1 25 ? -2.035 -4.994 4.506 1.00 0.00 25 THR A CA 13
ATOM 5693 C C . THR A 1 25 ? -0.803 -5.878 4.647 1.00 0.00 25 THR A C 13
ATOM 5694 O O . THR A 1 25 ? -0.168 -6.221 3.639 1.00 0.00 25 THR A O 13
ATOM 5705 N N . GLU A 1 26 ? -0.477 -6.201 5.896 1.00 0.00 26 GLU A N 13
ATOM 5706 C CA . GLU A 1 26 ? 0.663 -7.033 6.266 1.00 0.00 26 GLU A CA 13
ATOM 5707 C C . GLU A 1 26 ? 1.980 -6.325 5.968 1.00 0.00 26 GLU A C 13
ATOM 5708 O O . GLU A 1 26 ? 2.675 -6.690 5.013 1.00 0.00 26 GLU A O 13
ATOM 5721 N N . CYS A 1 1 ? -5.684 8.991 2.112 1.00 0.00 1 CYS A N 14
ATOM 5722 C CA . CYS A 1 1 ? -4.759 7.903 2.358 1.00 0.00 1 CYS A CA 14
ATOM 5723 C C . CYS A 1 1 ? -5.366 6.579 1.908 1.00 0.00 1 CYS A C 14
ATOM 5724 O O . CYS A 1 1 ? -6.268 6.039 2.561 1.00 0.00 1 CYS A O 14
ATOM 5733 N N . GLN A 1 2 ? -4.891 6.086 0.767 1.00 0.00 2 GLN A N 14
ATOM 5734 C CA . GLN A 1 2 ? -5.342 4.827 0.178 1.00 0.00 2 GLN A CA 14
ATOM 5735 C C . GLN A 1 2 ? -4.978 3.643 1.071 1.00 0.00 2 GLN A C 14
ATOM 5736 O O . GLN A 1 2 ? -4.002 3.690 1.819 1.00 0.00 2 GLN A O 14
ATOM 5750 N N . THR A 1 3 ? -5.751 2.607 1.004 1.00 0.00 3 THR A N 14
ATOM 5751 C CA . THR A 1 3 ? -5.462 1.421 1.744 1.00 0.00 3 THR A CA 14
ATOM 5752 C C . THR A 1 3 ? -5.261 0.261 0.767 1.00 0.00 3 THR A C 14
ATOM 5753 O O . THR A 1 3 ? -5.925 0.183 -0.283 1.00 0.00 3 THR A O 14
ATOM 5764 N N . TRP A 1 4 ? -4.304 -0.582 1.074 1.00 0.00 4 TRP A N 14
ATOM 5765 C CA . TRP A 1 4 ? -3.975 -1.720 0.258 1.00 0.00 4 TRP A CA 14
ATOM 5766 C C . TRP A 1 4 ? -3.947 -2.900 1.184 1.00 0.00 4 TRP A C 14
ATOM 5767 O O . TRP A 1 4 ? -3.070 -3.003 2.033 1.00 0.00 4 TRP A O 14
ATOM 5788 N N . ARG A 1 5 ? -4.894 -3.758 1.068 1.00 0.00 5 ARG A N 14
ATOM 5789 C CA . ARG A 1 5 ? -5.028 -4.835 2.010 1.00 0.00 5 ARG A CA 14
ATOM 5790 C C . ARG A 1 5 ? -4.935 -6.158 1.316 1.00 0.00 5 ARG A C 14
ATOM 5791 O O . ARG A 1 5 ? -5.750 -6.477 0.461 1.00 0.00 5 ARG A O 14
ATOM 5836 N N . VAL A 1 7 ? -2.340 -7.048 -0.441 1.00 0.00 7 VAL A N 14
ATOM 5837 C CA . VAL A 1 7 ? -1.515 -6.868 -1.628 1.00 0.00 7 VAL A CA 14
ATOM 5838 C C . VAL A 1 7 ? -0.140 -7.487 -1.439 1.00 0.00 7 VAL A C 14
ATOM 5839 O O . VAL A 1 7 ? 0.271 -7.764 -0.308 1.00 0.00 7 VAL A O 14
ATOM 5852 N N . SER A 1 8 ? 0.548 -7.714 -2.523 1.00 0.00 8 SER A N 14
ATOM 5853 C CA . SER A 1 8 ? 1.860 -8.314 -2.475 1.00 0.00 8 SER A CA 14
ATOM 5854 C C . SER A 1 8 ? 2.911 -7.272 -2.038 1.00 0.00 8 SER A C 14
ATOM 5855 O O . SER A 1 8 ? 2.678 -6.060 -2.197 1.00 0.00 8 SER A O 14
ATOM 5863 N N . PRO A 1 9 ? 4.056 -7.717 -1.455 1.00 0.00 9 PRO A N 14
ATOM 5864 C CA . PRO A 1 9 ? 5.138 -6.826 -1.008 1.00 0.00 9 PRO A CA 14
ATOM 5865 C C . PRO A 1 9 ? 5.574 -5.817 -2.074 1.00 0.00 9 PRO A C 14
ATOM 5866 O O . PRO A 1 9 ? 5.866 -4.666 -1.750 1.00 0.00 9 PRO A O 14
ATOM 5877 N N . GLU A 1 10 ? 5.590 -6.232 -3.345 1.00 0.00 10 GLU A N 14
ATOM 5878 C CA . GLU A 1 10 ? 5.971 -5.326 -4.415 1.00 0.00 10 GLU A CA 14
ATOM 5879 C C . GLU A 1 10 ? 4.953 -4.208 -4.549 1.00 0.00 10 GLU A C 14
ATOM 5880 O O . GLU A 1 10 ? 5.321 -3.042 -4.509 1.00 0.00 10 GLU A O 14
ATOM 5892 N N . GLU A 1 11 ? 3.666 -4.575 -4.650 1.00 0.00 11 GLU A N 14
ATOM 5893 C CA . GLU A 1 11 ? 2.577 -3.595 -4.742 1.00 0.00 11 GLU A CA 14
ATOM 5894 C C . GLU A 1 11 ? 2.622 -2.683 -3.546 1.00 0.00 11 GLU A C 14
ATOM 5895 O O . GLU A 1 11 ? 2.533 -1.470 -3.673 1.00 0.00 11 GLU A O 14
ATOM 5907 N N . CYS A 1 12 ? 2.788 -3.293 -2.394 1.00 0.00 12 CYS A N 14
ATOM 5908 C CA . CYS A 1 12 ? 2.843 -2.604 -1.134 1.00 0.00 12 CYS A CA 14
ATOM 5909 C C . CYS A 1 12 ? 3.933 -1.540 -1.164 1.00 0.00 12 CYS A C 14
ATOM 5910 O O . CYS A 1 12 ? 3.649 -0.361 -1.005 1.00 0.00 12 CYS A O 14
ATOM 5917 N N . ARG A 1 13 ? 5.153 -1.962 -1.463 1.00 0.00 13 ARG A N 14
ATOM 5918 C CA . ARG A 1 13 ? 6.316 -1.086 -1.496 1.00 0.00 13 ARG A CA 14
ATOM 5919 C C . ARG A 1 13 ? 6.087 0.039 -2.515 1.00 0.00 13 ARG A C 14
ATOM 5920 O O . ARG A 1 13 ? 6.240 1.241 -2.202 1.00 0.00 13 ARG A O 14
ATOM 5941 N N . LYS A 1 14 ? 5.673 -0.384 -3.705 1.00 0.00 14 LYS A N 14
ATOM 5942 C CA . LYS A 1 14 ? 5.368 0.468 -4.843 1.00 0.00 14 LYS A CA 14
ATOM 5943 C C . LYS A 1 14 ? 4.424 1.587 -4.441 1.00 0.00 14 LYS A C 14
ATOM 5944 O O . LYS A 1 14 ? 4.770 2.764 -4.544 1.00 0.00 14 LYS A O 14
ATOM 5963 N N . TYR A 1 15 ? 3.263 1.215 -3.929 1.00 0.00 15 TYR A N 14
ATOM 5964 C CA . TYR A 1 15 ? 2.234 2.174 -3.588 1.00 0.00 15 TYR A CA 14
ATOM 5965 C C . TYR A 1 15 ? 2.606 3.018 -2.382 1.00 0.00 15 TYR A C 14
ATOM 5966 O O . TYR A 1 15 ? 2.230 4.198 -2.308 1.00 0.00 15 TYR A O 14
ATOM 5984 N N . LYS A 1 16 ? 3.353 2.442 -1.449 1.00 0.00 16 LYS A N 14
ATOM 5985 C CA . LYS A 1 16 ? 3.782 3.179 -0.272 1.00 0.00 16 LYS A CA 14
ATOM 5986 C C . LYS A 1 16 ? 4.682 4.330 -0.638 1.00 0.00 16 LYS A C 14
ATOM 5987 O O . LYS A 1 16 ? 4.522 5.435 -0.118 1.00 0.00 16 LYS A O 14
ATOM 6006 N N . GLU A 1 17 ? 5.605 4.106 -1.541 1.00 0.00 17 GLU A N 14
ATOM 6007 C CA . GLU A 1 17 ? 6.453 5.196 -1.974 1.00 0.00 17 GLU A CA 14
ATOM 6008 C C . GLU A 1 17 ? 5.777 6.033 -3.065 1.00 0.00 17 GLU A C 14
ATOM 6009 O O . GLU A 1 17 ? 6.143 7.190 -3.303 1.00 0.00 17 GLU A O 14
ATOM 6021 N N . GLU A 1 18 ? 4.782 5.455 -3.704 1.00 0.00 18 GLU A N 14
ATOM 6022 C CA . GLU A 1 18 ? 4.050 6.127 -4.755 1.00 0.00 18 GLU A CA 14
ATOM 6023 C C . GLU A 1 18 ? 3.137 7.234 -4.200 1.00 0.00 18 GLU A C 14
ATOM 6024 O O . GLU A 1 18 ? 3.159 8.371 -4.684 1.00 0.00 18 GLU A O 14
ATOM 6036 N N . TYR A 1 19 ? 2.341 6.907 -3.193 1.00 0.00 19 TYR A N 14
ATOM 6037 C CA . TYR A 1 19 ? 1.325 7.847 -2.724 1.00 0.00 19 TYR A CA 14
ATOM 6038 C C . TYR A 1 19 ? 1.652 8.518 -1.390 1.00 0.00 19 TYR A C 14
ATOM 6039 O O . TYR A 1 19 ? 1.012 9.515 -1.033 1.00 0.00 19 TYR A O 14
ATOM 6071 N N . CYS A 1 21 ? 1.070 8.589 2.116 1.00 0.00 21 CYS A N 14
ATOM 6072 C CA . CYS A 1 21 ? 0.211 8.124 3.185 1.00 0.00 21 CYS A CA 14
ATOM 6073 C C . CYS A 1 21 ? -0.729 7.055 2.663 1.00 0.00 21 CYS A C 14
ATOM 6074 O O . CYS A 1 21 ? -1.736 7.361 2.010 1.00 0.00 21 CYS A O 14
ATOM 6081 N N . VAL A 1 22 ? -0.370 5.812 2.875 1.00 0.00 22 VAL A N 14
ATOM 6082 C CA . VAL A 1 22 ? -1.200 4.692 2.498 1.00 0.00 22 VAL A CA 14
ATOM 6083 C C . VAL A 1 22 ? -1.126 3.642 3.581 1.00 0.00 22 VAL A C 14
ATOM 6084 O O . VAL A 1 22 ? -0.155 3.608 4.357 1.00 0.00 22 VAL A O 14
ATOM 6097 N N . ARG A 1 23 ? -2.130 2.817 3.664 1.00 0.00 23 ARG A N 14
ATOM 6098 C CA . ARG A 1 23 ? -2.177 1.789 4.681 1.00 0.00 23 ARG A CA 14
ATOM 6099 C C . ARG A 1 23 ? -2.132 0.424 4.049 1.00 0.00 23 ARG A C 14
ATOM 6100 O O . ARG A 1 23 ? -3.134 -0.060 3.507 1.00 0.00 23 ARG A O 14
ATOM 6121 N N . CYS A 1 24 ? -0.974 -0.158 4.068 1.00 0.00 24 CYS A N 14
ATOM 6122 C CA . CYS A 1 24 ? -0.746 -1.457 3.517 1.00 0.00 24 CYS A CA 14
ATOM 6123 C C . CYS A 1 24 ? -0.920 -2.500 4.605 1.00 0.00 24 CYS A C 14
ATOM 6124 O O . CYS A 1 24 ? -0.143 -2.563 5.563 1.00 0.00 24 CYS A O 14
ATOM 6131 N N . THR A 1 25 ? -1.941 -3.280 4.479 1.00 0.00 25 THR A N 14
ATOM 6132 C CA . THR A 1 25 ? -2.272 -4.269 5.449 1.00 0.00 25 THR A CA 14
ATOM 6133 C C . THR A 1 25 ? -1.910 -5.662 4.924 1.00 0.00 25 THR A C 14
ATOM 6134 O O . THR A 1 25 ? -2.397 -6.082 3.865 1.00 0.00 25 THR A O 14
ATOM 6145 N N . GLU A 1 26 ? -1.042 -6.342 5.636 1.00 0.00 26 GLU A N 14
ATOM 6146 C CA . GLU A 1 26 ? -0.648 -7.684 5.312 1.00 0.00 26 GLU A CA 14
ATOM 6147 C C . GLU A 1 26 ? -0.348 -8.427 6.599 1.00 0.00 26 GLU A C 14
ATOM 6148 O O . GLU A 1 26 ? -1.096 -9.351 6.950 1.00 0.00 26 GLU A O 14
ATOM 6161 N N . CYS A 1 1 ? -4.913 8.533 3.248 1.00 0.00 1 CYS A N 15
ATOM 6162 C CA . CYS A 1 1 ? -3.980 7.423 3.124 1.00 0.00 1 CYS A CA 15
ATOM 6163 C C . CYS A 1 1 ? -4.709 6.219 2.591 1.00 0.00 1 CYS A C 15
ATOM 6164 O O . CYS A 1 1 ? -5.769 5.852 3.111 1.00 0.00 1 CYS A O 15
ATOM 6173 N N . GLN A 1 2 ? -4.182 5.614 1.543 1.00 0.00 2 GLN A N 15
ATOM 6174 C CA . GLN A 1 2 ? -4.835 4.464 0.956 1.00 0.00 2 GLN A CA 15
ATOM 6175 C C . GLN A 1 2 ? -4.624 3.229 1.803 1.00 0.00 2 GLN A C 15
ATOM 6176 O O . GLN A 1 2 ? -3.509 2.942 2.227 1.00 0.00 2 GLN A O 15
ATOM 6190 N N . THR A 1 3 ? -5.685 2.544 2.086 1.00 0.00 3 THR A N 15
ATOM 6191 C CA . THR A 1 3 ? -5.624 1.316 2.823 1.00 0.00 3 THR A CA 15
ATOM 6192 C C . THR A 1 3 ? -5.696 0.157 1.832 1.00 0.00 3 THR A C 15
ATOM 6193 O O . THR A 1 3 ? -6.624 0.083 1.031 1.00 0.00 3 THR A O 15
ATOM 6204 N N . TRP A 1 4 ? -4.718 -0.712 1.864 1.00 0.00 4 TRP A N 15
ATOM 6205 C CA . TRP A 1 4 ? -4.665 -1.830 0.938 1.00 0.00 4 TRP A CA 15
ATOM 6206 C C . TRP A 1 4 ? -4.796 -3.129 1.693 1.00 0.00 4 TRP A C 15
ATOM 6207 O O . TRP A 1 4 ? -4.369 -3.224 2.842 1.00 0.00 4 TRP A O 15
ATOM 6228 N N . ARG A 1 5 ? -5.381 -4.116 1.063 1.00 0.00 5 ARG A N 15
ATOM 6229 C CA . ARG A 1 5 ? -5.557 -5.417 1.667 1.00 0.00 5 ARG A CA 15
ATOM 6230 C C . ARG A 1 5 ? -5.093 -6.503 0.729 1.00 0.00 5 ARG A C 15
ATOM 6231 O O . ARG A 1 5 ? -5.505 -6.550 -0.436 1.00 0.00 5 ARG A O 15
ATOM 6276 N N . VAL A 1 7 ? -2.098 -7.109 -0.627 1.00 0.00 7 VAL A N 15
ATOM 6277 C CA . VAL A 1 7 ? -1.241 -6.727 -1.720 1.00 0.00 7 VAL A CA 15
ATOM 6278 C C . VAL A 1 7 ? 0.172 -7.163 -1.394 1.00 0.00 7 VAL A C 15
ATOM 6279 O O . VAL A 1 7 ? 0.530 -7.278 -0.215 1.00 0.00 7 VAL A O 15
ATOM 6292 N N . SER A 1 8 ? 0.950 -7.435 -2.400 1.00 0.00 8 SER A N 15
ATOM 6293 C CA . SER A 1 8 ? 2.313 -7.860 -2.208 1.00 0.00 8 SER A CA 15
ATOM 6294 C C . SER A 1 8 ? 3.152 -6.695 -1.636 1.00 0.00 8 SER A C 15
ATOM 6295 O O . SER A 1 8 ? 3.008 -5.552 -2.086 1.00 0.00 8 SER A O 15
ATOM 6303 N N . PRO A 1 9 ? 3.986 -6.964 -0.602 1.00 0.00 9 PRO A N 15
ATOM 6304 C CA . PRO A 1 9 ? 4.845 -5.960 0.053 1.00 0.00 9 PRO A CA 15
ATOM 6305 C C . PRO A 1 9 ? 5.617 -5.047 -0.911 1.00 0.00 9 PRO A C 15
ATOM 6306 O O . PRO A 1 9 ? 5.708 -3.838 -0.669 1.00 0.00 9 PRO A O 15
ATOM 6317 N N . GLU A 1 10 ? 6.143 -5.596 -2.001 1.00 0.00 10 GLU A N 15
ATOM 6318 C CA . GLU A 1 10 ? 6.898 -4.791 -2.960 1.00 0.00 10 GLU A CA 15
ATOM 6319 C C . GLU A 1 10 ? 5.973 -3.866 -3.767 1.00 0.00 10 GLU A C 15
ATOM 6320 O O . GLU A 1 10 ? 6.330 -2.713 -4.066 1.00 0.00 10 GLU A O 15
ATOM 6332 N N . GLU A 1 11 ? 4.767 -4.344 -4.060 1.00 0.00 11 GLU A N 15
ATOM 6333 C CA . GLU A 1 11 ? 3.755 -3.523 -4.729 1.00 0.00 11 GLU A CA 15
ATOM 6334 C C . GLU A 1 11 ? 3.340 -2.426 -3.772 1.00 0.00 11 GLU A C 15
ATOM 6335 O O . GLU A 1 11 ? 3.182 -1.278 -4.148 1.00 0.00 11 GLU A O 15
ATOM 6347 N N . CYS A 1 12 ? 3.207 -2.805 -2.512 1.00 0.00 12 CYS A N 15
ATOM 6348 C CA . CYS A 1 12 ? 2.871 -1.880 -1.446 1.00 0.00 12 CYS A CA 15
ATOM 6349 C C . CYS A 1 12 ? 3.962 -0.815 -1.310 1.00 0.00 12 CYS A C 15
ATOM 6350 O O . CYS A 1 12 ? 3.675 0.350 -1.068 1.00 0.00 12 CYS A O 15
ATOM 6357 N N . ARG A 1 13 ? 5.215 -1.216 -1.525 1.00 0.00 13 ARG A N 15
ATOM 6358 C CA . ARG A 1 13 ? 6.340 -0.296 -1.471 1.00 0.00 13 ARG A CA 15
ATOM 6359 C C . ARG A 1 13 ? 6.228 0.695 -2.637 1.00 0.00 13 ARG A C 15
A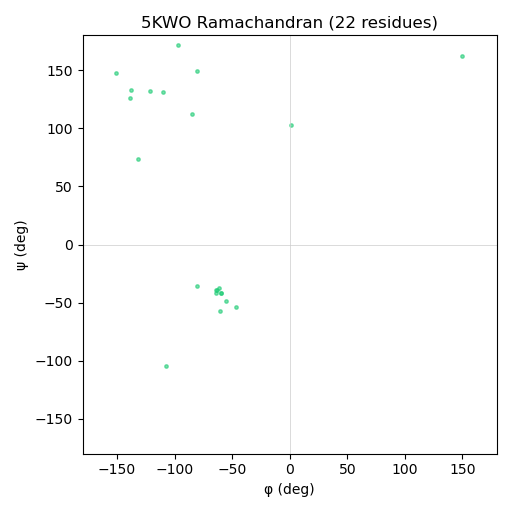TOM 6360 O O . ARG A 1 13 ? 6.505 1.896 -2.483 1.00 0.00 13 ARG A O 15
ATOM 6381 N N . LYS A 1 14 ? 5.775 0.192 -3.788 1.00 0.00 14 LYS A N 15
ATOM 6382 C CA . LYS A 1 14 ? 5.497 1.043 -4.947 1.00 0.00 14 LYS A CA 15
ATOM 6383 C C . LYS A 1 14 ? 4.380 2.028 -4.634 1.00 0.00 14 LYS A C 15
ATOM 6384 O O . LYS A 1 14 ? 4.438 3.171 -5.039 1.00 0.00 14 LYS A O 15
ATOM 6403 N N . TYR A 1 15 ? 3.376 1.587 -3.895 1.00 0.00 15 TYR A N 15
ATOM 6404 C CA . TYR A 1 15 ? 2.274 2.463 -3.508 1.00 0.00 15 TYR A CA 15
ATOM 6405 C C . TYR A 1 15 ? 2.768 3.535 -2.531 1.00 0.00 15 TYR A C 15
ATOM 6406 O O . TYR A 1 15 ? 2.363 4.695 -2.606 1.00 0.00 15 TYR A O 15
ATOM 6424 N N . LYS A 1 16 ? 3.669 3.141 -1.644 1.00 0.00 16 LYS A N 15
ATOM 6425 C CA . LYS A 1 16 ? 4.295 4.059 -0.683 1.00 0.00 16 LYS A CA 15
ATOM 6426 C C . LYS A 1 16 ? 5.208 5.038 -1.399 1.00 0.00 16 LYS A C 15
ATOM 6427 O O . LYS A 1 16 ? 5.466 6.140 -0.923 1.00 0.00 16 LYS A O 15
ATOM 6446 N N . GLU A 1 17 ? 5.698 4.615 -2.531 1.00 0.00 17 GLU A N 15
ATOM 6447 C CA . GLU A 1 17 ? 6.530 5.432 -3.366 1.00 0.00 17 GLU A CA 15
ATOM 6448 C C . GLU A 1 17 ? 5.656 6.422 -4.157 1.00 0.00 17 GLU A C 15
ATOM 6449 O O . GLU A 1 17 ? 5.795 7.640 -4.036 1.00 0.00 17 GLU A O 15
ATOM 6461 N N . GLU A 1 18 ? 4.721 5.867 -4.905 1.00 0.00 18 GLU A N 15
ATOM 6462 C CA . GLU A 1 18 ? 3.896 6.603 -5.843 1.00 0.00 18 GLU A CA 15
ATOM 6463 C C . GLU A 1 18 ? 2.853 7.490 -5.149 1.00 0.00 18 GLU A C 15
ATOM 6464 O O . GLU A 1 18 ? 2.746 8.686 -5.439 1.00 0.00 18 GLU A O 15
ATOM 6476 N N . TYR A 1 19 ? 2.093 6.917 -4.245 1.00 0.00 19 TYR A N 15
ATOM 6477 C CA . TYR A 1 19 ? 0.981 7.631 -3.640 1.00 0.00 19 TYR A CA 15
ATOM 6478 C C . TYR A 1 19 ? 1.397 8.390 -2.412 1.00 0.00 19 TYR A C 15
ATOM 6479 O O . TYR A 1 19 ? 1.048 9.555 -2.249 1.00 0.00 19 TYR A O 15
ATOM 6511 N N . CYS A 1 21 ? 1.444 8.074 1.712 1.00 0.00 21 CYS A N 15
ATOM 6512 C CA . CYS A 1 21 ? 0.996 7.411 2.910 1.00 0.00 21 CYS A CA 15
ATOM 6513 C C . CYS A 1 21 ? -0.035 6.361 2.560 1.00 0.00 21 CYS A C 15
ATOM 6514 O O . CYS A 1 21 ? -1.185 6.679 2.257 1.00 0.00 21 CYS A O 15
ATOM 6521 N N . VAL A 1 22 ? 0.382 5.127 2.515 1.00 0.00 22 VAL A N 15
ATOM 6522 C CA . VAL A 1 22 ? -0.531 4.039 2.296 1.00 0.00 22 VAL A CA 15
ATOM 6523 C C . VAL A 1 22 ? -0.277 2.975 3.354 1.00 0.00 22 VAL A C 15
ATOM 6524 O O . VAL A 1 22 ? 0.867 2.799 3.814 1.00 0.00 22 VAL A O 15
ATOM 6537 N N . ARG A 1 23 ? -1.314 2.313 3.770 1.00 0.00 23 ARG A N 15
ATOM 6538 C CA . ARG A 1 23 ? -1.217 1.312 4.803 1.00 0.00 23 ARG A CA 15
ATOM 6539 C C . ARG A 1 23 ? -1.781 0.007 4.303 1.00 0.00 23 ARG A C 15
ATOM 6540 O O . ARG A 1 23 ? -2.985 -0.118 4.055 1.00 0.00 23 ARG A O 15
ATOM 6561 N N . CYS A 1 24 ? -0.913 -0.930 4.094 1.00 0.00 24 CYS A N 15
ATOM 6562 C CA . CYS A 1 24 ? -1.292 -2.228 3.614 1.00 0.00 24 CYS A CA 15
ATOM 6563 C C . CYS A 1 24 ? -1.485 -3.168 4.799 1.00 0.00 24 CYS A C 15
ATOM 6564 O O . CYS A 1 24 ? -0.657 -3.202 5.721 1.00 0.00 24 CYS A O 15
ATOM 6571 N N . THR A 1 25 ? -2.577 -3.877 4.803 1.00 0.00 25 THR A N 15
ATOM 6572 C CA . THR A 1 25 ? -2.873 -4.809 5.842 1.00 0.00 25 THR A CA 15
ATOM 6573 C C . THR A 1 25 ? -3.330 -6.129 5.197 1.00 0.00 25 THR A C 15
ATOM 6574 O O . THR A 1 25 ? -3.686 -6.155 4.008 1.00 0.00 25 THR A O 15
ATOM 6585 N N . GLU A 1 26 ? -3.265 -7.207 5.924 1.00 0.00 26 GLU A N 15
ATOM 6586 C CA . GLU A 1 26 ? -3.656 -8.491 5.395 1.00 0.00 26 GLU A CA 15
ATOM 6587 C C . GLU A 1 26 ? -5.034 -8.860 5.920 1.00 0.00 26 GLU A C 15
ATOM 6588 O O . GLU A 1 26 ? -6.035 -8.675 5.193 1.00 0.00 26 GLU A O 15
ATOM 6601 N N . CYS A 1 1 ? -6.281 8.684 2.662 1.00 0.00 1 CYS A N 16
ATOM 6602 C CA . CYS A 1 1 ? -5.173 7.815 2.314 1.00 0.00 1 CYS A CA 16
ATOM 6603 C C . CYS A 1 1 ? -5.737 6.454 1.933 1.00 0.00 1 CYS A C 16
ATOM 6604 O O . CYS A 1 1 ? -6.660 5.974 2.577 1.00 0.00 1 CYS A O 16
ATOM 6613 N N . GLN A 1 2 ? -5.221 5.855 0.869 1.00 0.00 2 GLN A N 16
ATOM 6614 C CA . GLN A 1 2 ? -5.709 4.551 0.413 1.00 0.00 2 GLN A CA 16
ATOM 6615 C C . GLN A 1 2 ? -5.314 3.465 1.390 1.00 0.00 2 GLN A C 16
ATOM 6616 O O . GLN A 1 2 ? -4.299 3.579 2.067 1.00 0.00 2 GLN A O 16
ATOM 6630 N N . THR A 1 3 ? -6.109 2.443 1.475 1.00 0.00 3 THR A N 16
ATOM 6631 C CA . THR A 1 3 ? -5.825 1.322 2.322 1.00 0.00 3 THR A CA 16
ATOM 6632 C C . THR A 1 3 ? -5.667 0.071 1.451 1.00 0.00 3 THR A C 16
ATOM 6633 O O . THR A 1 3 ? -6.585 -0.317 0.719 1.00 0.00 3 THR A O 16
ATOM 6644 N N . TRP A 1 4 ? -4.508 -0.521 1.511 1.00 0.00 4 TRP A N 16
ATOM 6645 C CA . TRP A 1 4 ? -4.180 -1.646 0.689 1.00 0.00 4 TRP A CA 16
ATOM 6646 C C . TRP A 1 4 ? -4.207 -2.909 1.511 1.00 0.00 4 TRP A C 16
ATOM 6647 O O . TRP A 1 4 ? -3.394 -3.098 2.436 1.00 0.00 4 TRP A O 16
ATOM 6668 N N . ARG A 1 5 ? -5.164 -3.736 1.215 1.00 0.00 5 ARG A N 16
ATOM 6669 C CA . ARG A 1 5 ? -5.341 -5.009 1.862 1.00 0.00 5 ARG A CA 16
ATOM 6670 C C . ARG A 1 5 ? -5.427 -6.068 0.793 1.00 0.00 5 ARG A C 16
ATOM 6671 O O . ARG A 1 5 ? -6.245 -5.953 -0.133 1.00 0.00 5 ARG A O 16
ATOM 6716 N N . VAL A 1 7 ? -2.703 -7.067 -1.134 1.00 0.00 7 VAL A N 16
ATOM 6717 C CA . VAL A 1 7 ? -1.864 -6.658 -2.214 1.00 0.00 7 VAL A CA 16
ATOM 6718 C C . VAL A 1 7 ? -0.550 -7.404 -2.098 1.00 0.00 7 VAL A C 16
ATOM 6719 O O . VAL A 1 7 ? -0.229 -7.951 -1.023 1.00 0.00 7 VAL A O 16
ATOM 6732 N N . SER A 1 8 ? 0.169 -7.479 -3.168 1.00 0.00 8 SER A N 16
ATOM 6733 C CA . SER A 1 8 ? 1.437 -8.147 -3.190 1.00 0.00 8 SER A CA 16
ATOM 6734 C C . SER A 1 8 ? 2.461 -7.332 -2.375 1.00 0.00 8 SER A C 16
ATOM 6735 O O . SER A 1 8 ? 2.369 -6.111 -2.342 1.00 0.00 8 SER A O 16
ATOM 6743 N N . PRO A 1 9 ? 3.434 -7.986 -1.701 1.00 0.00 9 PRO A N 16
ATOM 6744 C CA . PRO A 1 9 ? 4.457 -7.288 -0.885 1.00 0.00 9 PRO A CA 16
ATOM 6745 C C . PRO A 1 9 ? 5.197 -6.195 -1.681 1.00 0.00 9 PRO A C 16
ATOM 6746 O O . PRO A 1 9 ? 5.347 -5.037 -1.212 1.00 0.00 9 PRO A O 16
ATOM 6757 N N . GLU A 1 10 ? 5.610 -6.553 -2.901 1.00 0.00 10 GLU A N 16
ATOM 6758 C CA . GLU A 1 10 ? 6.290 -5.627 -3.800 1.00 0.00 10 GLU A CA 16
ATOM 6759 C C . GLU A 1 10 ? 5.381 -4.445 -4.110 1.00 0.00 10 GLU A C 16
ATOM 6760 O O . GLU A 1 10 ? 5.801 -3.298 -4.021 1.00 0.00 10 GLU A O 16
ATOM 6772 N N . GLU A 1 11 ? 4.120 -4.745 -4.415 1.00 0.00 11 GLU A N 16
ATOM 6773 C CA . GLU A 1 11 ? 3.114 -3.728 -4.691 1.00 0.00 11 GLU A CA 16
ATOM 6774 C C . GLU A 1 11 ? 2.905 -2.845 -3.470 1.00 0.00 11 GLU A C 16
ATOM 6775 O O . GLU A 1 11 ? 2.814 -1.649 -3.592 1.00 0.00 11 GLU A O 16
ATOM 6787 N N . CYS A 1 12 ? 2.867 -3.462 -2.300 1.00 0.00 12 CYS A N 16
ATOM 6788 C CA . CYS A 1 12 ? 2.669 -2.763 -1.038 1.00 0.00 12 CYS A CA 16
ATOM 6789 C C . CYS A 1 12 ? 3.714 -1.667 -0.855 1.00 0.00 12 CYS A C 16
ATOM 6790 O O . CYS A 1 12 ? 3.368 -0.482 -0.707 1.00 0.00 12 CYS A O 16
ATOM 6797 N N . ARG A 1 13 ? 4.993 -2.041 -0.928 1.00 0.00 13 ARG A N 16
ATOM 6798 C CA . ARG A 1 13 ? 6.062 -1.062 -0.753 1.00 0.00 13 ARG A CA 16
ATOM 6799 C C . ARG A 1 13 ? 6.080 -0.050 -1.916 1.00 0.00 13 ARG A C 16
ATOM 6800 O O . ARG A 1 13 ? 6.379 1.128 -1.726 1.00 0.00 13 ARG A O 16
ATOM 6821 N N . LYS A 1 14 ? 5.703 -0.526 -3.093 1.00 0.00 14 LYS A N 16
ATOM 6822 C CA . LYS A 1 14 ? 5.563 0.289 -4.291 1.00 0.00 14 LYS A CA 16
ATOM 6823 C C . LYS A 1 14 ? 4.533 1.395 -4.074 1.00 0.00 14 LYS A C 16
ATOM 6824 O O . LYS A 1 14 ? 4.826 2.570 -4.294 1.00 0.00 14 LYS A O 16
ATOM 6843 N N . TYR A 1 15 ? 3.352 1.023 -3.602 1.00 0.00 15 TYR A N 16
ATOM 6844 C CA . TYR A 1 15 ? 2.290 1.987 -3.350 1.00 0.00 15 TYR A CA 16
ATOM 6845 C C . TYR A 1 15 ? 2.706 2.940 -2.252 1.00 0.00 15 TYR A C 16
ATOM 6846 O O . TYR A 1 15 ? 2.412 4.136 -2.309 1.00 0.00 15 TYR A O 16
ATOM 6864 N N . LYS A 1 16 ? 3.413 2.414 -1.268 1.00 0.00 16 LYS A N 16
ATOM 6865 C CA . LYS A 1 16 ? 3.902 3.215 -0.171 1.00 0.00 16 LYS A CA 16
ATOM 6866 C C . LYS A 1 16 ? 4.893 4.283 -0.616 1.00 0.00 16 LYS A C 16
ATOM 6867 O O . LYS A 1 16 ? 4.853 5.394 -0.111 1.00 0.00 16 LYS A O 16
ATOM 6886 N N . GLU A 1 17 ? 5.765 3.966 -1.554 1.00 0.00 17 GLU A N 16
ATOM 6887 C CA . GLU A 1 17 ? 6.709 4.964 -2.056 1.00 0.00 17 GLU A CA 16
ATOM 6888 C C . GLU A 1 17 ? 6.040 5.914 -3.040 1.00 0.00 17 GLU A C 16
ATOM 6889 O O . GLU A 1 17 ? 6.393 7.082 -3.130 1.00 0.00 17 GLU A O 16
ATOM 6901 N N . GLU A 1 18 ? 5.089 5.400 -3.767 1.00 0.00 18 GLU A N 16
ATOM 6902 C CA . GLU A 1 18 ? 4.415 6.138 -4.814 1.00 0.00 18 GLU A CA 16
ATOM 6903 C C . GLU A 1 18 ? 3.352 7.122 -4.290 1.00 0.00 18 GLU A C 16
ATOM 6904 O O . GLU A 1 18 ? 3.357 8.322 -4.649 1.00 0.00 18 GLU A O 16
ATOM 6916 N N . TYR A 1 19 ? 2.467 6.649 -3.448 1.00 0.00 19 TYR A N 16
ATOM 6917 C CA . TYR A 1 19 ? 1.366 7.473 -2.995 1.00 0.00 19 TYR A CA 16
ATOM 6918 C C . TYR A 1 19 ? 1.706 8.272 -1.745 1.00 0.00 19 TYR A C 16
ATOM 6919 O O . TYR A 1 19 ? 1.214 9.386 -1.565 1.00 0.00 19 TYR A O 16
ATOM 6951 N N . CYS A 1 21 ? 1.016 8.592 1.775 1.00 0.00 21 CYS A N 16
ATOM 6952 C CA . CYS A 1 21 ? 0.151 8.191 2.854 1.00 0.00 21 CYS A CA 16
ATOM 6953 C C . CYS A 1 21 ? -0.813 7.137 2.374 1.00 0.00 21 CYS A C 16
ATOM 6954 O O . CYS A 1 21 ? -1.815 7.445 1.721 1.00 0.00 21 CYS A O 16
ATOM 6961 N N . VAL A 1 22 ? -0.479 5.904 2.625 1.00 0.00 22 VAL A N 16
ATOM 6962 C CA . VAL A 1 22 ? -1.328 4.782 2.316 1.00 0.00 22 VAL A CA 16
ATOM 6963 C C . VAL A 1 22 ? -1.200 3.759 3.413 1.00 0.00 22 VAL A C 16
ATOM 6964 O O . VAL A 1 22 ? -0.119 3.565 3.956 1.00 0.00 22 VAL A O 16
ATOM 6977 N N . ARG A 1 23 ? -2.279 3.141 3.752 1.00 0.00 23 ARG A N 16
ATOM 6978 C CA . ARG A 1 23 ? -2.287 2.161 4.796 1.00 0.00 23 ARG A CA 16
ATOM 6979 C C . ARG A 1 23 ? -2.213 0.799 4.177 1.00 0.00 23 ARG A C 16
ATOM 6980 O O . ARG A 1 23 ? -3.196 0.287 3.684 1.00 0.00 23 ARG A O 16
ATOM 7001 N N . CYS A 1 24 ? -1.059 0.244 4.146 1.00 0.00 24 CYS A N 16
ATOM 7002 C CA . CYS A 1 24 ? -0.877 -1.031 3.552 1.00 0.00 24 CYS A CA 16
ATOM 7003 C C . CYS A 1 24 ? -0.505 -2.014 4.618 1.00 0.00 24 CYS A C 16
ATOM 7004 O O . CYS A 1 24 ? 0.520 -1.859 5.290 1.00 0.00 24 CYS A O 16
ATOM 7011 N N . THR A 1 25 ? -1.331 -2.994 4.808 1.00 0.00 25 THR A N 16
ATOM 7012 C CA . THR A 1 25 ? -1.068 -3.972 5.796 1.00 0.00 25 THR A CA 16
ATOM 7013 C C . THR A 1 25 ? -0.524 -5.244 5.152 1.00 0.00 25 THR A C 16
ATOM 7014 O O . THR A 1 25 ? -1.245 -5.980 4.461 1.00 0.00 25 THR A O 16
ATOM 7025 N N . GLU A 1 26 ? 0.761 -5.446 5.320 1.00 0.00 26 GLU A N 16
ATOM 7026 C CA . GLU A 1 26 ? 1.425 -6.614 4.823 1.00 0.00 26 GLU A CA 16
ATOM 7027 C C . GLU A 1 26 ? 1.198 -7.730 5.819 1.00 0.00 26 GLU A C 16
ATOM 7028 O O . GLU A 1 26 ? 1.874 -7.748 6.872 1.00 0.00 26 GLU A O 16
ATOM 7041 N N . CYS A 1 1 ? -5.803 8.449 3.180 1.00 0.00 1 CYS A N 17
ATOM 7042 C CA . CYS A 1 1 ? -4.870 7.382 2.847 1.00 0.00 1 CYS A CA 17
ATOM 7043 C C . CYS A 1 1 ? -5.615 6.170 2.317 1.00 0.00 1 CYS A C 17
ATOM 7044 O O . CYS A 1 1 ? -6.406 5.559 3.041 1.00 0.00 1 CYS A O 17
ATOM 7053 N N . GLN A 1 2 ? -5.386 5.820 1.050 1.00 0.00 2 GLN A N 17
ATOM 7054 C CA . GLN A 1 2 ? -6.022 4.644 0.457 1.00 0.00 2 GLN A CA 17
ATOM 7055 C C . GLN A 1 2 ? -5.510 3.388 1.126 1.00 0.00 2 GLN A C 17
ATOM 7056 O O . GLN A 1 2 ? -4.309 3.192 1.244 1.00 0.00 2 GLN A O 17
ATOM 7070 N N . THR A 1 3 ? -6.403 2.585 1.612 1.00 0.00 3 THR A N 17
ATOM 7071 C CA . THR A 1 3 ? -6.034 1.366 2.255 1.00 0.00 3 THR A CA 17
ATOM 7072 C C . THR A 1 3 ? -5.986 0.234 1.230 1.00 0.00 3 THR A C 17
ATOM 7073 O O . THR A 1 3 ? -6.951 0.001 0.510 1.00 0.00 3 THR A O 17
ATOM 7084 N N . TRP A 1 4 ? -4.873 -0.433 1.161 1.00 0.00 4 TRP A N 17
ATOM 7085 C CA . TRP A 1 4 ? -4.685 -1.518 0.236 1.00 0.00 4 TRP A CA 17
ATOM 7086 C C . TRP A 1 4 ? -4.828 -2.819 0.988 1.00 0.00 4 TRP A C 17
ATOM 7087 O O . TRP A 1 4 ? -3.986 -3.155 1.823 1.00 0.00 4 TRP A O 17
ATOM 7108 N N . ARG A 1 5 ? -5.892 -3.530 0.733 1.00 0.00 5 ARG A N 17
ATOM 7109 C CA . ARG A 1 5 ? -6.121 -4.777 1.411 1.00 0.00 5 ARG A CA 17
ATOM 7110 C C . ARG A 1 5 ? -5.833 -5.944 0.495 1.00 0.00 5 ARG A C 17
ATOM 7111 O O . ARG A 1 5 ? -6.428 -6.072 -0.579 1.00 0.00 5 ARG A O 17
ATOM 7156 N N . VAL A 1 7 ? -2.888 -6.864 -1.166 1.00 0.00 7 VAL A N 17
ATOM 7157 C CA . VAL A 1 7 ? -2.102 -6.656 -2.354 1.00 0.00 7 VAL A CA 17
ATOM 7158 C C . VAL A 1 7 ? -0.794 -7.415 -2.153 1.00 0.00 7 VAL A C 17
ATOM 7159 O O . VAL A 1 7 ? -0.495 -7.828 -1.013 1.00 0.00 7 VAL A O 17
ATOM 7172 N N . SER A 1 8 ? -0.033 -7.621 -3.197 1.00 0.00 8 SER A N 17
ATOM 7173 C CA . SER A 1 8 ? 1.201 -8.372 -3.080 1.00 0.00 8 SER A CA 17
ATOM 7174 C C . SER A 1 8 ? 2.251 -7.537 -2.327 1.00 0.00 8 SER A C 17
ATOM 7175 O O . SER A 1 8 ? 2.179 -6.303 -2.349 1.00 0.00 8 SER A O 17
ATOM 7183 N N . PRO A 1 9 ? 3.218 -8.194 -1.631 1.00 0.00 9 PRO A N 17
ATOM 7184 C CA . PRO A 1 9 ? 4.278 -7.505 -0.871 1.00 0.00 9 PRO A CA 17
ATOM 7185 C C . PRO A 1 9 ? 4.967 -6.422 -1.691 1.00 0.00 9 PRO A C 17
ATOM 7186 O O . PRO A 1 9 ? 5.059 -5.265 -1.265 1.00 0.00 9 PRO A O 17
ATOM 7197 N N . GLU A 1 10 ? 5.397 -6.797 -2.880 1.00 0.00 10 GLU A N 17
ATOM 7198 C CA . GLU A 1 10 ? 6.073 -5.898 -3.794 1.00 0.00 10 GLU A CA 17
ATOM 7199 C C . GLU A 1 10 ? 5.196 -4.703 -4.121 1.00 0.00 10 GLU A C 17
ATOM 7200 O O . GLU A 1 10 ? 5.632 -3.564 -3.964 1.00 0.00 10 GLU A O 17
ATOM 7212 N N . GLU A 1 11 ? 3.947 -4.975 -4.514 1.00 0.00 11 GLU A N 17
ATOM 7213 C CA . GLU A 1 11 ? 2.975 -3.926 -4.842 1.00 0.00 11 GLU A CA 17
ATOM 7214 C C . GLU A 1 11 ? 2.789 -2.989 -3.663 1.00 0.00 11 GLU A C 17
ATOM 7215 O O . GLU A 1 11 ? 2.867 -1.789 -3.817 1.00 0.00 11 GLU A O 17
ATOM 7227 N N . CYS A 1 12 ? 2.585 -3.572 -2.487 1.00 0.00 12 CYS A N 17
ATOM 7228 C CA . CYS A 1 12 ? 2.346 -2.829 -1.250 1.00 0.00 12 CYS A CA 17
ATOM 7229 C C . CYS A 1 12 ? 3.462 -1.840 -0.984 1.00 0.00 12 CYS A C 17
ATOM 7230 O O . CYS A 1 12 ? 3.213 -0.644 -0.782 1.00 0.00 12 CYS A O 17
ATOM 7237 N N . ARG A 1 13 ? 4.690 -2.329 -1.038 1.00 0.00 13 ARG A N 17
ATOM 7238 C CA . ARG A 1 13 ? 5.857 -1.509 -0.783 1.00 0.00 13 ARG A CA 17
ATOM 7239 C C . ARG A 1 13 ? 5.982 -0.417 -1.838 1.00 0.00 13 ARG A C 17
ATOM 7240 O O . ARG A 1 13 ? 6.324 0.725 -1.523 1.00 0.00 13 ARG A O 17
ATOM 7261 N N . LYS A 1 14 ? 5.657 -0.758 -3.078 1.00 0.00 14 LYS A N 17
ATOM 7262 C CA . LYS A 1 14 ? 5.688 0.205 -4.164 1.00 0.00 14 LYS A CA 17
ATOM 7263 C C . LYS A 1 14 ? 4.634 1.285 -3.952 1.00 0.00 14 LYS A C 17
ATOM 7264 O O . LYS A 1 14 ? 4.934 2.460 -4.072 1.00 0.00 14 LYS A O 17
ATOM 7283 N N . TYR A 1 15 ? 3.415 0.882 -3.594 1.00 0.00 15 TYR A N 17
ATOM 7284 C CA . TYR A 1 15 ? 2.328 1.831 -3.334 1.00 0.00 15 TYR A CA 17
ATOM 7285 C C . TYR A 1 15 ? 2.675 2.762 -2.188 1.00 0.00 15 TYR A C 17
ATOM 7286 O O . TYR A 1 15 ? 2.476 3.983 -2.284 1.00 0.00 15 TYR A O 17
ATOM 7304 N N . LYS A 1 16 ? 3.207 2.196 -1.118 1.00 0.00 16 LYS A N 17
ATOM 7305 C CA . LYS A 1 16 ? 3.586 2.968 0.053 1.00 0.00 16 LYS A CA 17
ATOM 7306 C C . LYS A 1 16 ? 4.673 3.973 -0.283 1.00 0.00 16 LYS A C 17
ATOM 7307 O O . LYS A 1 16 ? 4.577 5.146 0.078 1.00 0.00 16 LYS A O 17
ATOM 7326 N N . GLU A 1 17 ? 5.664 3.536 -1.034 1.00 0.00 17 GLU A N 17
ATOM 7327 C CA . GLU A 1 17 ? 6.774 4.395 -1.383 1.00 0.00 17 GLU A CA 17
ATOM 7328 C C . GLU A 1 17 ? 6.368 5.395 -2.484 1.00 0.00 17 GLU A C 17
ATOM 7329 O O . GLU A 1 17 ? 6.978 6.448 -2.638 1.00 0.00 17 GLU A O 17
ATOM 7341 N N . GLU A 1 18 ? 5.334 5.064 -3.226 1.00 0.00 18 GLU A N 17
ATOM 7342 C CA . GLU A 1 18 ? 4.857 5.907 -4.311 1.00 0.00 18 GLU A CA 17
ATOM 7343 C C . GLU A 1 18 ? 4.004 7.060 -3.795 1.00 0.00 18 GLU A C 17
ATOM 7344 O O . GLU A 1 18 ? 4.351 8.231 -3.965 1.00 0.00 18 GLU A O 17
ATOM 7356 N N . TYR A 1 19 ? 2.923 6.723 -3.138 1.00 0.00 19 TYR A N 17
ATOM 7357 C CA . TYR A 1 19 ? 1.926 7.709 -2.779 1.00 0.00 19 TYR A CA 17
ATOM 7358 C C . TYR A 1 19 ? 2.244 8.465 -1.509 1.00 0.00 19 TYR A C 17
ATOM 7359 O O . TYR A 1 19 ? 2.175 9.692 -1.481 1.00 0.00 19 TYR A O 17
ATOM 7391 N N . CYS A 1 21 ? 0.554 8.830 1.540 1.00 0.00 21 CYS A N 17
ATOM 7392 C CA . CYS A 1 21 ? -0.616 8.621 2.342 1.00 0.00 21 CYS A CA 17
ATOM 7393 C C . CYS A 1 21 ? -1.442 7.475 1.778 1.00 0.00 21 CYS A C 17
ATOM 7394 O O . CYS A 1 21 ? -2.330 7.664 0.941 1.00 0.00 21 CYS A O 17
ATOM 7401 N N . VAL A 1 22 ? -1.111 6.289 2.231 1.00 0.00 22 VAL A N 17
ATOM 7402 C CA . VAL A 1 22 ? -1.801 5.060 1.921 1.00 0.00 22 VAL A CA 17
ATOM 7403 C C . VAL A 1 22 ? -1.635 4.150 3.109 1.00 0.00 22 VAL A C 17
ATOM 7404 O O . VAL A 1 22 ? -0.692 4.318 3.878 1.00 0.00 22 VAL A O 17
ATOM 7417 N N . ARG A 1 23 ? -2.525 3.231 3.285 1.00 0.00 23 ARG A N 17
ATOM 7418 C CA . ARG A 1 23 ? -2.431 2.309 4.378 1.00 0.00 23 ARG A CA 17
ATOM 7419 C C . ARG A 1 23 ? -2.347 0.913 3.832 1.00 0.00 23 ARG A C 17
ATOM 7420 O O . ARG A 1 23 ? -3.283 0.426 3.218 1.00 0.00 23 ARG A O 17
ATOM 7441 N N . CYS A 1 24 ? -1.233 0.299 4.003 1.00 0.00 24 CYS A N 17
ATOM 7442 C CA . CYS A 1 24 ? -1.035 -1.034 3.541 1.00 0.00 24 CYS A CA 17
ATOM 7443 C C . CYS A 1 24 ? -0.199 -1.758 4.560 1.00 0.00 24 CYS A C 17
ATOM 7444 O O . CYS A 1 24 ? 0.642 -1.139 5.228 1.00 0.00 24 CYS A O 17
ATOM 7451 N N . THR A 1 25 ? -0.435 -3.025 4.711 1.00 0.00 25 THR A N 17
ATOM 7452 C CA . THR A 1 25 ? 0.256 -3.804 5.678 1.00 0.00 25 THR A CA 17
ATOM 7453 C C . THR A 1 25 ? 1.110 -4.864 4.968 1.00 0.00 25 THR A C 17
ATOM 7454 O O . THR A 1 25 ? 0.631 -5.587 4.075 1.00 0.00 25 THR A O 17
ATOM 7465 N N . GLU A 1 26 ? 2.370 -4.911 5.323 1.00 0.00 26 GLU A N 17
ATOM 7466 C CA . GLU A 1 26 ? 3.304 -5.835 4.740 1.00 0.00 26 GLU A CA 17
ATOM 7467 C C . GLU A 1 26 ? 4.417 -6.001 5.764 1.00 0.00 26 GLU A C 17
ATOM 7468 O O . GLU A 1 26 ? 5.512 -5.406 5.612 1.00 0.00 26 GLU A O 17
ATOM 7481 N N . CYS A 1 1 ? -5.630 9.456 1.913 1.00 0.00 1 CYS A N 18
ATOM 7482 C CA . CYS A 1 1 ? -4.881 8.223 2.119 1.00 0.00 1 CYS A CA 18
ATOM 7483 C C . CYS A 1 1 ? -5.764 7.031 1.748 1.00 0.00 1 CYS A C 18
ATOM 7484 O O . CYS A 1 1 ? -6.974 7.050 2.008 1.00 0.00 1 CYS A O 18
ATOM 7493 N N . GLN A 1 2 ? -5.189 6.036 1.078 1.00 0.00 2 GLN A N 18
ATOM 7494 C CA . GLN A 1 2 ? -5.928 4.835 0.673 1.00 0.00 2 GLN A CA 18
ATOM 7495 C C . GLN A 1 2 ? -5.529 3.633 1.508 1.00 0.00 2 GLN A C 18
ATOM 7496 O O . GLN A 1 2 ? -4.420 3.569 2.036 1.00 0.00 2 GLN A O 18
ATOM 7510 N N . THR A 1 3 ? -6.426 2.693 1.626 1.00 0.00 3 THR A N 18
ATOM 7511 C CA . THR A 1 3 ? -6.157 1.458 2.297 1.00 0.00 3 THR A CA 18
ATOM 7512 C C . THR A 1 3 ? -6.162 0.322 1.263 1.00 0.00 3 THR A C 18
ATOM 7513 O O . THR A 1 3 ? -7.068 0.234 0.413 1.00 0.00 3 THR A O 18
ATOM 7524 N N . TRP A 1 4 ? -5.156 -0.502 1.306 1.00 0.00 4 TRP A N 18
ATOM 7525 C CA . TRP A 1 4 ? -5.016 -1.591 0.369 1.00 0.00 4 TRP A CA 18
ATOM 7526 C C . TRP A 1 4 ? -5.402 -2.876 1.045 1.00 0.00 4 TRP A C 18
ATOM 7527 O O . TRP A 1 4 ? -4.998 -3.119 2.186 1.00 0.00 4 TRP A O 18
ATOM 7548 N N . ARG A 1 5 ? -6.177 -3.692 0.378 1.00 0.00 5 ARG A N 18
ATOM 7549 C CA . ARG A 1 5 ? -6.672 -4.917 0.969 1.00 0.00 5 ARG A CA 18
ATOM 7550 C C . ARG A 1 5 ? -6.073 -6.124 0.300 1.00 0.00 5 ARG A C 18
ATOM 7551 O O . ARG A 1 5 ? -6.485 -6.494 -0.806 1.00 0.00 5 ARG A O 18
ATOM 7596 N N . VAL A 1 7 ? -2.808 -6.855 -0.857 1.00 0.00 7 VAL A N 18
ATOM 7597 C CA . VAL A 1 7 ? -2.003 -6.663 -2.049 1.00 0.00 7 VAL A CA 18
ATOM 7598 C C . VAL A 1 7 ? -0.643 -7.320 -1.868 1.00 0.00 7 VAL A C 18
ATOM 7599 O O . VAL A 1 7 ? -0.236 -7.604 -0.733 1.00 0.00 7 VAL A O 18
ATOM 7612 N N . SER A 1 8 ? 0.035 -7.570 -2.966 1.00 0.00 8 SER A N 18
ATOM 7613 C CA . SER A 1 8 ? 1.327 -8.225 -2.956 1.00 0.00 8 SER A CA 18
ATOM 7614 C C . SER A 1 8 ? 2.405 -7.277 -2.386 1.00 0.00 8 SER A C 18
ATOM 7615 O O . SER A 1 8 ? 2.411 -6.103 -2.719 1.00 0.00 8 SER A O 18
ATOM 7623 N N . PRO A 1 9 ? 3.317 -7.788 -1.517 1.00 0.00 9 PRO A N 18
ATOM 7624 C CA . PRO A 1 9 ? 4.372 -6.992 -0.827 1.00 0.00 9 PRO A CA 18
ATOM 7625 C C . PRO A 1 9 ? 5.149 -6.000 -1.718 1.00 0.00 9 PRO A C 18
ATOM 7626 O O . PRO A 1 9 ? 5.318 -4.835 -1.351 1.00 0.00 9 PRO A O 18
ATOM 7637 N N . GLU A 1 10 ? 5.603 -6.441 -2.880 1.00 0.00 10 GLU A N 18
ATOM 7638 C CA . GLU A 1 10 ? 6.372 -5.567 -3.756 1.00 0.00 10 GLU A CA 18
ATOM 7639 C C . GLU A 1 10 ? 5.498 -4.437 -4.309 1.00 0.00 10 GLU A C 18
ATOM 7640 O O . GLU A 1 10 ? 5.925 -3.269 -4.363 1.00 0.00 10 GLU A O 18
ATOM 7652 N N . GLU A 1 11 ? 4.267 -4.772 -4.661 1.00 0.00 11 GLU A N 18
ATOM 7653 C CA . GLU A 1 11 ? 3.307 -3.770 -5.082 1.00 0.00 11 GLU A CA 18
ATOM 7654 C C . GLU A 1 11 ? 2.976 -2.866 -3.913 1.00 0.00 11 GLU A C 18
ATOM 7655 O O . GLU A 1 11 ? 2.922 -1.663 -4.060 1.00 0.00 11 GLU A O 18
ATOM 7667 N N . CYS A 1 12 ? 2.808 -3.470 -2.752 1.00 0.00 12 CYS A N 18
ATOM 7668 C CA . CYS A 1 12 ? 2.529 -2.762 -1.516 1.00 0.00 12 CYS A CA 18
ATOM 7669 C C . CYS A 1 12 ? 3.584 -1.696 -1.261 1.00 0.00 12 CYS A C 18
ATOM 7670 O O . CYS A 1 12 ? 3.253 -0.532 -1.116 1.00 0.00 12 CYS A O 18
ATOM 7677 N N . ARG A 1 13 ? 4.862 -2.082 -1.277 1.00 0.00 13 ARG A N 18
ATOM 7678 C CA . ARG A 1 13 ? 5.941 -1.125 -1.037 1.00 0.00 13 ARG A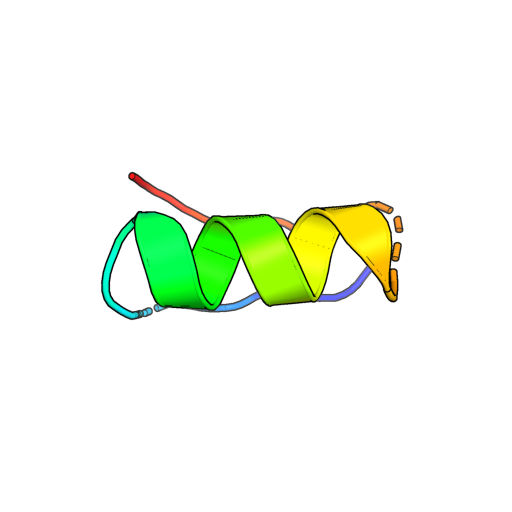 CA 18
ATOM 7679 C C . ARG A 1 13 ? 6.026 -0.090 -2.149 1.00 0.00 13 ARG A C 18
ATOM 7680 O O . ARG A 1 13 ? 6.420 1.063 -1.910 1.00 0.00 13 ARG A O 18
ATOM 7701 N N . LYS A 1 14 ? 5.644 -0.490 -3.359 1.00 0.00 14 LYS A N 18
ATOM 7702 C CA . LYS A 1 14 ? 5.531 0.442 -4.469 1.00 0.00 14 LYS A CA 18
ATOM 7703 C C . LYS A 1 14 ? 4.504 1.513 -4.126 1.00 0.00 14 LYS A C 18
ATOM 7704 O O . LYS A 1 14 ? 4.777 2.688 -4.246 1.00 0.00 14 LYS A O 18
ATOM 7723 N N . TYR A 1 15 ? 3.352 1.095 -3.650 1.00 0.00 15 TYR A N 18
ATOM 7724 C CA . TYR A 1 15 ? 2.287 2.022 -3.291 1.00 0.00 15 TYR A CA 18
ATOM 7725 C C . TYR A 1 15 ? 2.700 2.860 -2.082 1.00 0.00 15 TYR A C 18
ATOM 7726 O O . TYR A 1 15 ? 2.413 4.060 -2.013 1.00 0.00 15 TYR A O 18
ATOM 7744 N N . LYS A 1 16 ? 3.414 2.229 -1.163 1.00 0.00 16 LYS A N 18
ATOM 7745 C CA . LYS A 1 16 ? 3.910 2.884 0.043 1.00 0.00 16 LYS A CA 18
ATOM 7746 C C . LYS A 1 16 ? 4.901 3.985 -0.272 1.00 0.00 16 LYS A C 18
ATOM 7747 O O . LYS A 1 16 ? 4.962 4.976 0.436 1.00 0.00 16 LYS A O 18
ATOM 7766 N N . GLU A 1 17 ? 5.689 3.798 -1.300 1.00 0.00 17 GLU A N 18
ATOM 7767 C CA . GLU A 1 17 ? 6.678 4.789 -1.680 1.00 0.00 17 GLU A CA 18
ATOM 7768 C C . GLU A 1 17 ? 6.118 5.771 -2.716 1.00 0.00 17 GLU A C 18
ATOM 7769 O O . GLU A 1 17 ? 6.501 6.935 -2.756 1.00 0.00 17 GLU A O 18
ATOM 7781 N N . GLU A 1 18 ? 5.227 5.306 -3.548 1.00 0.00 18 GLU A N 18
ATOM 7782 C CA . GLU A 1 18 ? 4.727 6.129 -4.617 1.00 0.00 18 GLU A CA 18
ATOM 7783 C C . GLU A 1 18 ? 3.630 7.072 -4.137 1.00 0.00 18 GLU A C 18
ATOM 7784 O O . GLU A 1 18 ? 3.627 8.249 -4.474 1.00 0.00 18 GLU A O 18
ATOM 7796 N N . TYR A 1 19 ? 2.708 6.568 -3.345 1.00 0.00 19 TYR A N 18
ATOM 7797 C CA . TYR A 1 19 ? 1.573 7.379 -2.936 1.00 0.00 19 TYR A CA 18
ATOM 7798 C C . TYR A 1 19 ? 1.798 8.054 -1.598 1.00 0.00 19 TYR A C 18
ATOM 7799 O O . TYR A 1 19 ? 1.183 9.082 -1.300 1.00 0.00 19 TYR A O 18
ATOM 7831 N N . CYS A 1 21 ? 1.015 8.391 1.903 1.00 0.00 21 CYS A N 18
ATOM 7832 C CA . CYS A 1 21 ? 0.075 8.067 2.957 1.00 0.00 21 CYS A CA 18
ATOM 7833 C C . CYS A 1 21 ? -0.906 6.993 2.510 1.00 0.00 21 CYS A C 18
ATOM 7834 O O . CYS A 1 21 ? -1.919 7.281 1.866 1.00 0.00 21 CYS A O 18
ATOM 7841 N N . VAL A 1 22 ? -0.570 5.756 2.786 1.00 0.00 22 VAL A N 18
ATOM 7842 C CA . VAL A 1 22 ? -1.422 4.632 2.477 1.00 0.00 22 VAL A CA 18
ATOM 7843 C C . VAL A 1 22 ? -1.354 3.623 3.605 1.00 0.00 22 VAL A C 18
ATOM 7844 O O . VAL A 1 22 ? -0.348 3.546 4.321 1.00 0.00 22 VAL A O 18
ATOM 7857 N N . ARG A 1 23 ? -2.414 2.896 3.797 1.00 0.00 23 ARG A N 18
ATOM 7858 C CA . ARG A 1 23 ? -2.435 1.841 4.777 1.00 0.00 23 ARG A CA 18
ATOM 7859 C C . ARG A 1 23 ? -2.410 0.518 4.044 1.00 0.00 23 ARG A C 18
ATOM 7860 O O . ARG A 1 23 ? -3.366 0.158 3.349 1.00 0.00 23 ARG A O 18
ATOM 7881 N N . CYS A 1 24 ? -1.314 -0.169 4.153 1.00 0.00 24 CYS A N 18
ATOM 7882 C CA . CYS A 1 24 ? -1.101 -1.386 3.429 1.00 0.00 24 CYS A CA 18
ATOM 7883 C C . CYS A 1 24 ? -0.605 -2.478 4.387 1.00 0.00 24 CYS A C 18
ATOM 7884 O O . CYS A 1 24 ? -0.232 -2.180 5.531 1.00 0.00 24 CYS A O 18
ATOM 7891 N N . THR A 1 25 ? -0.605 -3.714 3.916 1.00 0.00 25 THR A N 18
ATOM 7892 C CA . THR A 1 25 ? -0.198 -4.879 4.689 1.00 0.00 25 THR A CA 18
ATOM 7893 C C . THR A 1 25 ? 1.298 -4.813 5.055 1.00 0.00 25 THR A C 18
ATOM 7894 O O . THR A 1 25 ? 2.106 -4.252 4.307 1.00 0.00 25 THR A O 18
ATOM 7905 N N . GLU A 1 26 ? 1.647 -5.337 6.208 1.00 0.00 26 GLU A N 18
ATOM 7906 C CA . GLU A 1 26 ? 3.018 -5.414 6.618 1.00 0.00 26 GLU A CA 18
ATOM 7907 C C . GLU A 1 26 ? 3.304 -6.824 7.081 1.00 0.00 26 GLU A C 18
ATOM 7908 O O . GLU A 1 26 ? 3.050 -7.148 8.259 1.00 0.00 26 GLU A O 18
ATOM 7921 N N . CYS A 1 1 ? -4.974 7.919 4.360 1.00 0.00 1 CYS A N 19
ATOM 7922 C CA . CYS A 1 1 ? -4.104 6.991 3.651 1.00 0.00 1 CYS A CA 19
ATOM 7923 C C . CYS A 1 1 ? -4.898 5.784 3.174 1.00 0.00 1 CYS A C 19
ATOM 7924 O O . CYS A 1 1 ? -5.516 5.103 3.993 1.00 0.00 1 CYS A O 19
ATOM 7933 N N . GLN A 1 2 ? -4.910 5.524 1.847 1.00 0.00 2 GLN A N 19
ATOM 7934 C CA . GLN A 1 2 ? -5.636 4.353 1.311 1.00 0.00 2 GLN A CA 19
ATOM 7935 C C . GLN A 1 2 ? -5.095 3.086 1.910 1.00 0.00 2 GLN A C 19
ATOM 7936 O O . GLN A 1 2 ? -3.891 2.873 1.913 1.00 0.00 2 GLN A O 19
ATOM 7950 N N . THR A 1 3 ? -5.958 2.280 2.439 1.00 0.00 3 THR A N 19
ATOM 7951 C CA . THR A 1 3 ? -5.548 1.044 3.016 1.00 0.00 3 THR A CA 19
ATOM 7952 C C . THR A 1 3 ? -5.741 -0.061 1.986 1.00 0.00 3 THR A C 19
ATOM 7953 O O . THR A 1 3 ? -6.850 -0.299 1.519 1.00 0.00 3 THR A O 19
ATOM 7964 N N . TRP A 1 4 ? -4.665 -0.682 1.611 1.00 0.00 4 TRP A N 19
ATOM 7965 C CA . TRP A 1 4 ? -4.670 -1.730 0.624 1.00 0.00 4 TRP A CA 19
ATOM 7966 C C . TRP A 1 4 ? -4.878 -3.077 1.289 1.00 0.00 4 TRP A C 19
ATOM 7967 O O . TRP A 1 4 ? -4.360 -3.331 2.392 1.00 0.00 4 TRP A O 19
ATOM 7988 N N . ARG A 1 5 ? -5.660 -3.910 0.657 1.00 0.00 5 ARG A N 19
ATOM 7989 C CA . ARG A 1 5 ? -5.900 -5.259 1.109 1.00 0.00 5 ARG A CA 19
ATOM 7990 C C . ARG A 1 5 ? -5.572 -6.192 -0.017 1.00 0.00 5 ARG A C 19
ATOM 7991 O O . ARG A 1 5 ? -5.994 -5.963 -1.158 1.00 0.00 5 ARG A O 19
ATOM 8036 N N . VAL A 1 7 ? -2.535 -6.912 -1.233 1.00 0.00 7 VAL A N 19
ATOM 8037 C CA . VAL A 1 7 ? -1.442 -6.488 -2.072 1.00 0.00 7 VAL A CA 19
ATOM 8038 C C . VAL A 1 7 ? -0.175 -7.189 -1.647 1.00 0.00 7 VAL A C 19
ATOM 8039 O O . VAL A 1 7 ? -0.017 -7.542 -0.467 1.00 0.00 7 VAL A O 19
ATOM 8052 N N . SER A 1 8 ? 0.692 -7.441 -2.582 1.00 0.00 8 SER A N 19
ATOM 8053 C CA . SER A 1 8 ? 1.948 -8.077 -2.292 1.00 0.00 8 SER A CA 19
ATOM 8054 C C . SER A 1 8 ? 2.914 -7.052 -1.695 1.00 0.00 8 SER A C 19
ATOM 8055 O O . SER A 1 8 ? 2.697 -5.836 -1.857 1.00 0.00 8 SER A O 19
ATOM 8063 N N . PRO A 1 9 ? 3.964 -7.505 -0.962 1.00 0.00 9 PRO A N 19
ATOM 8064 C CA . PRO A 1 9 ? 4.986 -6.620 -0.384 1.00 0.00 9 PRO A CA 19
ATOM 8065 C C . PRO A 1 9 ? 5.558 -5.671 -1.432 1.00 0.00 9 PRO A C 19
ATOM 8066 O O . PRO A 1 9 ? 5.789 -4.489 -1.157 1.00 0.00 9 PRO A O 19
ATOM 8077 N N . GLU A 1 10 ? 5.734 -6.205 -2.629 1.00 0.00 10 GLU A N 19
ATOM 8078 C CA . GLU A 1 10 ? 6.234 -5.483 -3.780 1.00 0.00 10 GLU A CA 19
ATOM 8079 C C . GLU A 1 10 ? 5.318 -4.307 -4.112 1.00 0.00 10 GLU A C 19
ATOM 8080 O O . GLU A 1 10 ? 5.742 -3.147 -4.078 1.00 0.00 10 GLU A O 19
ATOM 8092 N N . GLU A 1 11 ? 4.052 -4.625 -4.392 1.00 0.00 11 GLU A N 19
ATOM 8093 C CA . GLU A 1 11 ? 3.043 -3.630 -4.732 1.00 0.00 11 GLU A CA 19
ATOM 8094 C C . GLU A 1 11 ? 2.916 -2.617 -3.625 1.00 0.00 11 GLU A C 19
ATOM 8095 O O . GLU A 1 11 ? 2.958 -1.432 -3.872 1.00 0.00 11 GLU A O 19
ATOM 8107 N N . CYS A 1 12 ? 2.813 -3.107 -2.401 1.00 0.00 12 CYS A N 19
ATOM 8108 C CA . CYS A 1 12 ? 2.685 -2.261 -1.221 1.00 0.00 12 CYS A CA 19
ATOM 8109 C C . CYS A 1 12 ? 3.814 -1.243 -1.135 1.00 0.00 12 CYS A C 19
ATOM 8110 O O . CYS A 1 12 ? 3.570 -0.044 -0.984 1.00 0.00 12 CYS A O 19
ATOM 8117 N N . ARG A 1 13 ? 5.043 -1.712 -1.295 1.00 0.00 13 ARG A N 19
ATOM 8118 C CA . ARG A 1 13 ? 6.199 -0.856 -1.187 1.00 0.00 13 ARG A CA 19
ATOM 8119 C C . ARG A 1 13 ? 6.210 0.163 -2.324 1.00 0.00 13 ARG A C 19
ATOM 8120 O O . ARG A 1 13 ? 6.544 1.333 -2.117 1.00 0.00 13 ARG A O 19
ATOM 8141 N N . LYS A 1 14 ? 5.793 -0.278 -3.503 1.00 0.00 14 LYS A N 19
ATOM 8142 C CA . LYS A 1 14 ? 5.712 0.587 -4.664 1.00 0.00 14 LYS A CA 19
ATOM 8143 C C . LYS A 1 14 ? 4.623 1.650 -4.470 1.00 0.00 14 LYS A C 19
ATOM 8144 O O . LYS A 1 14 ? 4.842 2.830 -4.752 1.00 0.00 14 LYS A O 19
ATOM 8163 N N . TYR A 1 15 ? 3.463 1.232 -3.974 1.00 0.00 15 TYR A N 19
ATOM 8164 C CA . TYR A 1 15 ? 2.363 2.150 -3.731 1.00 0.00 15 TYR A CA 19
ATOM 8165 C C . TYR A 1 15 ? 2.747 3.193 -2.709 1.00 0.00 15 TYR A C 19
ATOM 8166 O O . TYR A 1 15 ? 2.416 4.367 -2.867 1.00 0.00 15 TYR A O 19
ATOM 8184 N N . LYS A 1 16 ? 3.466 2.780 -1.677 1.00 0.00 16 LYS A N 19
ATOM 8185 C CA . LYS A 1 16 ? 3.929 3.723 -0.680 1.00 0.00 16 LYS A CA 19
ATOM 8186 C C . LYS A 1 16 ? 4.912 4.689 -1.292 1.00 0.00 16 LYS A C 19
ATOM 8187 O O . LYS A 1 16 ? 4.813 5.877 -1.078 1.00 0.00 16 LYS A O 19
ATOM 8206 N N . GLU A 1 17 ? 5.818 4.161 -2.096 1.00 0.00 17 GLU A N 19
ATOM 8207 C CA . GLU A 1 17 ? 6.836 4.955 -2.765 1.00 0.00 17 GLU A CA 19
ATOM 8208 C C . GLU A 1 17 ? 6.207 6.018 -3.669 1.00 0.00 17 GLU A C 19
ATOM 8209 O O . GLU A 1 17 ? 6.663 7.166 -3.705 1.00 0.00 17 GLU A O 19
ATOM 8221 N N . GLU A 1 18 ? 5.170 5.635 -4.381 1.00 0.00 18 GLU A N 19
ATOM 8222 C CA . GLU A 1 18 ? 4.530 6.528 -5.308 1.00 0.00 18 GLU A CA 19
ATOM 8223 C C . GLU A 1 18 ? 3.527 7.471 -4.627 1.00 0.00 18 GLU A C 19
ATOM 8224 O O . GLU A 1 18 ? 3.620 8.688 -4.779 1.00 0.00 18 GLU A O 19
ATOM 8236 N N . TYR A 1 19 ? 2.592 6.935 -3.875 1.00 0.00 19 TYR A N 19
ATOM 8237 C CA . TYR A 1 19 ? 1.511 7.757 -3.345 1.00 0.00 19 TYR A CA 19
ATOM 8238 C C . TYR A 1 19 ? 1.885 8.526 -2.088 1.00 0.00 19 TYR A C 19
ATOM 8239 O O . TYR A 1 19 ? 1.525 9.698 -1.953 1.00 0.00 19 TYR A O 19
ATOM 8271 N N . CYS A 1 21 ? 0.842 8.691 1.265 1.00 0.00 21 CYS A N 19
ATOM 8272 C CA . CYS A 1 21 ? -0.109 8.360 2.292 1.00 0.00 21 CYS A CA 19
ATOM 8273 C C . CYS A 1 21 ? -0.971 7.174 1.863 1.00 0.00 21 CYS A C 19
ATOM 8274 O O . CYS A 1 21 ? -2.030 7.335 1.267 1.00 0.00 21 CYS A O 19
ATOM 8281 N N . VAL A 1 22 ? -0.491 5.985 2.162 1.00 0.00 22 VAL A N 19
ATOM 8282 C CA . VAL A 1 22 ? -1.196 4.734 1.930 1.00 0.00 22 VAL A CA 19
ATOM 8283 C C . VAL A 1 22 ? -0.755 3.758 2.999 1.00 0.00 22 VAL A C 19
ATOM 8284 O O . VAL A 1 22 ? 0.291 3.960 3.613 1.00 0.00 22 VAL A O 19
ATOM 8297 N N . ARG A 1 23 ? -1.547 2.755 3.249 1.00 0.00 23 ARG A N 19
ATOM 8298 C CA . ARG A 1 23 ? -1.259 1.755 4.264 1.00 0.00 23 ARG A CA 19
ATOM 8299 C C . ARG A 1 23 ? -1.616 0.394 3.710 1.00 0.00 23 ARG A C 19
ATOM 8300 O O . ARG A 1 23 ? -2.499 0.287 2.874 1.00 0.00 23 ARG A O 19
ATOM 8321 N N . CYS A 1 24 ? -0.941 -0.621 4.145 1.00 0.00 24 CYS A N 19
ATOM 8322 C CA . CYS A 1 24 ? -1.205 -1.963 3.673 1.00 0.00 24 CYS A CA 19
ATOM 8323 C C . CYS A 1 24 ? -1.629 -2.850 4.827 1.00 0.00 24 CYS A C 19
ATOM 8324 O O . CYS A 1 24 ? -1.233 -2.620 5.973 1.00 0.00 24 CYS A O 19
ATOM 8331 N N . THR A 1 25 ? -2.434 -3.839 4.536 1.00 0.00 25 THR A N 19
ATOM 8332 C CA . THR A 1 25 ? -2.881 -4.765 5.538 1.00 0.00 25 THR A CA 19
ATOM 8333 C C . THR A 1 25 ? -1.880 -5.923 5.656 1.00 0.00 25 THR A C 19
ATOM 8334 O O . THR A 1 25 ? -1.865 -6.841 4.830 1.00 0.00 25 THR A O 19
ATOM 8345 N N . GLU A 1 26 ? -1.009 -5.816 6.621 1.00 0.00 26 GLU A N 19
ATOM 8346 C CA . GLU A 1 26 ? -0.007 -6.809 6.888 1.00 0.00 26 GLU A CA 19
ATOM 8347 C C . GLU A 1 26 ? -0.134 -7.271 8.320 1.00 0.00 26 GLU A C 19
ATOM 8348 O O . GLU A 1 26 ? 0.055 -6.450 9.236 1.00 0.00 26 GLU A O 19
ATOM 8361 N N . CYS A 1 1 ? -5.504 9.146 1.249 1.00 0.00 1 CYS A N 20
ATOM 8362 C CA . CYS A 1 1 ? -4.830 7.954 1.726 1.00 0.00 1 CYS A CA 20
ATOM 8363 C C . CYS A 1 1 ? -5.588 6.708 1.253 1.00 0.00 1 CYS A C 20
ATOM 8364 O O . CYS A 1 1 ? -6.825 6.668 1.293 1.00 0.00 1 CYS A O 20
ATOM 8373 N N . GLN A 1 2 ? -4.856 5.711 0.777 1.00 0.00 2 GLN A N 20
ATOM 8374 C CA . GLN A 1 2 ? -5.457 4.492 0.231 1.00 0.00 2 GLN A CA 20
ATOM 8375 C C . GLN A 1 2 ? -5.178 3.309 1.141 1.00 0.00 2 GLN A C 20
ATOM 8376 O O . GLN A 1 2 ? -4.044 3.112 1.573 1.00 0.00 2 GLN A O 20
ATOM 8390 N N . THR A 1 3 ? -6.189 2.549 1.445 1.00 0.00 3 THR A N 20
ATOM 8391 C CA . THR A 1 3 ? -6.049 1.385 2.274 1.00 0.00 3 THR A CA 20
ATOM 8392 C C . THR A 1 3 ? -6.010 0.124 1.393 1.00 0.00 3 THR A C 20
ATOM 8393 O O . THR A 1 3 ? -7.021 -0.272 0.796 1.00 0.00 3 THR A O 20
ATOM 8404 N N . TRP A 1 4 ? -4.850 -0.483 1.315 1.00 0.00 4 TRP A N 20
ATOM 8405 C CA . TRP A 1 4 ? -4.634 -1.638 0.472 1.00 0.00 4 TRP A CA 20
ATOM 8406 C C . TRP A 1 4 ? -4.713 -2.894 1.324 1.00 0.00 4 TRP A C 20
ATOM 8407 O O . TRP A 1 4 ? -3.835 -3.140 2.169 1.00 0.00 4 TRP A O 20
ATOM 8428 N N . ARG A 1 5 ? -5.746 -3.659 1.146 1.00 0.00 5 ARG A N 20
ATOM 8429 C CA . ARG A 1 5 ? -5.925 -4.879 1.899 1.00 0.00 5 ARG A CA 20
ATOM 8430 C C . ARG A 1 5 ? -5.794 -6.073 0.987 1.00 0.00 5 ARG A C 20
ATOM 8431 O O . ARG A 1 5 ? -6.633 -6.290 0.109 1.00 0.00 5 ARG A O 20
ATOM 8476 N N . VAL A 1 7 ? -2.732 -7.008 -0.999 1.00 0.00 7 VAL A N 20
ATOM 8477 C CA . VAL A 1 7 ? -2.007 -6.754 -2.224 1.00 0.00 7 VAL A CA 20
ATOM 8478 C C . VAL A 1 7 ? -0.623 -7.361 -2.069 1.00 0.00 7 VAL A C 20
ATOM 8479 O O . VAL A 1 7 ? -0.141 -7.506 -0.934 1.00 0.00 7 VAL A O 20
ATOM 8492 N N . SER A 1 8 ? -0.019 -7.745 -3.159 1.00 0.00 8 SER A N 20
ATOM 8493 C CA . SER A 1 8 ? 1.277 -8.390 -3.147 1.00 0.00 8 SER A CA 20
ATOM 8494 C C . SER A 1 8 ? 2.361 -7.479 -2.514 1.00 0.00 8 SER A C 20
ATOM 8495 O O . SER A 1 8 ? 2.346 -6.258 -2.729 1.00 0.00 8 SER A O 20
ATOM 8503 N N . PRO A 1 9 ? 3.284 -8.072 -1.696 1.00 0.00 9 PRO A N 20
ATOM 8504 C CA . PRO A 1 9 ? 4.338 -7.345 -0.952 1.00 0.00 9 PRO A CA 20
ATOM 8505 C C . PRO A 1 9 ? 5.070 -6.282 -1.766 1.00 0.00 9 PRO A C 20
ATOM 8506 O O . PRO A 1 9 ? 5.165 -5.127 -1.335 1.00 0.00 9 PRO A O 20
ATOM 8517 N N . GLU A 1 10 ? 5.545 -6.649 -2.949 1.00 0.00 10 GLU A N 20
ATOM 8518 C CA . GLU A 1 10 ? 6.301 -5.725 -3.782 1.00 0.00 10 GLU A CA 20
ATOM 8519 C C . GLU A 1 10 ? 5.436 -4.542 -4.197 1.00 0.00 10 GLU A C 20
ATOM 8520 O O . GLU A 1 10 ? 5.848 -3.392 -4.075 1.00 0.00 10 GLU A O 20
ATOM 8532 N N . GLU A 1 11 ? 4.209 -4.826 -4.613 1.00 0.00 11 GLU A N 20
ATOM 8533 C CA . GLU A 1 11 ? 3.275 -3.777 -5.006 1.00 0.00 11 GLU A CA 20
ATOM 8534 C C . GLU A 1 11 ? 2.919 -2.905 -3.813 1.00 0.00 11 GLU A C 20
ATOM 8535 O O . GLU A 1 11 ? 2.798 -1.699 -3.943 1.00 0.00 11 GLU A O 20
ATOM 8547 N N . CYS A 1 12 ? 2.787 -3.529 -2.652 1.00 0.00 12 CYS A N 20
ATOM 8548 C CA . CYS A 1 12 ? 2.510 -2.826 -1.402 1.00 0.00 12 CYS A CA 20
ATOM 8549 C C . CYS A 1 12 ? 3.595 -1.772 -1.150 1.00 0.00 12 CYS A C 20
ATOM 8550 O O . CYS A 1 12 ? 3.296 -0.604 -0.866 1.00 0.00 12 CYS A O 20
ATOM 8557 N N . ARG A 1 13 ? 4.851 -2.187 -1.319 1.00 0.00 13 ARG A N 20
ATOM 8558 C CA . ARG A 1 13 ? 6.013 -1.308 -1.173 1.00 0.00 13 ARG A CA 20
ATOM 8559 C C . ARG A 1 13 ? 5.929 -0.176 -2.172 1.00 0.00 13 ARG A C 20
ATOM 8560 O O . ARG A 1 13 ? 6.136 0.990 -1.828 1.00 0.00 13 ARG A O 20
ATOM 8581 N N . LYS A 1 14 ? 5.607 -0.532 -3.400 1.00 0.00 14 LYS A N 20
ATOM 8582 C CA . LYS A 1 14 ? 5.496 0.418 -4.489 1.00 0.00 14 LYS A CA 20
ATOM 8583 C C . LYS A 1 14 ? 4.418 1.467 -4.213 1.00 0.00 14 LYS A C 20
ATOM 8584 O O . LYS A 1 14 ? 4.657 2.667 -4.398 1.00 0.00 14 LYS A O 20
ATOM 8603 N N . TYR A 1 15 ? 3.265 1.030 -3.725 1.00 0.00 15 TYR A N 20
ATOM 8604 C CA . TYR A 1 15 ? 2.187 1.949 -3.370 1.00 0.00 15 TYR A CA 20
ATOM 8605 C C . TYR A 1 15 ? 2.604 2.872 -2.232 1.00 0.00 15 TYR A C 20
ATOM 8606 O O . TYR A 1 15 ? 2.306 4.074 -2.254 1.00 0.00 15 TYR A O 20
ATOM 8624 N N . LYS A 1 16 ? 3.307 2.316 -1.255 1.00 0.00 16 LYS A N 20
ATOM 8625 C CA . LYS A 1 16 ? 3.806 3.087 -0.121 1.00 0.00 16 LYS A CA 20
ATOM 8626 C C . LYS A 1 16 ? 4.791 4.146 -0.578 1.00 0.00 16 LYS A C 20
ATOM 8627 O O . LYS A 1 16 ? 4.648 5.331 -0.250 1.00 0.00 16 LYS A O 20
ATOM 8646 N N . GLU A 1 17 ? 5.745 3.728 -1.381 1.00 0.00 17 GLU A N 20
ATOM 8647 C CA . GLU A 1 17 ? 6.769 4.613 -1.890 1.00 0.00 17 GLU A CA 20
ATOM 8648 C C . GLU A 1 17 ? 6.164 5.655 -2.843 1.00 0.00 17 GLU A C 20
ATOM 8649 O O . GLU A 1 17 ? 6.681 6.761 -2.977 1.00 0.00 17 GLU A O 20
ATOM 8661 N N . GLU A 1 18 ? 5.059 5.305 -3.470 1.00 0.00 18 GLU A N 20
ATOM 8662 C CA . GLU A 1 18 ? 4.398 6.200 -4.395 1.00 0.00 18 GLU A CA 20
ATOM 8663 C C . GLU A 1 18 ? 3.531 7.244 -3.680 1.00 0.00 18 GLU A C 20
ATOM 8664 O O . GLU A 1 18 ? 3.766 8.445 -3.797 1.00 0.00 18 GLU A O 20
ATOM 8676 N N . TYR A 1 19 ? 2.551 6.790 -2.931 1.00 0.00 19 TYR A N 20
ATOM 8677 C CA . TYR A 1 19 ? 1.525 7.691 -2.420 1.00 0.00 19 TYR A CA 20
ATOM 8678 C C . TYR A 1 19 ? 1.812 8.290 -1.047 1.00 0.00 19 TYR A C 20
ATOM 8679 O O . TYR A 1 19 ? 1.172 9.275 -0.664 1.00 0.00 19 TYR A O 20
ATOM 8711 N N . CYS A 1 21 ? 0.939 8.488 2.207 1.00 0.00 21 CYS A N 20
ATOM 8712 C CA . CYS A 1 21 ? -0.078 8.110 3.160 1.00 0.00 21 CYS A CA 20
ATOM 8713 C C . CYS A 1 21 ? -0.979 7.043 2.577 1.00 0.00 21 CYS A C 20
ATOM 8714 O O . CYS A 1 21 ? -1.924 7.330 1.842 1.00 0.00 21 CYS A O 20
ATOM 8721 N N . VAL A 1 22 ? -0.630 5.815 2.831 1.00 0.00 22 VAL A N 20
ATOM 8722 C CA . VAL A 1 22 ? -1.413 4.678 2.440 1.00 0.00 22 VAL A CA 20
ATOM 8723 C C . VAL A 1 22 ? -1.339 3.664 3.534 1.00 0.00 22 VAL A C 20
ATOM 8724 O O . VAL A 1 22 ? -0.317 3.555 4.212 1.00 0.00 22 VAL A O 20
ATOM 8737 N N . ARG A 1 23 ? -2.396 2.967 3.739 1.00 0.00 23 ARG A N 20
ATOM 8738 C CA . ARG A 1 23 ? -2.441 1.966 4.745 1.00 0.00 23 ARG A CA 20
ATOM 8739 C C . ARG A 1 23 ? -2.528 0.607 4.113 1.00 0.00 23 ARG A C 20
ATOM 8740 O O . ARG A 1 23 ? -3.591 0.143 3.726 1.00 0.00 23 ARG A O 20
ATOM 8761 N N . CYS A 1 24 ? -1.399 0.011 3.946 1.00 0.00 24 CYS A N 20
ATOM 8762 C CA . CYS A 1 24 ? -1.278 -1.282 3.342 1.00 0.00 24 CYS A CA 20
ATOM 8763 C C . CYS A 1 24 ? -1.031 -2.296 4.451 1.00 0.00 24 CYS A C 20
ATOM 8764 O O . CYS A 1 24 ? -0.800 -1.912 5.604 1.00 0.00 24 CYS A O 20
ATOM 8771 N N . THR A 1 25 ? -1.112 -3.553 4.144 1.00 0.00 25 THR A N 20
ATOM 8772 C CA . THR A 1 25 ? -0.847 -4.549 5.120 1.00 0.00 25 THR A CA 20
ATOM 8773 C C . THR A 1 25 ? 0.514 -5.197 4.850 1.00 0.00 25 THR A C 20
ATOM 8774 O O . THR A 1 25 ? 0.677 -6.055 3.969 1.00 0.00 25 THR A O 20
ATOM 8785 N N . GLU A 1 26 ? 1.487 -4.710 5.545 1.00 0.00 26 GLU A N 20
ATOM 8786 C CA . GLU A 1 26 ? 2.809 -5.220 5.477 1.00 0.00 26 GLU A CA 20
ATOM 8787 C C . GLU A 1 26 ? 3.364 -5.156 6.887 1.00 0.00 26 GLU A C 20
ATOM 8788 O O . GLU A 1 26 ? 4.129 -4.227 7.217 1.00 0.00 26 GLU A O 20
#

Sequence (24 aa):
CQTWRVSPEECRKYKEEYCVRCTECQTWRVSPEECRKYKEEYCVRCTECQTWRVSPEECRKYKEEYCVRCTECQTWRVSPEECRKYKEEYCVRCTECQTWRVSPEECRKYKEEYCVRCTECQTWRVSPEECRKYKEEYCVRCTECQTWRVSPEECRKYKEEYCVRCTECQTWRVSPEECRKYKEEYCVRCTECQTWRVSPEECRKYKEEYCVRCTECQTWRVSPEECRKYKEEYCVRCTECQTWRVSPEECRKYKEEYCVRCTECQTWRVSPEECRKYKEEYCVRCTECQTWRVSPEECRKYKEEYCVRCTECQTWRVSPEECRKYKEEYCVRCTECQTWRVSPEECRKYKEEYCVRCTECQTWRVSPEECRKYKEEYCVRCTECQTWRVSPEECRKYKEEYCVRCTECQTWRVSPEECRKYKEEYCVRCTECQTWRVSPEECRKYKEEYCVRCTECQTWRVSPEECRKYKEEYCVRCTE